Protein AF-K6WYL1-F1 (afdb_monomer_lite)

pLDDT: mean 80.63, std 14.94, range [35.59, 98.06]

Sequence (523 aa):
MTELRHIVVPSSLLPSDGRRNDAESLKHTLYSTTVRRDGRRLKQWLTTPRETSLTIRYLATLGAALVAFAPTLLMTVDASMQGSPTAYLLLVPLWSLLIALGLDSGSGRSINDTEFDRILVIVVGGGLSLIALLVFPRVPAVAAFWRADALPLLIWAFAASIVVFGIRRVVRDYRVWLFVLVCFPPNFLLMGQVLGGSTVVFGSLTVGLGAVATYLSLRCVGRRLGLVTALGVSVAGVALVLVFADAPALAYTVPAGVVTAVAIVVRLRSGHGFQSTDGLPKQSIATHLVTWVAALAILALAPHPQTLLAPNDVSATGGWVAEARKAGLTISEPQVFAWGPRVMGSHGDVRRYRITVPLRTGAPAAQLTTAYLDVYTTADRGRFANYRRGIWYETVPPVQIGAQPLSDDGRHTRLGRIANTVDAIRTADDTLWTGRFWGWQIPTPYGVRHQAVYLVANRDQTSGRGVADPRPPSYTTAVVEPIEWVVRGGDRPLAGDTETRDVDPALTELAWQIVRAAEGTAR

Organism: NCBI:txid1208314

Secondary structure (DSSP, 8-state):
----------------TTHHHHHHHHHHHHHHHHHHHHHHHHHHHHHS-B---HHHHHHHHHHHHHHHTHHHHHHHHHHHHTT-GGGGGGTHHHHHHHHHHHH----------HHHHHHHIIIIIHHHHHHHHHHGGG-HHHHHHTTGGGHHHHHHHHHHHHHHH-HHHHHHTHHHHHHHHHT-HHHHHHHHHHTT--HHHHHHHHHHHHHHHHHHHHTTT-HHHHHHHHHHHHHHHHHHHHHTTT-HHHHHHHHHHHHHHHHHHHHHHTT--S---TTPPPB-HHHHHHHHHHHHHHHHHSPPPP------SPBPPTTHHHHHHHTT-EEPPPEEPTTHHHHH-TT-EEEEEEEEPPPPTT--TTS--EEEEEEEEES-TTHHHHS-TTGGG--SSPPEEEE----TTSSS-PPEEEE--GGG--STT---EEEEEEEEEEEETTEEEEEEEEEEEES-SSS-PPPPPP----HIIIIIHHHHHHHTT-----S-GGG-TTHHHHHHHHHHHHHHHHHTT--

Structure (mmCIF, N/CA/C/O backbone):
data_AF-K6WYL1-F1
#
_entry.id   AF-K6WYL1-F1
#
loop_
_atom_site.group_PDB
_atom_site.id
_atom_site.type_symbol
_atom_site.label_atom_id
_atom_site.label_alt_id
_atom_site.label_comp_id
_atom_site.label_asym_id
_atom_site.label_entity_id
_atom_site.label_seq_id
_atom_site.pdbx_PDB_ins_code
_atom_site.Cartn_x
_atom_site.Cartn_y
_atom_site.Cartn_z
_atom_site.occupancy
_atom_site.B_iso_or_equiv
_atom_site.auth_seq_id
_atom_site.auth_comp_id
_atom_site.auth_asym_id
_atom_site.auth_atom_id
_atom_site.pdbx_PDB_model_num
ATOM 1 N N . MET A 1 1 ? 94.862 14.662 -20.897 1.00 38.22 1 MET A N 1
ATOM 2 C CA . MET A 1 1 ? 94.727 15.559 -22.063 1.00 38.22 1 MET A CA 1
ATOM 3 C C . MET A 1 1 ? 93.275 16.013 -22.102 1.00 38.22 1 MET A C 1
ATOM 5 O O . MET A 1 1 ? 92.465 15.358 -22.729 1.00 38.22 1 MET A O 1
ATOM 9 N N . THR A 1 2 ? 92.813 16.842 -21.164 1.00 37.75 2 THR A N 1
ATOM 10 C CA . THR A 1 2 ? 93.139 18.264 -20.910 1.00 37.75 2 THR A CA 1
ATOM 11 C C . THR A 1 2 ? 92.439 19.174 -21.918 1.00 37.75 2 THR A C 1
ATOM 13 O O . THR A 1 2 ? 92.948 19.353 -23.011 1.00 37.75 2 THR A O 1
ATOM 16 N N . GLU A 1 3 ? 91.296 19.744 -21.531 1.00 39.53 3 GLU A N 1
ATOM 17 C CA . GLU A 1 3 ? 91.088 21.200 -21.534 1.00 39.53 3 GLU A CA 1
ATOM 18 C C . GLU A 1 3 ? 89.888 21.552 -20.637 1.00 39.53 3 GLU A C 1
ATOM 20 O O . GLU A 1 3 ? 88.723 21.345 -20.967 1.00 39.53 3 GLU A O 1
ATOM 25 N N . LEU A 1 4 ? 90.227 22.065 -19.453 1.00 37.22 4 LEU A N 1
ATOM 26 C CA . LEU A 1 4 ? 89.363 22.801 -18.539 1.00 37.22 4 LEU A CA 1
ATOM 27 C C . LEU A 1 4 ? 89.341 24.262 -19.004 1.00 37.22 4 LEU A C 1
ATOM 29 O O . LEU A 1 4 ? 90.381 24.917 -18.986 1.00 37.22 4 LEU A O 1
ATOM 33 N N . ARG A 1 5 ? 88.169 24.799 -19.359 1.00 42.81 5 ARG A N 1
ATOM 34 C CA . ARG A 1 5 ? 87.970 26.251 -19.465 1.00 42.81 5 ARG A CA 1
ATOM 35 C C . ARG A 1 5 ? 87.289 26.771 -18.206 1.00 42.81 5 ARG A C 1
ATOM 37 O O . ARG A 1 5 ? 86.089 26.605 -18.012 1.00 42.81 5 ARG A O 1
ATOM 44 N N . HIS A 1 6 ? 88.094 27.421 -17.373 1.00 42.59 6 HIS A N 1
ATOM 45 C CA . HIS A 1 6 ? 87.648 28.358 -16.353 1.00 42.59 6 HIS A CA 1
ATOM 46 C C . HIS A 1 6 ? 86.964 29.557 -17.022 1.00 42.59 6 HIS A C 1
ATOM 48 O O . HIS A 1 6 ? 87.573 30.231 -17.850 1.00 42.59 6 HIS A O 1
ATOM 54 N N . ILE A 1 7 ? 85.729 29.858 -16.621 1.00 48.56 7 ILE A N 1
ATOM 55 C CA . ILE A 1 7 ? 85.134 31.182 -16.813 1.00 48.56 7 ILE A CA 1
ATOM 56 C C . ILE A 1 7 ? 84.901 31.768 -15.425 1.00 48.56 7 ILE A C 1
ATOM 58 O O . ILE A 1 7 ? 84.064 31.304 -14.655 1.00 48.56 7 ILE A O 1
ATOM 62 N N . VAL A 1 8 ? 85.714 32.774 -15.121 1.00 47.44 8 VAL A N 1
ATOM 63 C CA . VAL A 1 8 ? 85.575 33.688 -13.992 1.00 47.44 8 VAL A CA 1
ATOM 64 C C . VAL A 1 8 ? 84.447 34.659 -14.335 1.00 47.44 8 VAL A C 1
ATOM 66 O O . VAL A 1 8 ? 84.524 35.349 -15.350 1.00 47.44 8 VAL A O 1
ATOM 69 N N . VAL A 1 9 ? 83.405 34.716 -13.504 1.00 48.00 9 VAL A N 1
ATOM 70 C CA . VAL A 1 9 ? 82.378 35.767 -13.569 1.00 48.00 9 VAL A CA 1
ATOM 71 C C . VAL A 1 9 ? 82.568 36.683 -12.356 1.00 48.00 9 VAL A C 1
ATOM 73 O O . VAL A 1 9 ? 82.631 36.177 -11.234 1.00 48.00 9 VAL A O 1
ATOM 76 N N . PRO A 1 10 ? 82.699 38.007 -12.557 1.00 47.94 10 PRO A N 1
ATOM 77 C CA . PRO A 1 10 ? 83.008 38.944 -11.492 1.00 47.94 10 PRO A CA 1
ATOM 78 C C . PRO A 1 10 ? 81.785 39.263 -10.631 1.00 47.94 10 PRO A C 1
ATOM 80 O O . PRO A 1 10 ? 80.678 39.493 -11.116 1.00 47.94 10 PRO A O 1
ATOM 83 N N . SER A 1 11 ? 82.037 39.316 -9.329 1.00 48.66 11 SER A N 1
ATOM 84 C CA . SER A 1 11 ? 81.162 39.826 -8.287 1.00 48.66 11 SER A CA 1
ATOM 85 C C . SER A 1 11 ? 81.240 41.352 -8.227 1.00 48.66 11 SER A C 1
ATOM 87 O O . SER A 1 11 ? 82.150 41.916 -7.626 1.00 48.66 11 SER A O 1
ATOM 89 N N . SER A 1 12 ? 80.253 42.031 -8.803 1.00 52.19 12 SER A N 1
ATOM 90 C CA . SER A 1 12 ? 79.863 43.384 -8.395 1.00 52.19 12 SER A CA 1
ATOM 91 C C . SER A 1 12 ? 78.483 43.733 -8.955 1.00 52.19 12 SER A C 1
ATOM 93 O O . SER A 1 12 ? 78.118 43.297 -10.042 1.00 52.19 12 SER A O 1
ATOM 95 N N . LEU A 1 13 ? 77.751 44.557 -8.196 1.00 44.53 13 LEU A N 1
ATOM 96 C CA . LEU A 1 13 ? 76.451 45.173 -8.507 1.00 44.53 13 LEU A CA 1
ATOM 97 C C . LEU A 1 13 ? 75.204 44.385 -8.066 1.00 44.53 13 LEU A C 1
ATOM 99 O O . LEU A 1 13 ? 74.376 43.958 -8.866 1.00 44.53 13 LEU A O 1
ATOM 103 N N . LEU A 1 14 ? 75.004 44.334 -6.746 1.00 51.28 14 LEU A N 1
ATOM 104 C CA . LEU A 1 14 ? 73.672 44.612 -6.202 1.00 51.28 14 LEU A CA 1
ATOM 105 C C . LEU A 1 14 ? 73.416 46.117 -6.366 1.00 51.28 14 LEU A C 1
ATOM 107 O O . LEU A 1 14 ? 74.240 46.923 -5.927 1.00 51.28 14 LEU A O 1
ATOM 111 N N . PRO A 1 15 ? 72.293 46.498 -6.989 1.00 48.19 15 PRO A N 1
ATOM 112 C CA . PRO A 1 15 ? 71.371 47.328 -6.228 1.00 48.19 15 PRO A CA 1
ATOM 113 C C . PRO A 1 15 ? 69.889 46.973 -6.419 1.00 48.19 15 PRO A C 1
ATOM 115 O O . PRO A 1 15 ? 69.454 46.472 -7.454 1.00 48.19 15 PRO A O 1
ATOM 118 N N . SER A 1 16 ? 69.166 47.347 -5.362 1.00 50.50 16 SER A N 1
ATOM 119 C CA . SER A 1 16 ? 67.758 47.740 -5.258 1.00 50.50 16 SER A CA 1
ATOM 120 C C . SER A 1 16 ? 66.652 46.675 -5.360 1.00 50.50 16 SER A C 1
ATOM 122 O O . SER A 1 16 ? 66.173 46.276 -6.419 1.00 50.50 16 SER A O 1
ATOM 124 N N . ASP A 1 17 ? 66.207 46.297 -4.160 1.00 55.69 17 ASP A N 1
ATOM 125 C CA . ASP A 1 17 ? 64.859 46.097 -3.582 1.00 55.69 17 ASP A CA 1
ATOM 126 C C . ASP A 1 17 ? 63.549 46.367 -4.375 1.00 55.69 17 ASP A C 1
ATOM 128 O O . ASP A 1 17 ? 62.472 46.365 -3.787 1.00 55.69 17 ASP A O 1
ATOM 132 N N . GLY A 1 18 ? 63.558 46.547 -5.698 1.00 52.62 18 GLY A N 1
ATOM 133 C CA . GLY A 1 18 ? 62.340 46.722 -6.507 1.00 52.62 18 GLY A CA 1
ATOM 134 C C . GLY A 1 18 ? 61.776 45.431 -7.117 1.00 52.62 18 GLY A C 1
ATOM 135 O O . GLY A 1 18 ? 60.577 45.324 -7.348 1.00 52.62 18 GLY A O 1
ATOM 136 N N . ARG A 1 19 ? 62.610 44.407 -7.359 1.00 50.94 19 ARG A N 1
ATOM 137 C CA . ARG A 1 19 ? 62.204 43.206 -8.131 1.00 50.94 19 ARG A CA 1
ATOM 138 C C . ARG A 1 19 ? 61.439 42.140 -7.347 1.00 50.94 19 ARG A C 1
ATOM 140 O O . ARG A 1 19 ? 60.886 41.224 -7.956 1.00 50.94 19 ARG A O 1
ATOM 147 N N . ARG A 1 20 ? 61.410 42.213 -6.013 1.00 51.50 20 ARG A N 1
ATOM 148 C CA . ARG A 1 20 ? 60.727 41.196 -5.194 1.00 51.50 20 ARG A CA 1
ATOM 149 C C . ARG A 1 20 ? 59.200 41.316 -5.298 1.00 51.50 20 ARG A C 1
ATOM 151 O O . ARG A 1 20 ? 58.527 40.292 -5.372 1.00 51.50 20 ARG A O 1
ATOM 158 N N . ASN A 1 21 ? 58.687 42.540 -5.441 1.00 53.44 21 ASN A N 1
ATOM 159 C CA . ASN A 1 21 ? 57.255 42.806 -5.613 1.00 53.44 21 ASN A CA 1
ATOM 160 C C . ASN A 1 21 ? 56.751 42.436 -7.020 1.00 53.44 21 ASN A C 1
ATOM 162 O O . ASN A 1 21 ? 55.644 41.917 -7.157 1.00 53.44 21 ASN A O 1
ATOM 166 N N . ASP A 1 22 ? 57.579 42.587 -8.056 1.00 54.81 22 ASP A N 1
ATOM 167 C CA . ASP A 1 22 ? 57.208 42.199 -9.425 1.00 54.81 22 ASP A CA 1
ATOM 168 C C . ASP A 1 22 ? 57.161 40.677 -9.606 1.00 54.81 22 ASP A C 1
ATOM 170 O O . ASP A 1 22 ? 56.296 40.154 -10.310 1.00 54.81 22 ASP A O 1
ATOM 174 N N . ALA A 1 23 ? 58.046 39.939 -8.928 1.00 56.62 23 ALA A N 1
ATOM 175 C CA . ALA A 1 23 ? 58.044 38.480 -8.957 1.00 56.62 23 ALA A CA 1
ATOM 176 C C . ALA A 1 23 ? 56.836 37.879 -8.215 1.00 56.62 23 ALA A C 1
ATOM 178 O O . ALA A 1 23 ? 56.292 36.869 -8.662 1.00 56.62 23 ALA A O 1
ATOM 179 N N . GLU A 1 24 ? 56.384 38.484 -7.112 1.00 56.53 24 GLU A N 1
ATOM 180 C CA . GLU A 1 24 ? 55.147 38.068 -6.434 1.00 56.53 24 GLU A CA 1
ATOM 181 C C . GLU A 1 24 ? 53.889 38.484 -7.203 1.00 56.53 24 GLU A C 1
ATOM 183 O O . GLU A 1 24 ? 52.964 37.680 -7.326 1.00 56.53 24 GLU A O 1
ATOM 188 N N . SER A 1 25 ? 53.886 39.669 -7.822 1.00 57.88 25 SER A N 1
ATOM 189 C CA . SER A 1 25 ? 52.807 40.119 -8.711 1.00 57.88 25 SER A CA 1
ATOM 190 C C . SER A 1 25 ? 52.659 39.207 -9.937 1.00 57.88 25 SER A C 1
ATOM 192 O O . SER A 1 25 ? 51.556 38.761 -10.267 1.00 57.88 25 SER A O 1
ATOM 194 N N . LEU A 1 26 ? 53.771 38.810 -10.567 1.00 57.62 26 LEU A N 1
ATOM 195 C CA . LEU A 1 26 ? 53.773 37.848 -11.672 1.00 57.62 26 LEU A CA 1
ATOM 196 C C . LEU A 1 26 ? 53.349 36.447 -11.225 1.00 57.62 26 LEU A C 1
ATOM 198 O O . LEU A 1 26 ? 52.616 35.786 -11.958 1.00 57.62 26 LEU A O 1
ATOM 202 N N . LYS A 1 27 ? 53.727 35.998 -10.021 1.00 59.62 27 LYS A N 1
ATOM 203 C CA . LYS A 1 27 ? 53.246 34.724 -9.460 1.00 59.62 27 LYS A CA 1
ATOM 204 C C . LYS A 1 27 ? 51.743 34.754 -9.193 1.00 59.62 27 LYS A C 1
ATOM 206 O O . LYS A 1 27 ? 51.060 33.815 -9.589 1.00 59.62 27 LYS A O 1
ATOM 211 N N . HIS A 1 28 ? 51.201 35.830 -8.622 1.00 57.78 28 HIS A N 1
ATOM 212 C CA . HIS A 1 28 ? 49.754 35.991 -8.433 1.00 57.78 28 HIS A CA 1
ATOM 213 C C . HIS A 1 28 ? 48.994 36.085 -9.767 1.00 57.78 28 HIS A C 1
ATOM 215 O O . HIS A 1 28 ? 47.898 35.533 -9.909 1.00 57.78 28 HIS A O 1
ATOM 221 N N . THR A 1 29 ? 49.584 36.715 -10.782 1.00 61.44 29 THR A N 1
ATOM 222 C CA . THR A 1 29 ? 48.976 36.853 -12.115 1.00 61.44 29 THR A CA 1
ATOM 223 C C . THR A 1 29 ? 49.031 35.542 -12.910 1.00 61.44 29 THR A C 1
ATOM 225 O O . THR A 1 29 ? 48.049 35.153 -13.544 1.00 61.44 29 THR A O 1
ATOM 228 N N . LEU A 1 30 ? 50.135 34.794 -12.833 1.00 58.22 30 LEU A N 1
ATOM 229 C CA . LEU A 1 30 ? 50.273 33.477 -13.463 1.00 58.22 30 LEU A CA 1
ATOM 230 C C . LEU A 1 30 ? 49.425 32.414 -12.756 1.00 58.22 30 LEU A C 1
ATOM 232 O O . LEU A 1 30 ? 48.756 31.632 -13.425 1.00 58.22 30 LEU A O 1
ATOM 236 N N . TYR A 1 31 ? 49.373 32.432 -11.422 1.00 56.62 31 TYR A N 1
ATOM 237 C CA . TYR A 1 31 ? 48.528 31.529 -10.639 1.00 56.62 31 TYR A CA 1
ATOM 238 C C . TYR A 1 31 ? 47.032 31.798 -10.869 1.00 56.62 31 TYR A C 1
ATOM 240 O O . TYR A 1 31 ? 46.244 30.871 -11.041 1.00 56.62 31 TYR A O 1
ATOM 248 N N . SER A 1 32 ? 46.613 33.066 -10.959 1.00 60.91 32 SER A N 1
ATOM 249 C CA . SER A 1 32 ? 45.210 33.395 -11.257 1.00 60.91 32 SER A CA 1
ATOM 250 C C . SER A 1 32 ? 44.810 33.082 -12.705 1.00 60.91 32 SER A C 1
ATOM 252 O O . SER A 1 32 ? 43.660 32.712 -12.961 1.00 60.91 32 SER A O 1
ATOM 254 N N . THR A 1 33 ? 45.735 33.169 -13.667 1.00 61.91 33 THR A N 1
ATOM 255 C CA . THR A 1 33 ? 45.451 32.834 -15.072 1.00 61.91 33 THR A CA 1
ATOM 256 C C . THR A 1 33 ? 45.409 31.330 -15.336 1.00 61.91 33 THR A C 1
ATOM 258 O O . THR A 1 33 ? 44.547 30.902 -16.109 1.00 61.91 33 THR A O 1
ATOM 261 N N . THR A 1 34 ? 46.240 30.511 -14.681 1.00 62.19 34 THR A N 1
ATOM 262 C CA . THR A 1 34 ? 46.165 29.040 -14.785 1.00 62.19 34 THR A CA 1
ATOM 263 C C . THR A 1 34 ? 44.878 28.498 -14.168 1.00 62.19 34 THR A C 1
ATOM 265 O O . THR A 1 34 ? 44.120 27.824 -14.865 1.00 62.19 34 THR A O 1
ATOM 268 N N . VAL A 1 35 ? 44.532 28.913 -12.942 1.00 64.44 35 VAL A N 1
ATOM 269 C CA . VAL A 1 35 ? 43.278 28.512 -12.270 1.00 64.44 35 VAL A CA 1
ATOM 270 C C . VAL A 1 35 ? 42.045 28.887 -13.107 1.00 64.44 35 VAL A C 1
ATOM 272 O O . VAL A 1 35 ? 41.113 28.093 -13.264 1.00 64.44 35 VAL A O 1
ATOM 275 N N . ARG A 1 36 ? 42.041 30.074 -13.732 1.00 66.31 36 ARG A N 1
ATOM 276 C CA . ARG A 1 36 ? 40.930 30.522 -14.591 1.00 66.31 36 ARG A CA 1
ATOM 277 C C . ARG A 1 36 ? 40.847 29.751 -15.915 1.00 66.31 36 ARG A C 1
ATOM 279 O O . ARG A 1 36 ? 39.746 29.568 -16.443 1.00 66.31 36 ARG A O 1
ATOM 286 N N . ARG A 1 37 ? 41.978 29.302 -16.468 1.00 70.38 37 ARG A N 1
ATOM 287 C CA . ARG A 1 37 ? 42.037 28.521 -17.717 1.00 70.38 37 ARG A CA 1
ATOM 288 C C . ARG A 1 37 ? 41.607 27.072 -17.490 1.00 70.38 37 ARG A C 1
ATOM 290 O O . ARG A 1 37 ? 40.840 26.545 -18.298 1.00 70.38 37 ARG A O 1
ATOM 297 N N . ASP A 1 38 ? 41.999 26.488 -16.363 1.00 73.06 38 ASP A N 1
ATOM 298 C CA . ASP A 1 38 ? 41.600 25.137 -15.966 1.00 73.06 38 ASP A CA 1
ATOM 299 C C . ASP A 1 38 ? 40.110 25.067 -15.612 1.00 73.06 38 ASP A C 1
ATOM 301 O O . ASP A 1 38 ? 39.407 24.175 -16.089 1.00 73.06 38 ASP A O 1
ATOM 305 N N . GLY A 1 39 ? 39.570 26.081 -14.923 1.00 72.31 39 GLY A N 1
ATOM 306 C CA . GLY A 1 39 ? 38.129 26.182 -14.664 1.00 72.31 39 GLY A CA 1
ATOM 307 C C . GLY A 1 39 ? 37.282 26.268 -15.942 1.00 72.31 39 GLY A C 1
ATOM 308 O O . GLY A 1 39 ? 36.217 25.653 -16.034 1.00 72.31 39 GLY A O 1
ATOM 309 N N . ARG A 1 40 ? 37.762 26.976 -16.976 1.00 75.56 40 ARG A N 1
ATOM 310 C CA . ARG A 1 40 ? 37.087 27.036 -18.288 1.00 75.56 40 ARG A CA 1
ATOM 311 C C . ARG A 1 40 ? 37.134 25.697 -19.023 1.00 75.56 40 ARG A C 1
ATOM 313 O O . ARG A 1 40 ? 36.112 25.293 -19.572 1.00 75.56 40 ARG A O 1
ATOM 320 N N . ARG A 1 41 ? 38.274 24.997 -18.997 1.00 78.31 41 ARG A N 1
ATOM 321 C CA . ARG A 1 41 ? 38.420 23.657 -19.593 1.00 78.31 41 ARG A CA 1
ATOM 322 C C . ARG A 1 41 ? 37.525 22.631 -18.908 1.00 78.31 41 ARG A C 1
ATOM 324 O O . ARG A 1 41 ? 36.830 21.895 -19.602 1.00 78.31 41 ARG A O 1
ATOM 331 N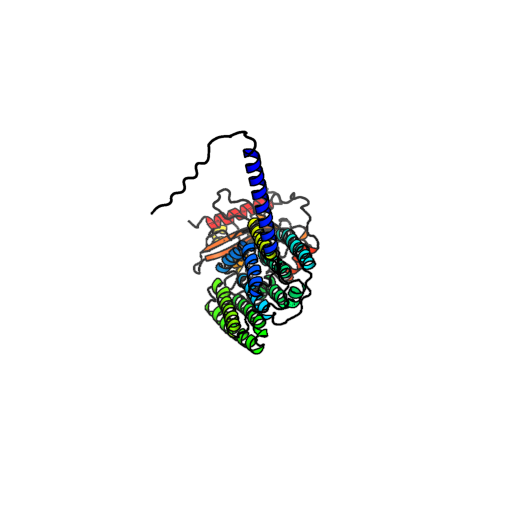 N . LEU A 1 42 ? 37.473 22.630 -17.575 1.00 76.00 42 LEU A N 1
ATOM 332 C CA . LEU A 1 42 ? 36.588 21.751 -16.811 1.00 76.00 42 LEU A CA 1
ATOM 333 C C . LEU A 1 42 ? 35.115 22.047 -17.116 1.00 76.00 42 LEU A C 1
ATOM 335 O O . LEU A 1 42 ? 34.356 21.128 -17.411 1.00 76.00 42 LEU A O 1
ATOM 339 N N . LYS A 1 43 ? 34.716 23.327 -17.119 1.00 77.00 43 LYS A N 1
ATOM 340 C CA . LYS A 1 43 ? 33.348 23.733 -17.476 1.00 77.00 43 LYS A CA 1
ATOM 341 C C . LYS A 1 43 ? 32.978 23.245 -18.874 1.00 77.00 43 LYS A C 1
ATOM 343 O O . LYS A 1 43 ? 31.926 22.643 -19.040 1.00 77.00 43 LYS A O 1
ATOM 348 N N . GLN A 1 44 ? 33.854 23.444 -19.855 1.00 79.19 44 GLN A N 1
ATOM 349 C CA . GLN A 1 44 ? 33.637 23.005 -21.233 1.00 79.19 44 GLN A CA 1
ATOM 350 C C . GLN A 1 44 ? 33.591 21.470 -21.350 1.00 79.19 44 GLN A C 1
ATOM 352 O O . GLN A 1 44 ? 32.757 20.922 -22.069 1.00 79.19 44 GLN A O 1
ATOM 357 N N . TRP A 1 45 ? 34.424 20.752 -20.597 1.00 78.25 45 TRP A N 1
ATOM 358 C CA . TRP A 1 45 ? 34.398 19.289 -20.534 1.00 78.25 45 TRP A CA 1
ATOM 359 C C . TRP A 1 45 ? 33.111 18.744 -19.891 1.00 78.25 45 TRP A C 1
ATOM 361 O O . TRP A 1 45 ? 32.594 17.726 -20.348 1.00 78.25 45 TRP A O 1
ATOM 371 N N . LEU A 1 46 ? 32.567 19.432 -18.880 1.00 75.44 46 LEU A N 1
ATOM 372 C CA . LEU A 1 46 ? 31.317 19.067 -18.204 1.00 75.44 46 LEU A CA 1
ATOM 373 C C . LEU A 1 46 ? 30.068 19.385 -19.033 1.00 75.44 46 LEU A C 1
ATOM 375 O O . LEU A 1 46 ? 29.081 18.653 -18.947 1.00 75.44 46 LEU A O 1
ATOM 379 N N . THR A 1 47 ? 30.088 20.474 -19.808 1.00 77.31 47 THR A N 1
ATOM 380 C CA . THR A 1 47 ? 28.929 20.944 -20.583 1.00 77.31 47 THR A CA 1
ATOM 381 C C . THR A 1 47 ? 28.889 20.420 -22.015 1.00 77.31 47 THR A C 1
ATOM 383 O O . THR A 1 47 ? 27.848 20.539 -22.660 1.00 77.31 47 THR A O 1
ATOM 386 N N . THR A 1 48 ? 29.976 19.827 -22.518 1.00 78.31 48 THR A N 1
ATOM 387 C CA . THR A 1 48 ? 30.008 19.252 -23.870 1.00 78.31 48 THR A CA 1
ATOM 388 C C . THR A 1 48 ? 29.005 18.094 -23.986 1.00 78.31 48 THR A C 1
ATOM 390 O O . THR A 1 48 ? 29.063 17.157 -23.184 1.00 78.31 48 THR A O 1
ATOM 393 N N . PRO A 1 49 ? 28.070 18.133 -24.956 1.00 75.44 49 PRO A N 1
ATOM 394 C CA . PRO A 1 49 ? 27.081 17.076 -25.138 1.00 75.44 49 PRO A CA 1
ATOM 395 C C . PRO A 1 49 ? 27.762 15.773 -25.564 1.00 75.44 49 PRO A C 1
ATOM 397 O O . PRO A 1 49 ? 28.524 15.767 -26.532 1.00 75.44 49 PRO A O 1
ATOM 400 N N . ARG A 1 50 ? 27.472 14.666 -24.875 1.00 77.56 50 ARG A N 1
ATOM 401 C CA . ARG A 1 50 ? 28.003 13.336 -25.203 1.00 77.56 50 ARG A CA 1
ATOM 402 C C . ARG A 1 50 ? 26.890 12.359 -25.537 1.00 77.56 50 ARG A C 1
ATOM 404 O O . ARG A 1 50 ? 25.756 12.471 -25.063 1.00 77.56 50 ARG A O 1
ATOM 411 N N . GLU A 1 51 ? 27.248 11.378 -26.350 1.00 75.81 51 GLU A N 1
ATOM 412 C CA . GLU A 1 51 ? 26.431 10.197 -26.585 1.00 75.81 51 GLU A CA 1
ATOM 413 C C . GLU A 1 51 ? 26.658 9.245 -25.411 1.00 75.81 51 GLU A C 1
ATOM 415 O O . GLU A 1 51 ? 27.719 8.651 -25.246 1.00 75.81 51 GLU A O 1
ATOM 420 N N . THR A 1 52 ? 25.676 9.190 -24.520 1.00 74.38 52 THR A N 1
ATOM 421 C CA . THR A 1 52 ? 25.641 8.250 -23.399 1.00 74.38 52 THR A CA 1
ATOM 422 C C . THR A 1 52 ? 24.706 7.113 -23.760 1.00 74.38 52 THR A C 1
ATOM 424 O O . THR A 1 52 ? 23.629 7.350 -24.313 1.00 74.38 52 THR A O 1
ATOM 427 N N . SER A 1 53 ? 25.107 5.878 -23.449 1.00 76.44 53 SER A N 1
ATOM 428 C CA . SER A 1 53 ? 24.254 4.728 -23.726 1.00 76.44 53 SER A CA 1
ATOM 429 C C . SER A 1 53 ? 22.940 4.843 -22.955 1.00 76.44 53 SER A C 1
ATOM 431 O O . SER A 1 53 ? 22.888 5.318 -21.815 1.00 76.44 53 SER A O 1
ATOM 433 N N . LEU A 1 54 ? 21.864 4.379 -23.581 1.00 76.44 54 LEU A N 1
ATOM 434 C CA . LEU A 1 54 ? 20.531 4.344 -22.993 1.00 76.44 54 LEU A CA 1
ATOM 435 C C . LEU A 1 54 ? 20.512 3.647 -21.623 1.00 76.44 54 LEU A C 1
ATOM 437 O O . LEU A 1 54 ? 19.873 4.108 -20.680 1.00 76.44 54 LEU A O 1
ATOM 441 N N . THR A 1 55 ? 21.254 2.547 -21.508 1.00 78.25 55 THR A N 1
ATOM 442 C CA . THR A 1 55 ? 21.339 1.764 -20.271 1.00 78.25 55 THR A CA 1
ATOM 443 C C . THR A 1 55 ? 21.933 2.592 -19.139 1.00 78.25 55 THR A C 1
ATOM 445 O O . THR A 1 55 ? 21.381 2.609 -18.045 1.00 78.25 55 THR A O 1
ATOM 448 N N . ILE A 1 56 ? 23.015 3.333 -19.408 1.00 81.81 56 ILE A N 1
ATOM 449 C CA . ILE A 1 56 ? 23.641 4.208 -18.411 1.00 81.81 56 ILE A CA 1
ATOM 450 C C . ILE A 1 56 ? 22.661 5.296 -17.972 1.00 81.81 56 ILE A C 1
ATOM 452 O O . ILE A 1 56 ? 22.578 5.581 -16.783 1.00 81.81 56 ILE A O 1
ATOM 456 N N . ARG A 1 57 ? 21.879 5.868 -18.896 1.00 82.00 57 ARG A N 1
ATOM 457 C CA . ARG A 1 57 ? 20.856 6.871 -18.564 1.00 82.00 57 ARG A CA 1
ATOM 458 C C . ARG A 1 57 ? 19.790 6.313 -17.629 1.00 82.00 57 ARG A C 1
ATOM 460 O O . ARG A 1 57 ? 19.540 6.902 -16.584 1.00 82.00 57 ARG A O 1
ATOM 467 N N . TYR A 1 58 ? 19.213 5.164 -17.973 1.00 83.19 58 TYR A N 1
ATOM 468 C CA . TYR A 1 58 ? 18.219 4.512 -17.125 1.00 83.19 58 TYR A CA 1
ATOM 469 C C . TYR A 1 58 ? 18.783 4.138 -15.751 1.00 83.19 58 TYR A C 1
ATOM 471 O O . TYR A 1 58 ? 18.138 4.410 -14.742 1.00 83.19 58 TYR A O 1
ATOM 479 N N . LEU A 1 59 ? 19.985 3.556 -15.700 1.00 85.50 59 LEU A N 1
ATOM 480 C CA . LEU A 1 59 ? 20.633 3.180 -14.443 1.00 85.50 59 LEU A CA 1
ATOM 481 C C . LEU A 1 59 ? 21.001 4.400 -13.596 1.00 85.50 59 LEU A C 1
ATOM 483 O O . LEU A 1 59 ? 20.839 4.352 -12.383 1.00 85.50 59 LEU A O 1
ATOM 487 N N . ALA A 1 60 ? 21.448 5.499 -14.207 1.00 85.88 60 ALA A N 1
ATOM 488 C CA . ALA A 1 60 ? 21.747 6.739 -13.497 1.00 85.88 60 ALA A CA 1
ATOM 489 C C . ALA A 1 60 ? 20.478 7.373 -12.915 1.00 85.88 60 ALA A C 1
ATOM 491 O O . ALA A 1 60 ? 20.479 7.762 -11.751 1.00 85.88 60 ALA A O 1
ATOM 492 N N . THR A 1 61 ? 19.386 7.437 -13.685 1.00 84.62 61 THR A N 1
ATOM 493 C CA . THR A 1 61 ? 18.095 7.947 -13.200 1.00 84.62 61 THR A CA 1
ATOM 494 C C . THR A 1 61 ? 17.526 7.070 -12.091 1.00 84.62 61 THR A C 1
ATOM 496 O O . THR A 1 61 ? 17.094 7.590 -11.063 1.00 84.62 61 THR A O 1
ATOM 499 N N . LEU A 1 62 ? 17.563 5.746 -12.269 1.00 86.94 62 LEU A N 1
ATOM 500 C CA . LEU A 1 62 ? 17.125 4.798 -11.252 1.00 86.94 62 LEU A CA 1
ATOM 501 C C . LEU A 1 62 ? 17.988 4.919 -9.992 1.00 86.94 62 LEU A C 1
ATOM 503 O O . LEU A 1 62 ? 17.444 5.048 -8.905 1.00 86.94 62 LEU A O 1
ATOM 507 N N . GLY A 1 63 ? 19.314 4.952 -10.129 1.00 88.06 63 GLY A N 1
ATOM 508 C CA . GLY A 1 63 ? 20.246 5.113 -9.015 1.00 88.06 63 GLY A CA 1
ATOM 509 C C . GLY A 1 63 ? 20.021 6.412 -8.241 1.00 88.06 63 GLY A C 1
ATOM 510 O O . GLY A 1 63 ? 19.931 6.382 -7.017 1.00 88.06 63 GLY A O 1
ATOM 511 N N . ALA A 1 64 ? 19.835 7.533 -8.941 1.00 87.50 64 ALA A N 1
ATOM 512 C CA . ALA A 1 64 ? 19.511 8.811 -8.314 1.00 87.50 64 ALA A CA 1
ATOM 513 C C . ALA A 1 64 ? 18.169 8.756 -7.563 1.00 87.50 64 ALA A C 1
ATOM 515 O O . ALA A 1 64 ? 18.067 9.283 -6.460 1.00 87.50 64 ALA A O 1
ATOM 516 N N . ALA A 1 65 ? 17.155 8.085 -8.118 1.00 87.69 65 ALA A N 1
ATOM 517 C CA . ALA A 1 65 ? 15.874 7.880 -7.444 1.00 87.69 65 ALA A CA 1
ATOM 518 C C . ALA A 1 65 ? 16.016 6.997 -6.189 1.00 87.69 65 ALA A C 1
ATOM 520 O O . ALA A 1 65 ? 15.483 7.335 -5.135 1.00 87.69 65 ALA A O 1
ATOM 521 N N . LEU A 1 66 ? 16.781 5.902 -6.269 1.00 89.75 66 LEU A N 1
ATOM 522 C CA . LEU A 1 66 ? 17.045 5.025 -5.125 1.00 89.75 66 LEU A CA 1
ATOM 523 C C . LEU A 1 66 ? 17.767 5.769 -3.995 1.00 89.75 66 LEU A C 1
ATOM 525 O O . LEU A 1 66 ? 17.429 5.569 -2.834 1.00 89.75 66 LEU A O 1
ATOM 529 N N . VAL A 1 67 ? 18.722 6.644 -4.323 1.00 90.94 67 VAL A N 1
ATOM 530 C CA . VAL A 1 67 ? 19.442 7.448 -3.324 1.00 90.94 67 VAL A CA 1
ATOM 531 C C . VAL A 1 67 ? 18.553 8.537 -2.730 1.00 90.94 67 VAL A C 1
ATOM 533 O O . VAL A 1 67 ? 18.491 8.651 -1.510 1.00 90.94 67 VAL A O 1
ATOM 536 N N . ALA A 1 68 ? 17.823 9.289 -3.558 1.00 86.25 68 ALA A N 1
ATOM 537 C CA . ALA A 1 68 ? 16.929 10.352 -3.092 1.00 86.25 68 ALA A CA 1
ATOM 538 C C . ALA A 1 68 ? 15.865 9.844 -2.105 1.00 86.25 68 ALA A C 1
ATOM 540 O O . ALA A 1 68 ? 15.519 10.539 -1.154 1.00 86.25 68 ALA A O 1
ATOM 541 N N . PHE A 1 69 ? 15.368 8.622 -2.318 1.00 87.94 69 PHE A N 1
ATOM 542 C CA . PHE A 1 69 ? 14.272 8.030 -1.546 1.00 87.94 69 PHE A CA 1
ATOM 543 C C . PHE A 1 69 ? 14.693 6.793 -0.746 1.00 87.94 69 PHE A C 1
ATOM 545 O O . PHE A 1 69 ? 13.847 5.973 -0.380 1.00 87.94 69 PHE A O 1
ATOM 552 N N . ALA A 1 70 ? 15.986 6.659 -0.436 1.00 89.25 70 ALA A N 1
ATOM 553 C CA . ALA A 1 70 ? 16.511 5.537 0.341 1.00 89.25 70 ALA A CA 1
ATOM 554 C C . ALA A 1 70 ? 15.755 5.308 1.670 1.00 89.25 70 ALA A C 1
ATOM 556 O O . ALA A 1 70 ? 15.414 4.156 1.941 1.00 89.25 70 ALA A O 1
ATOM 557 N N . PRO A 1 71 ? 15.386 6.341 2.463 1.00 87.94 71 PRO A N 1
ATOM 558 C CA . PRO A 1 71 ? 14.610 6.141 3.689 1.00 87.94 71 PRO A CA 1
ATOM 559 C C . PRO A 1 71 ? 13.243 5.490 3.437 1.00 87.94 71 PRO A C 1
ATOM 561 O O . PRO A 1 71 ? 12.888 4.521 4.107 1.00 87.94 71 PRO A O 1
ATOM 564 N N . THR A 1 72 ? 12.497 5.961 2.432 1.00 86.75 72 THR A N 1
ATOM 565 C CA . THR A 1 72 ? 11.199 5.387 2.034 1.00 86.75 72 THR A CA 1
ATOM 566 C C . THR A 1 72 ? 11.340 3.929 1.596 1.00 86.75 72 THR A C 1
ATOM 568 O O . THR A 1 72 ? 10.521 3.074 1.945 1.00 86.75 72 THR A O 1
ATOM 571 N N . LEU A 1 73 ? 12.396 3.621 0.841 1.00 88.31 73 LEU A N 1
ATOM 572 C CA . LEU A 1 73 ? 12.672 2.262 0.384 1.00 88.31 73 LEU A CA 1
ATOM 573 C C . LEU A 1 73 ? 13.021 1.342 1.553 1.00 88.31 73 LEU A C 1
ATOM 575 O O . LEU A 1 73 ? 12.458 0.256 1.640 1.00 88.31 73 LEU A O 1
ATOM 579 N N . LEU A 1 74 ? 13.865 1.787 2.486 1.00 89.62 74 LEU A N 1
ATOM 580 C CA . LEU A 1 74 ? 14.209 1.027 3.690 1.00 89.62 74 LEU A CA 1
ATOM 581 C C . LEU A 1 74 ? 12.981 0.760 4.567 1.00 89.62 74 LEU A C 1
ATOM 583 O O . LEU A 1 74 ? 12.795 -0.369 5.012 1.00 89.62 74 LEU A O 1
ATOM 587 N N . MET A 1 75 ? 12.086 1.739 4.738 1.00 85.44 75 MET A N 1
ATOM 588 C CA . MET A 1 75 ? 10.807 1.518 5.429 1.00 85.44 75 MET A CA 1
ATOM 589 C C . MET A 1 75 ? 9.912 0.518 4.699 1.00 85.44 75 MET A C 1
ATOM 591 O O . MET A 1 75 ? 9.182 -0.247 5.325 1.00 85.44 75 MET A O 1
ATOM 595 N N . THR A 1 76 ? 9.958 0.504 3.368 1.00 88.38 76 THR A N 1
ATOM 596 C CA . THR A 1 76 ? 9.214 -0.471 2.568 1.00 88.38 76 THR A CA 1
ATOM 597 C C . THR A 1 76 ? 9.819 -1.866 2.695 1.00 88.38 76 THR A C 1
ATOM 599 O O . THR A 1 76 ? 9.063 -2.829 2.793 1.00 88.38 76 THR A O 1
ATOM 602 N N . VAL A 1 77 ? 11.148 -1.990 2.759 1.00 90.69 77 VAL A N 1
ATOM 603 C CA . VAL A 1 77 ? 11.843 -3.256 3.038 1.00 90.69 77 VAL A CA 1
ATOM 604 C C . VAL A 1 77 ? 11.471 -3.777 4.423 1.00 90.69 77 VAL A C 1
ATOM 606 O O . VAL A 1 77 ? 11.028 -4.916 4.526 1.00 90.69 77 VAL A O 1
ATOM 609 N N . ASP A 1 78 ? 11.555 -2.942 5.459 1.00 89.38 78 ASP A N 1
ATOM 610 C CA . ASP A 1 78 ? 11.172 -3.314 6.826 1.00 89.38 78 ASP A CA 1
ATOM 611 C C . ASP A 1 78 ? 9.696 -3.744 6.902 1.00 89.38 78 ASP A C 1
ATOM 613 O O . ASP A 1 78 ? 9.372 -4.837 7.368 1.00 89.38 78 ASP A O 1
ATOM 617 N N . ALA A 1 79 ? 8.786 -2.959 6.314 1.00 88.00 79 ALA A N 1
ATOM 618 C CA . ALA A 1 79 ? 7.374 -3.329 6.229 1.00 88.00 79 ALA A CA 1
ATOM 619 C C . ALA A 1 79 ? 7.156 -4.649 5.464 1.00 88.00 79 ALA A C 1
ATOM 621 O O . ALA A 1 79 ? 6.264 -5.422 5.813 1.00 88.00 79 ALA A O 1
ATOM 622 N N . SER A 1 80 ? 7.956 -4.925 4.431 1.00 90.50 80 SER A N 1
ATOM 623 C CA . SER A 1 80 ? 7.887 -6.170 3.654 1.00 90.50 80 SER A CA 1
ATOM 624 C C . SER A 1 80 ? 8.363 -7.371 4.464 1.00 90.50 80 SER A C 1
ATOM 626 O O . SER A 1 80 ? 7.700 -8.405 4.450 1.00 90.50 80 SER A O 1
ATOM 628 N N . MET A 1 81 ? 9.459 -7.224 5.216 1.00 90.94 81 MET A N 1
ATOM 629 C CA . MET A 1 81 ? 9.949 -8.244 6.152 1.00 90.94 81 MET A CA 1
ATOM 630 C C . MET A 1 81 ? 8.913 -8.555 7.238 1.00 90.94 81 MET A C 1
ATOM 632 O O . MET A 1 81 ? 8.792 -9.695 7.671 1.00 90.94 81 MET A O 1
ATOM 636 N N . GLN A 1 82 ? 8.101 -7.564 7.605 1.00 89.88 82 GLN A N 1
ATOM 637 C CA . GLN A 1 82 ? 6.974 -7.703 8.528 1.00 89.88 82 GLN A CA 1
ATOM 638 C C . GLN A 1 82 ? 5.681 -8.238 7.873 1.00 89.88 82 GLN A C 1
ATOM 640 O O . GLN A 1 82 ? 4.627 -8.240 8.511 1.00 89.88 82 GLN A O 1
ATOM 645 N N . GLY A 1 83 ? 5.718 -8.667 6.606 1.00 90.19 83 GLY A N 1
ATOM 646 C CA . GLY A 1 83 ? 4.568 -9.256 5.910 1.00 90.19 83 GLY A CA 1
ATOM 647 C C . GLY A 1 83 ? 3.601 -8.242 5.289 1.00 90.19 83 GLY A C 1
ATOM 648 O O . GLY A 1 83 ? 2.411 -8.525 5.147 1.00 90.19 83 GLY A O 1
ATOM 649 N N . SER A 1 84 ? 4.067 -7.046 4.916 1.00 92.38 84 SER A N 1
ATOM 650 C CA . SER A 1 84 ? 3.235 -6.080 4.188 1.00 92.38 84 SER A CA 1
ATOM 651 C C .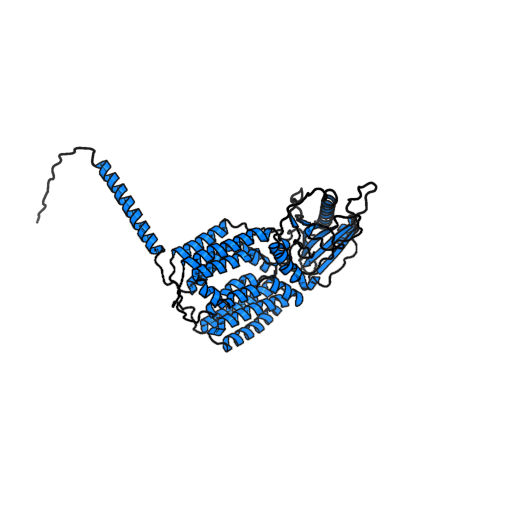 SER A 1 84 ? 2.867 -6.603 2.790 1.00 92.38 84 SER A C 1
ATOM 653 O O . SER A 1 84 ? 3.768 -6.917 2.009 1.00 92.38 84 SER A O 1
ATOM 655 N N . PRO A 1 85 ? 1.575 -6.603 2.399 1.00 92.62 85 PRO A N 1
ATOM 656 C CA . PRO A 1 85 ? 1.157 -6.983 1.047 1.00 92.62 85 PRO A CA 1
ATOM 657 C C . PRO A 1 85 ? 1.702 -6.046 -0.044 1.00 92.62 85 PRO A C 1
ATOM 659 O O . PRO A 1 85 ? 1.772 -6.430 -1.205 1.00 92.62 85 PRO A O 1
ATOM 662 N N . THR A 1 86 ? 2.134 -4.828 0.299 1.00 92.81 86 THR A N 1
ATOM 663 C CA . THR A 1 86 ? 2.704 -3.860 -0.656 1.00 92.81 86 THR A CA 1
ATOM 664 C C . THR A 1 86 ? 4.193 -4.080 -0.956 1.00 92.81 86 THR A C 1
ATOM 666 O O . THR A 1 86 ? 4.827 -3.221 -1.565 1.00 92.81 86 THR A O 1
ATOM 669 N N . ALA A 1 87 ? 4.763 -5.236 -0.591 1.00 92.25 87 ALA A N 1
ATOM 670 C CA . ALA A 1 87 ? 6.166 -5.572 -0.860 1.00 92.25 87 ALA A CA 1
ATOM 671 C C . ALA A 1 87 ? 6.548 -5.502 -2.351 1.00 92.25 87 ALA A C 1
ATOM 673 O O . ALA A 1 87 ? 7.691 -5.192 -2.694 1.00 92.25 87 ALA A O 1
ATOM 674 N N . TYR A 1 88 ? 5.580 -5.714 -3.250 1.00 94.00 88 TYR A N 1
ATOM 675 C CA . TYR A 1 88 ? 5.771 -5.588 -4.696 1.00 94.00 88 TYR A CA 1
ATOM 676 C C . TYR A 1 88 ? 6.267 -4.200 -5.133 1.00 94.00 88 TYR A C 1
ATOM 678 O O . TYR A 1 88 ? 6.911 -4.093 -6.176 1.00 94.00 88 TYR A O 1
ATOM 686 N N . LEU A 1 89 ? 6.020 -3.143 -4.345 1.00 92.75 89 LEU A N 1
ATOM 687 C CA . LEU A 1 89 ? 6.470 -1.781 -4.651 1.00 92.75 89 LEU A CA 1
ATOM 688 C C . LEU A 1 89 ? 7.996 -1.678 -4.782 1.00 92.75 89 LEU A C 1
ATOM 690 O O . LEU A 1 89 ? 8.477 -0.839 -5.538 1.00 92.75 89 LEU A O 1
ATOM 694 N N . LEU A 1 90 ? 8.756 -2.565 -4.129 1.00 91.75 90 LEU A N 1
ATOM 695 C CA . LEU A 1 90 ? 10.213 -2.657 -4.285 1.00 91.75 90 LEU A CA 1
ATOM 696 C C . LEU A 1 90 ? 10.626 -3.092 -5.701 1.00 91.75 90 LEU A C 1
ATOM 698 O O . LEU A 1 90 ? 11.695 -2.722 -6.182 1.00 91.75 90 LEU A O 1
ATOM 702 N N . LEU A 1 91 ? 9.775 -3.867 -6.378 1.00 93.50 91 LEU A N 1
ATOM 703 C CA . LEU A 1 91 ? 10.024 -4.400 -7.717 1.00 93.50 91 LEU A CA 1
ATOM 704 C C . LEU A 1 91 ? 9.460 -3.505 -8.824 1.00 93.50 91 LEU A C 1
ATOM 706 O O . LEU A 1 91 ? 9.929 -3.583 -9.958 1.00 93.50 91 LEU A O 1
ATOM 710 N N . VAL A 1 92 ? 8.506 -2.619 -8.518 1.00 93.69 92 VAL A N 1
ATOM 711 C CA . VAL A 1 92 ? 7.880 -1.722 -9.506 1.00 93.69 92 VAL A CA 1
ATOM 712 C C . VAL A 1 92 ? 8.898 -0.874 -10.286 1.00 93.69 92 VAL A C 1
ATOM 714 O O . VAL A 1 92 ? 8.758 -0.806 -11.512 1.00 93.69 92 VAL A O 1
ATOM 717 N N . PRO A 1 93 ? 9.936 -0.260 -9.677 1.00 90.75 93 PRO A N 1
ATOM 718 C CA . PRO A 1 93 ? 10.948 0.473 -10.440 1.00 90.75 93 PRO A CA 1
ATOM 719 C C . PRO A 1 93 ? 11.703 -0.425 -11.428 1.00 90.75 93 PRO A C 1
ATOM 721 O O . PRO A 1 93 ? 11.928 -0.042 -12.577 1.00 90.75 93 PRO A O 1
ATOM 724 N N . LEU A 1 94 ? 12.037 -1.648 -11.007 1.00 92.06 94 LEU A N 1
ATOM 725 C CA . LEU A 1 94 ? 12.733 -2.627 -11.839 1.00 92.06 94 LEU A CA 1
ATOM 726 C C . LEU A 1 94 ? 11.841 -3.126 -12.985 1.00 92.06 94 LEU A C 1
ATOM 728 O O . LEU A 1 94 ? 12.284 -3.188 -14.129 1.00 92.06 94 LEU A O 1
ATOM 732 N N . TRP A 1 95 ? 10.568 -3.418 -12.719 1.00 95.25 95 TRP A N 1
ATOM 733 C CA . TRP A 1 95 ? 9.588 -3.768 -13.749 1.00 95.25 95 TRP A CA 1
ATOM 734 C C . TRP A 1 95 ? 9.367 -2.635 -14.743 1.00 95.25 95 TRP A C 1
ATOM 736 O O . TRP A 1 95 ? 9.338 -2.876 -15.947 1.00 95.25 95 TRP A O 1
ATOM 746 N N . SER A 1 96 ? 9.278 -1.397 -14.260 1.00 92.50 96 SER A N 1
ATOM 747 C CA . SER A 1 96 ? 9.131 -0.216 -15.115 1.00 92.50 96 SER A CA 1
ATOM 748 C C . SER A 1 96 ? 10.332 -0.062 -16.046 1.00 92.50 96 SER A C 1
ATOM 750 O O . SER A 1 96 ? 10.157 0.178 -17.240 1.00 92.50 96 SER A O 1
ATOM 752 N N . LEU A 1 97 ? 11.544 -0.290 -15.525 1.00 89.25 97 LEU A N 1
ATOM 753 C CA . LEU A 1 97 ? 12.769 -0.322 -16.316 1.00 89.25 97 LEU A CA 1
ATOM 754 C C . LEU A 1 97 ? 12.735 -1.436 -17.374 1.00 89.25 97 LEU A C 1
ATOM 756 O O . LEU A 1 97 ? 13.014 -1.177 -18.542 1.00 89.25 97 LEU A O 1
ATOM 760 N N . LEU A 1 98 ? 12.352 -2.661 -17.004 1.00 91.12 98 LEU A N 1
ATOM 761 C CA . LEU A 1 98 ? 12.248 -3.778 -17.951 1.00 91.12 98 LEU A CA 1
ATOM 762 C C . LEU A 1 98 ? 11.247 -3.497 -19.071 1.00 91.12 98 LEU A C 1
ATOM 764 O O . LEU A 1 98 ? 11.541 -3.760 -20.240 1.00 91.12 98 LEU A O 1
ATOM 768 N N . ILE A 1 99 ? 10.082 -2.945 -18.726 1.00 92.00 99 ILE A N 1
ATOM 769 C CA . ILE A 1 99 ? 9.070 -2.545 -19.703 1.00 92.00 99 ILE A CA 1
ATOM 770 C C . ILE A 1 99 ? 9.659 -1.485 -20.629 1.00 92.00 99 ILE A C 1
ATOM 772 O O . ILE A 1 99 ? 9.617 -1.687 -21.838 1.00 92.00 99 ILE A O 1
ATOM 776 N N . ALA A 1 100 ? 10.248 -0.412 -20.087 1.00 87.56 100 ALA A N 1
ATOM 777 C CA . ALA A 1 100 ? 10.833 0.681 -20.865 1.00 87.56 100 ALA A CA 1
ATOM 778 C C . ALA A 1 100 ? 11.896 0.182 -21.856 1.00 87.56 100 ALA A C 1
ATOM 780 O O . ALA A 1 100 ? 11.848 0.513 -23.039 1.00 87.56 100 ALA A O 1
ATOM 781 N N . LEU A 1 101 ? 12.794 -0.701 -21.409 1.00 85.00 101 LEU A N 1
ATOM 782 C CA . LEU A 1 101 ? 13.798 -1.325 -22.274 1.00 85.00 101 LEU A CA 1
ATOM 783 C C . LEU A 1 101 ? 13.144 -2.193 -23.363 1.00 85.00 101 LEU A C 1
ATOM 785 O O . LEU A 1 101 ? 13.644 -2.265 -24.483 1.00 85.00 101 LEU A O 1
ATOM 789 N N . GLY A 1 102 ? 12.010 -2.836 -23.080 1.00 83.88 102 GLY A N 1
ATOM 790 C CA . GLY A 1 102 ? 11.215 -3.567 -24.072 1.00 83.88 102 GLY A CA 1
ATOM 791 C C . GLY A 1 102 ? 10.415 -2.703 -25.048 1.00 83.88 102 GLY A C 1
ATOM 792 O O . GLY A 1 102 ? 9.920 -3.230 -26.043 1.00 83.88 102 GLY A O 1
ATOM 793 N N . LEU A 1 103 ? 10.265 -1.399 -24.796 1.00 81.31 103 LEU A N 1
ATOM 794 C CA . LEU A 1 103 ? 9.593 -0.472 -25.717 1.00 81.31 103 LEU A CA 1
ATOM 795 C C . LEU A 1 103 ? 10.536 0.131 -26.756 1.00 81.31 103 LEU A C 1
ATOM 797 O O . LEU A 1 103 ? 10.068 0.586 -27.798 1.00 81.31 103 LEU A O 1
ATOM 801 N N . ASP A 1 104 ? 11.841 0.134 -26.490 1.00 70.88 104 ASP A N 1
ATOM 802 C CA . ASP A 1 104 ? 12.811 0.973 -27.198 1.00 70.88 104 ASP A CA 1
ATOM 803 C C . ASP A 1 104 ? 13.279 0.446 -28.566 1.00 70.88 104 ASP A C 1
ATOM 805 O O . ASP A 1 104 ? 14.404 0.672 -28.991 1.00 70.88 104 ASP A O 1
ATOM 809 N N . SER A 1 105 ? 12.428 -0.275 -29.292 1.00 57.44 105 SER A N 1
ATOM 810 C CA . SER A 1 105 ? 12.804 -0.932 -30.556 1.00 57.44 105 SER A CA 1
ATOM 811 C C . SER A 1 105 ? 12.600 -0.060 -31.805 1.00 57.44 105 SER A C 1
ATOM 813 O O . SER A 1 105 ? 12.632 -0.580 -32.915 1.00 57.44 105 SER A O 1
ATOM 815 N N . GLY A 1 106 ? 12.329 1.244 -31.658 1.00 54.25 106 GLY A N 1
ATOM 816 C CA . GLY A 1 106 ? 11.910 2.108 -32.768 1.00 54.25 106 GLY A CA 1
ATOM 817 C C . GLY A 1 106 ? 12.700 3.411 -32.882 1.00 54.25 106 GLY A C 1
ATOM 818 O O . GLY A 1 106 ? 12.450 4.356 -32.122 1.00 54.25 106 GLY A O 1
ATOM 819 N N . SER A 1 107 ? 13.583 3.479 -33.887 1.00 49.81 107 SER A N 1
ATOM 820 C CA . SER A 1 107 ? 14.345 4.665 -34.295 1.00 49.81 107 SER A CA 1
ATOM 821 C C . SER A 1 107 ? 13.413 5.759 -34.835 1.00 49.81 107 SER A C 1
ATOM 823 O O . SER A 1 107 ? 13.076 5.807 -36.018 1.00 49.81 107 SER A O 1
ATOM 825 N N . GLY A 1 108 ? 12.966 6.650 -33.956 1.00 51.84 108 GLY A N 1
ATOM 826 C CA . GLY A 1 108 ? 12.318 7.902 -34.338 1.00 51.84 108 GLY A CA 1
ATOM 827 C C . GLY A 1 108 ? 13.304 9.043 -34.146 1.00 51.84 108 GLY A C 1
ATOM 828 O O . GLY A 1 108 ? 13.819 9.216 -33.044 1.00 51.84 108 GLY A O 1
ATOM 829 N N . ARG A 1 109 ? 13.563 9.831 -35.194 1.00 51.84 109 ARG A N 1
ATOM 830 C CA . ARG A 1 109 ? 14.370 11.056 -35.104 1.00 51.84 109 ARG A CA 1
ATOM 831 C C . ARG A 1 109 ? 13.704 12.000 -34.100 1.00 51.84 109 ARG A C 1
ATOM 833 O O . ARG A 1 109 ? 12.639 12.547 -34.382 1.00 51.84 109 ARG A O 1
ATOM 840 N N . SER A 1 110 ? 14.292 12.153 -32.914 1.00 54.62 110 SER A N 1
ATOM 841 C CA . SER A 1 110 ? 13.788 13.095 -31.917 1.00 54.62 110 SER A CA 1
ATOM 842 C C . SER A 1 110 ? 14.297 14.499 -32.251 1.00 54.62 110 SER A C 1
ATOM 844 O O . SER A 1 110 ? 15.497 14.752 -32.333 1.00 54.62 110 SER A O 1
ATOM 846 N N . ILE A 1 111 ? 13.370 15.417 -32.515 1.00 59.22 111 ILE A N 1
ATOM 847 C CA . ILE A 1 111 ? 13.644 16.851 -32.438 1.00 59.22 111 ILE A CA 1
ATOM 848 C C . ILE A 1 111 ? 13.447 17.184 -30.964 1.00 59.22 111 ILE A C 1
ATOM 850 O O . ILE A 1 111 ? 12.335 17.023 -30.458 1.00 59.22 111 ILE A O 1
ATOM 854 N N . ASN A 1 112 ? 14.528 17.536 -30.269 1.00 61.69 112 ASN A N 1
ATOM 855 C CA . ASN A 1 112 ? 14.505 17.716 -28.823 1.00 61.69 112 ASN A CA 1
ATOM 856 C C . ASN A 1 112 ? 14.535 19.201 -28.465 1.00 61.69 112 ASN A C 1
ATOM 858 O O . ASN A 1 112 ? 15.508 19.885 -28.782 1.00 61.69 112 ASN A O 1
ATOM 862 N N . ASP A 1 113 ? 13.504 19.670 -27.767 1.00 76.75 113 ASP A N 1
ATOM 863 C CA . ASP A 1 113 ? 13.497 20.982 -27.127 1.00 76.75 113 ASP A CA 1
ATOM 864 C C . ASP A 1 113 ? 13.881 20.809 -25.654 1.00 76.75 113 ASP A C 1
ATOM 866 O O . ASP A 1 113 ? 13.056 20.596 -24.766 1.00 76.75 113 ASP A O 1
ATOM 870 N N . THR A 1 114 ? 15.192 20.841 -25.414 1.00 72.38 114 THR A N 1
ATOM 871 C CA . THR A 1 114 ? 15.764 20.590 -24.082 1.00 72.38 114 THR A CA 1
ATOM 872 C C . THR A 1 114 ? 15.420 21.713 -23.097 1.00 72.38 114 THR A C 1
ATOM 874 O O . THR A 1 114 ? 15.470 21.504 -21.886 1.00 72.38 114 THR A O 1
ATOM 877 N N . GLU A 1 115 ? 15.102 22.912 -23.591 1.00 79.88 115 GLU A N 1
ATOM 878 C CA . GLU A 1 115 ? 14.695 24.037 -22.752 1.00 79.88 115 GLU A CA 1
ATOM 879 C C . GLU A 1 115 ? 13.257 23.845 -22.272 1.00 79.88 115 GLU A C 1
ATOM 881 O O . GLU A 1 115 ? 13.008 23.887 -21.064 1.00 79.88 115 GLU A O 1
ATOM 886 N N . PHE A 1 116 ? 12.348 23.503 -23.189 1.00 81.44 116 PHE A N 1
ATOM 887 C CA . PHE A 1 116 ? 10.970 23.163 -22.848 1.00 81.44 116 PHE A CA 1
ATOM 888 C C . PHE A 1 116 ? 10.886 21.990 -21.861 1.00 81.44 116 PHE A C 1
ATOM 890 O O . PHE A 1 116 ? 10.169 22.080 -20.865 1.00 81.44 116 PHE A O 1
ATOM 897 N N . ASP A 1 117 ? 11.671 20.925 -22.066 1.00 83.31 117 ASP A N 1
ATOM 898 C CA . ASP A 1 117 ? 11.709 19.773 -21.153 1.00 83.31 117 ASP A CA 1
ATOM 899 C C . ASP A 1 117 ? 12.120 20.174 -19.722 1.00 83.31 117 ASP A C 1
ATOM 901 O O . ASP A 1 117 ? 11.558 19.682 -18.741 1.00 83.31 117 ASP A O 1
ATOM 905 N N . ARG A 1 118 ? 13.084 21.095 -19.578 1.00 81.56 118 ARG A N 1
ATOM 906 C CA . ARG A 1 118 ? 13.534 21.587 -18.263 1.00 81.56 118 ARG A CA 1
ATOM 907 C C . ARG A 1 118 ? 12.474 22.441 -17.583 1.00 81.56 118 ARG A C 1
ATOM 909 O O . ARG A 1 118 ? 12.244 22.265 -16.388 1.00 81.56 118 ARG A O 1
ATOM 916 N N . ILE A 1 119 ? 11.826 23.335 -18.330 1.00 80.19 119 ILE A N 1
ATOM 917 C CA . ILE A 1 119 ? 10.722 24.154 -17.812 1.00 80.19 119 ILE A CA 1
ATOM 918 C C . ILE A 1 119 ? 9.587 23.242 -17.350 1.00 80.19 119 ILE A C 1
ATOM 920 O O . ILE A 1 119 ? 9.104 23.390 -16.230 1.00 80.19 119 ILE A O 1
ATOM 924 N N . LEU A 1 120 ? 9.215 22.250 -18.162 1.00 82.62 120 LEU A N 1
ATOM 925 C CA . LEU A 1 120 ? 8.168 21.291 -17.826 1.00 82.62 120 LEU A CA 1
ATOM 926 C C . LEU A 1 120 ? 8.488 20.538 -16.533 1.00 82.62 120 LEU A C 1
ATOM 928 O O . LEU A 1 120 ? 7.612 20.345 -15.699 1.00 82.62 120 LEU A O 1
ATOM 932 N N . VAL A 1 121 ? 9.743 20.149 -16.328 1.00 82.81 121 VAL A N 1
ATOM 933 C CA . VAL A 1 121 ? 10.179 19.461 -15.108 1.00 82.81 121 VAL A CA 1
ATOM 934 C C . VAL A 1 121 ? 10.097 20.360 -13.880 1.00 82.81 121 VAL A C 1
ATOM 936 O O . VAL A 1 121 ? 9.631 19.910 -12.835 1.00 82.81 121 VAL A O 1
ATOM 939 N N . ILE A 1 122 ? 10.494 21.627 -13.999 1.00 82.75 122 ILE A N 1
ATOM 940 C CA . ILE A 1 122 ? 10.388 22.593 -12.901 1.00 82.75 122 ILE A CA 1
ATOM 941 C C . ILE A 1 122 ? 8.914 22.851 -12.565 1.00 82.75 122 ILE A C 1
ATOM 943 O O . ILE A 1 122 ? 8.530 22.779 -11.401 1.00 82.75 122 ILE A O 1
ATOM 947 N N . VAL A 1 123 ? 8.079 23.099 -13.576 1.00 82.75 123 VAL A N 1
ATOM 948 C CA . VAL A 1 123 ? 6.667 23.457 -13.389 1.00 82.75 123 VAL A CA 1
ATOM 949 C C . VAL A 1 123 ? 5.837 22.253 -12.946 1.00 82.75 123 VAL A C 1
ATOM 951 O O . VAL A 1 123 ? 5.163 22.317 -11.923 1.00 82.75 123 VAL A O 1
ATOM 954 N N . VAL A 1 124 ? 5.891 21.138 -13.677 1.00 81.62 124 VAL A N 1
ATOM 955 C CA . VAL A 1 124 ? 5.079 19.944 -13.396 1.00 81.62 124 VAL A CA 1
ATOM 956 C C . VAL A 1 124 ? 5.682 19.137 -12.256 1.00 81.62 124 VAL A C 1
ATOM 958 O O . VAL A 1 124 ? 4.981 18.812 -11.306 1.00 81.62 124 VAL A O 1
ATOM 961 N N . GLY A 1 125 ? 6.980 18.831 -12.309 1.00 78.56 125 GLY A N 1
ATOM 962 C CA . GLY A 1 125 ? 7.655 18.065 -11.258 1.00 78.56 125 GLY A CA 1
ATOM 963 C C . GLY A 1 125 ? 7.693 18.823 -9.930 1.00 78.56 125 GLY A C 1
ATOM 964 O O . GLY A 1 125 ? 7.311 18.270 -8.896 1.00 78.56 125 GLY A O 1
ATOM 965 N N . GLY A 1 126 ? 8.086 20.101 -9.959 1.00 79.81 126 GLY A N 1
ATOM 966 C CA . GLY A 1 126 ? 8.064 20.976 -8.783 1.00 79.81 126 GLY A CA 1
ATOM 967 C C . GLY A 1 126 ? 6.647 21.244 -8.275 1.00 79.81 126 GLY A C 1
ATOM 968 O O . GLY A 1 126 ? 6.395 21.091 -7.082 1.00 79.81 126 GLY A O 1
ATOM 969 N N . GLY A 1 127 ? 5.703 21.553 -9.170 1.00 80.44 127 GLY A N 1
ATOM 970 C CA . GLY A 1 127 ? 4.301 21.791 -8.817 1.00 80.44 127 GLY A CA 1
ATOM 971 C C . GLY A 1 127 ? 3.629 20.573 -8.183 1.00 80.44 127 GLY A C 1
ATOM 972 O O . GLY A 1 127 ? 3.057 20.690 -7.103 1.00 80.44 127 GLY A O 1
ATOM 973 N N . LEU A 1 128 ? 3.754 19.385 -8.786 1.00 83.56 128 LEU A N 1
ATOM 974 C CA . LEU A 1 128 ? 3.207 18.143 -8.223 1.00 83.56 128 LEU A CA 1
ATOM 975 C C . LEU A 1 128 ? 3.849 17.789 -6.880 1.00 83.56 128 LEU A C 1
ATOM 977 O O . LEU A 1 128 ? 3.148 17.337 -5.978 1.00 83.56 128 LEU A O 1
ATOM 981 N N . SER A 1 129 ? 5.157 18.014 -6.726 1.00 80.25 129 SER A N 1
ATOM 982 C CA . SER A 1 129 ? 5.848 17.766 -5.453 1.00 80.25 129 SER A CA 1
ATOM 983 C C . SER A 1 129 ? 5.368 18.716 -4.356 1.00 80.25 129 SER A C 1
ATOM 985 O O . SER A 1 129 ? 5.144 18.287 -3.227 1.00 80.25 129 SER A O 1
ATOM 987 N N . LEU A 1 130 ? 5.163 19.995 -4.687 1.00 79.62 130 LEU A N 1
ATOM 988 C CA . LEU A 1 130 ? 4.624 20.981 -3.755 1.00 79.62 130 LEU A CA 1
ATOM 989 C C . LEU A 1 130 ? 3.178 20.648 -3.368 1.00 79.62 130 LEU A C 1
ATOM 991 O O . LEU A 1 130 ? 2.847 20.666 -2.187 1.00 79.62 130 LEU A O 1
ATOM 995 N N . ILE A 1 131 ? 2.335 20.280 -4.338 1.00 79.38 131 ILE A N 1
ATOM 996 C CA . ILE A 1 131 ? 0.958 19.834 -4.081 1.00 79.38 131 ILE A CA 1
ATOM 997 C C . ILE A 1 131 ? 0.968 18.615 -3.158 1.00 79.38 131 ILE A C 1
ATOM 999 O O . ILE A 1 131 ? 0.280 18.618 -2.144 1.00 79.38 131 ILE A O 1
ATOM 1003 N N . ALA A 1 132 ? 1.782 17.601 -3.456 1.00 78.12 132 ALA A N 1
ATOM 1004 C CA . ALA A 1 132 ? 1.943 16.421 -2.610 1.00 78.12 132 ALA A CA 1
ATOM 1005 C C . ALA A 1 132 ? 2.326 16.792 -1.166 1.00 78.12 132 ALA A C 1
ATOM 1007 O O . ALA A 1 132 ? 1.708 16.308 -0.216 1.00 78.12 132 ALA A O 1
ATOM 1008 N N . LEU A 1 133 ? 3.297 17.697 -1.000 1.00 77.62 133 LEU A N 1
ATOM 1009 C CA . LEU A 1 133 ? 3.755 18.169 0.308 1.00 77.62 133 LEU A CA 1
ATOM 1010 C C . LEU A 1 133 ? 2.652 18.899 1.091 1.00 77.62 133 LEU A C 1
ATOM 1012 O O . LEU A 1 133 ? 2.568 18.749 2.307 1.00 77.62 133 LEU A O 1
ATOM 1016 N N . LEU A 1 134 ? 1.807 19.673 0.409 1.00 78.38 134 LEU A N 1
ATOM 1017 C CA . LEU A 1 134 ? 0.726 20.441 1.033 1.00 78.38 134 LEU A CA 1
ATOM 1018 C C . LEU A 1 134 ? -0.525 19.596 1.314 1.00 78.38 134 LEU A C 1
ATOM 1020 O O . LEU A 1 134 ? -1.224 19.852 2.294 1.00 78.38 134 LEU A O 1
ATOM 1024 N N . VAL A 1 135 ? -0.809 18.599 0.473 1.00 78.00 135 VAL A N 1
ATOM 1025 C CA . VAL A 1 135 ? -2.039 17.795 0.522 1.00 78.00 135 VAL A CA 1
ATOM 1026 C C . VAL A 1 135 ? -1.921 16.614 1.481 1.00 78.00 135 VAL A C 1
ATOM 1028 O O . VAL A 1 135 ? -2.827 16.394 2.282 1.00 78.00 135 VAL A O 1
ATOM 1031 N N . PHE A 1 136 ? -0.833 15.838 1.442 1.00 76.25 136 PHE A N 1
ATOM 1032 C CA . PHE A 1 136 ? -0.758 14.590 2.216 1.00 76.25 136 PHE A CA 1
ATOM 1033 C C . PHE A 1 136 ? -0.845 14.757 3.739 1.00 76.25 136 PHE A C 1
ATOM 1035 O O . PHE A 1 136 ? -1.502 13.922 4.366 1.00 76.25 136 PHE A O 1
ATOM 1042 N N . PRO A 1 137 ? -0.295 15.823 4.357 1.00 75.94 137 PRO A N 1
ATOM 1043 C CA . PRO A 1 137 ? -0.494 16.072 5.784 1.00 75.94 137 PRO A CA 1
ATOM 1044 C C . PRO A 1 137 ? -1.963 16.281 6.179 1.00 75.94 137 PRO A C 1
ATOM 1046 O O . PRO A 1 137 ? -2.308 16.083 7.341 1.00 75.94 137 PRO A O 1
ATOM 1049 N N . ARG A 1 138 ? -2.832 16.654 5.229 1.00 74.56 138 ARG A N 1
ATOM 1050 C CA . ARG A 1 138 ? -4.261 16.921 5.464 1.00 74.56 138 ARG A CA 1
ATOM 1051 C C . ARG A 1 138 ? -5.124 15.666 5.438 1.00 74.56 138 ARG A C 1
ATOM 1053 O O . ARG A 1 138 ? -6.231 15.679 5.960 1.00 74.56 138 ARG A O 1
ATOM 1060 N N . VAL A 1 139 ? -4.625 14.579 4.848 1.00 77.25 139 VAL A N 1
ATOM 1061 C CA . VAL A 1 139 ? -5.354 13.309 4.708 1.00 77.25 139 VAL A CA 1
ATOM 1062 C C . VAL A 1 139 ? -4.561 12.119 5.272 1.00 77.25 139 VAL A C 1
ATOM 1064 O O . VAL A 1 139 ? -4.387 11.112 4.586 1.00 77.25 139 VAL A O 1
ATOM 1067 N N . PRO A 1 140 ? -4.070 12.183 6.527 1.00 74.44 140 PRO A N 1
ATOM 1068 C CA . PRO A 1 140 ? -3.081 11.238 7.057 1.00 74.44 140 PRO A CA 1
ATOM 1069 C C . PRO A 1 140 ? -3.542 9.770 7.052 1.00 74.44 140 PRO A C 1
ATOM 1071 O O . PRO A 1 140 ? -2.729 8.873 6.825 1.00 74.44 140 PRO A O 1
ATOM 1074 N N . ALA A 1 141 ? -4.838 9.522 7.264 1.00 74.12 141 ALA A N 1
ATOM 1075 C CA . ALA A 1 141 ? -5.451 8.194 7.193 1.00 74.12 141 ALA A CA 1
ATOM 1076 C C . ALA A 1 141 ? -5.304 7.563 5.797 1.00 74.12 141 ALA A C 1
ATOM 1078 O O . ALA A 1 141 ? -4.819 6.445 5.626 1.00 74.12 141 ALA A O 1
ATOM 1079 N N . VAL A 1 142 ? -5.689 8.332 4.780 1.00 82.81 142 VAL A N 1
ATOM 1080 C CA . VAL A 1 142 ? -5.719 7.907 3.378 1.00 82.81 142 VAL A CA 1
ATOM 1081 C C . VAL A 1 142 ? -4.310 7.891 2.782 1.00 82.81 142 VAL A C 1
ATOM 1083 O O . VAL A 1 142 ? -3.971 6.997 2.011 1.00 82.81 142 VAL A O 1
ATOM 1086 N N . ALA A 1 143 ? -3.450 8.821 3.199 1.00 81.06 143 ALA A N 1
ATOM 1087 C CA . ALA A 1 143 ? -2.062 8.904 2.765 1.00 81.06 143 ALA A CA 1
ATOM 1088 C C . ALA A 1 143 ? -1.277 7.613 3.062 1.00 81.06 143 ALA A C 1
ATOM 1090 O O . ALA A 1 143 ? -0.484 7.173 2.230 1.00 81.06 143 ALA A O 1
ATOM 1091 N N . ALA A 1 144 ? -1.523 6.964 4.206 1.00 79.81 144 ALA A N 1
ATOM 1092 C CA . ALA A 1 144 ? -0.908 5.674 4.520 1.00 79.81 144 ALA A CA 1
ATOM 1093 C C . ALA A 1 144 ? -1.388 4.556 3.577 1.00 79.81 144 ALA A C 1
ATOM 1095 O O . ALA A 1 144 ? -0.579 3.766 3.089 1.00 79.81 144 ALA A O 1
ATOM 1096 N N . PHE A 1 145 ? -2.686 4.530 3.264 1.00 87.12 145 PHE A N 1
ATOM 1097 C CA . PHE A 1 145 ? -3.278 3.564 2.336 1.00 87.12 145 PHE A CA 1
ATOM 1098 C C . PHE A 1 145 ? -2.794 3.748 0.893 1.00 87.12 145 PHE A C 1
ATOM 1100 O O . PHE A 1 145 ? -2.541 2.774 0.187 1.00 87.12 145 PHE A O 1
ATOM 1107 N N . TRP A 1 146 ? -2.586 4.994 0.465 1.00 89.25 146 TRP A N 1
ATOM 1108 C CA . TRP A 1 146 ? -2.033 5.319 -0.853 1.00 89.25 146 TRP A CA 1
ATOM 1109 C C . TRP A 1 146 ? -0.528 5.078 -0.964 1.00 89.25 146 TRP A C 1
ATOM 1111 O O . TRP A 1 146 ? 0.011 5.197 -2.063 1.00 89.25 146 TRP A O 1
ATOM 1121 N N . ARG A 1 147 ? 0.155 4.775 0.151 1.00 86.81 147 ARG A N 1
ATOM 1122 C CA . ARG A 1 147 ? 1.617 4.883 0.270 1.00 86.81 147 ARG A CA 1
ATOM 1123 C C . ARG A 1 147 ? 2.101 6.210 -0.304 1.00 86.81 147 ARG A C 1
ATOM 1125 O O . ARG A 1 147 ? 2.924 6.266 -1.216 1.00 86.81 147 ARG A O 1
ATOM 1132 N N . ALA A 1 148 ? 1.546 7.299 0.226 1.00 83.94 148 ALA A N 1
ATOM 1133 C CA . ALA A 1 148 ? 1.887 8.655 -0.183 1.00 83.94 148 ALA A CA 1
ATOM 1134 C C . ALA A 1 148 ? 3.387 8.957 -0.029 1.00 83.94 148 ALA A C 1
ATOM 1136 O O . ALA A 1 148 ? 3.919 9.795 -0.746 1.00 83.94 148 ALA A O 1
ATOM 1137 N N . ASP A 1 149 ? 4.085 8.218 0.836 1.00 81.94 149 ASP A N 1
ATOM 1138 C CA . ASP A 1 149 ? 5.541 8.220 0.967 1.00 81.94 149 ASP A CA 1
ATOM 1139 C C . ASP A 1 149 ? 6.275 7.795 -0.320 1.00 81.94 149 ASP A C 1
ATOM 1141 O O . ASP A 1 149 ? 7.384 8.264 -0.576 1.00 81.94 149 ASP A O 1
ATOM 1145 N N . ALA A 1 150 ? 5.655 6.961 -1.159 1.00 84.19 150 ALA A N 1
ATOM 1146 C CA . ALA A 1 150 ? 6.188 6.518 -2.447 1.00 84.19 150 ALA A CA 1
ATOM 1147 C C . ALA A 1 150 ? 5.778 7.417 -3.634 1.00 84.19 150 ALA A C 1
ATOM 1149 O O . ALA A 1 150 ? 6.363 7.310 -4.713 1.00 84.19 150 ALA A O 1
ATOM 1150 N N . LEU A 1 151 ? 4.807 8.327 -3.474 1.00 84.81 151 LEU A N 1
ATOM 1151 C CA . LEU A 1 151 ? 4.376 9.227 -4.555 1.00 84.81 151 LEU A CA 1
ATOM 1152 C C . LEU A 1 151 ? 5.469 10.224 -4.988 1.00 84.81 151 LEU A C 1
ATOM 1154 O O . LEU A 1 151 ? 5.668 10.369 -6.196 1.00 84.81 151 LEU A O 1
ATOM 1158 N N . PRO A 1 152 ? 6.242 10.851 -4.077 1.00 83.69 152 PRO A N 1
ATOM 1159 C CA . PRO A 1 152 ? 7.393 11.671 -4.452 1.00 83.69 152 PRO A CA 1
ATOM 1160 C C . PRO A 1 152 ? 8.424 10.927 -5.307 1.00 83.69 152 PRO A C 1
ATOM 1162 O O . PRO A 1 152 ? 8.943 11.498 -6.264 1.00 83.69 152 PRO A O 1
ATOM 1165 N N . LEU A 1 153 ? 8.668 9.640 -5.026 1.00 85.12 153 LEU A N 1
ATOM 1166 C CA . LEU A 1 153 ? 9.546 8.792 -5.838 1.00 85.12 153 LEU A CA 1
ATOM 1167 C C . LEU A 1 153 ? 9.015 8.653 -7.272 1.00 85.12 153 LEU A C 1
ATOM 1169 O O . LEU A 1 153 ? 9.790 8.745 -8.223 1.00 85.12 153 LEU A O 1
ATOM 1173 N N . LEU A 1 154 ? 7.701 8.473 -7.442 1.00 84.81 154 LEU A N 1
ATOM 1174 C CA . LEU A 1 154 ? 7.071 8.395 -8.764 1.00 84.81 154 LEU A CA 1
ATOM 1175 C C . LEU A 1 154 ? 7.114 9.735 -9.511 1.00 84.81 154 LEU A C 1
ATOM 1177 O O . LEU A 1 154 ? 7.455 9.753 -10.694 1.00 84.81 154 LEU A O 1
ATOM 1181 N N . ILE A 1 155 ? 6.829 10.851 -8.829 1.00 87.00 155 ILE A N 1
ATOM 1182 C CA . ILE A 1 155 ? 6.912 12.204 -9.406 1.00 87.00 155 ILE A CA 1
ATOM 1183 C C . ILE A 1 155 ? 8.348 12.497 -9.850 1.00 87.00 155 ILE A C 1
ATOM 1185 O O . ILE A 1 155 ? 8.567 12.960 -10.970 1.00 87.00 155 ILE A O 1
ATOM 1189 N N . TRP A 1 156 ? 9.333 12.170 -9.011 1.00 85.62 156 TRP A N 1
ATOM 1190 C CA . TRP A 1 156 ? 10.748 12.306 -9.340 1.00 85.62 156 TRP A CA 1
ATOM 1191 C C . TRP A 1 156 ? 11.143 11.437 -10.530 1.00 85.62 156 TRP A C 1
ATOM 1193 O O . TRP A 1 156 ? 11.783 11.930 -11.453 1.00 85.62 156 TRP A O 1
ATOM 1203 N N . ALA A 1 157 ? 10.746 10.162 -10.552 1.00 85.31 157 ALA A N 1
ATOM 1204 C CA . ALA A 1 157 ? 11.044 9.268 -11.665 1.00 85.31 157 ALA A CA 1
ATOM 1205 C C . ALA A 1 157 ? 10.441 9.786 -12.980 1.00 85.31 157 ALA A C 1
ATOM 1207 O O . ALA A 1 157 ? 11.111 9.748 -14.012 1.00 85.31 157 ALA A O 1
ATOM 1208 N N . PHE A 1 158 ? 9.217 10.319 -12.949 1.00 86.50 158 PHE A N 1
ATOM 1209 C CA . PHE A 1 158 ? 8.570 10.952 -14.099 1.00 86.50 158 PHE A CA 1
ATOM 1210 C C . PHE A 1 158 ? 9.322 12.202 -14.565 1.00 86.50 158 PHE A C 1
ATOM 1212 O O . PHE A 1 158 ? 9.719 12.291 -15.728 1.00 86.50 158 PHE A O 1
ATOM 1219 N N . ALA A 1 159 ? 9.608 13.123 -13.645 1.00 86.19 159 ALA A N 1
ATOM 1220 C CA . ALA A 1 159 ? 10.347 14.349 -13.917 1.00 86.19 159 ALA A CA 1
ATOM 1221 C C . ALA A 1 159 ? 11.758 14.065 -14.461 1.00 86.19 159 ALA A C 1
ATOM 1223 O O . ALA A 1 159 ? 12.145 14.571 -15.513 1.00 86.19 159 ALA A O 1
ATOM 1224 N N . ALA A 1 160 ? 12.516 13.188 -13.805 1.00 83.62 160 ALA A N 1
ATOM 1225 C CA . ALA A 1 160 ? 13.850 12.798 -14.242 1.00 83.62 160 ALA A CA 1
ATOM 1226 C C . ALA A 1 160 ? 13.815 12.076 -15.598 1.00 83.62 160 ALA A C 1
ATOM 1228 O O . ALA A 1 160 ? 14.708 12.279 -16.420 1.00 83.62 160 ALA A O 1
ATOM 1229 N N . SER A 1 161 ? 12.769 11.290 -15.878 1.00 82.69 161 SER A N 1
ATOM 1230 C CA . SER A 1 161 ? 12.583 10.678 -17.197 1.00 82.69 161 SER A CA 1
ATOM 1231 C C . SER A 1 161 ? 12.369 11.731 -18.286 1.00 82.69 161 SER A C 1
ATOM 1233 O O . SER A 1 161 ? 12.945 11.601 -19.363 1.00 82.69 161 SER A O 1
ATOM 1235 N N . ILE A 1 162 ? 11.614 12.801 -18.014 1.00 85.06 162 ILE A N 1
ATOM 1236 C CA . ILE A 1 162 ? 11.444 13.917 -18.959 1.00 85.06 162 ILE A CA 1
ATOM 1237 C C . ILE A 1 162 ? 12.782 14.616 -19.206 1.00 85.06 162 ILE A C 1
ATOM 1239 O O . ILE A 1 162 ? 13.143 14.819 -20.360 1.00 85.06 162 ILE A O 1
ATOM 1243 N N . VAL A 1 163 ? 13.564 14.912 -18.160 1.00 80.94 163 VAL A N 1
ATOM 1244 C CA . VAL A 1 163 ? 14.891 15.535 -18.332 1.00 80.94 163 VAL A CA 1
ATOM 1245 C C . VAL A 1 163 ? 15.810 14.666 -19.189 1.00 80.94 163 VAL A C 1
ATOM 1247 O O . VAL A 1 163 ? 16.537 15.183 -20.033 1.00 80.94 163 VAL A O 1
ATOM 1250 N N . VAL A 1 164 ? 15.827 13.353 -18.951 1.00 78.19 164 VAL A N 1
ATOM 1251 C CA . VAL A 1 164 ? 16.820 12.437 -19.536 1.00 78.19 164 VAL A CA 1
ATOM 1252 C C . VAL A 1 164 ? 16.437 11.952 -20.940 1.00 78.19 164 VAL A C 1
ATOM 1254 O O . VAL A 1 164 ? 17.314 11.746 -21.789 1.00 78.19 164 VAL A O 1
ATOM 1257 N N . PHE A 1 165 ? 15.139 11.782 -21.199 1.00 79.44 165 PHE A N 1
ATOM 1258 C CA . PHE A 1 165 ? 14.616 11.201 -22.439 1.00 79.44 165 PHE A CA 1
ATOM 1259 C C . PHE A 1 165 ? 13.803 12.177 -23.299 1.00 79.44 165 PHE A C 1
ATOM 1261 O O . PHE A 1 165 ? 13.577 11.881 -24.473 1.00 79.44 165 PHE A O 1
ATOM 1268 N N . GLY A 1 166 ? 13.387 13.316 -22.744 1.00 82.38 166 GLY A N 1
ATOM 1269 C CA . GLY A 1 166 ? 12.486 14.284 -23.367 1.00 82.38 166 GLY A CA 1
ATOM 1270 C C . GLY A 1 166 ? 11.012 13.885 -23.258 1.00 82.38 166 GLY A C 1
ATOM 1271 O O . GLY A 1 166 ? 10.662 12.697 -23.283 1.00 82.38 166 GLY A O 1
ATOM 1272 N N . ILE A 1 167 ? 10.113 14.872 -23.169 1.00 85.44 167 ILE A N 1
ATOM 1273 C CA . ILE A 1 167 ? 8.680 14.628 -22.925 1.00 85.44 167 ILE A CA 1
ATOM 1274 C C . ILE A 1 167 ? 8.040 13.729 -23.985 1.00 85.44 167 ILE A C 1
ATOM 1276 O O . ILE A 1 167 ? 7.252 12.840 -23.666 1.00 85.44 167 ILE A O 1
ATOM 1280 N N . ARG A 1 168 ? 8.413 13.897 -25.259 1.00 83.38 168 ARG A N 1
ATOM 1281 C CA . ARG A 1 168 ? 7.826 13.130 -26.368 1.00 83.38 168 ARG A CA 1
ATOM 1282 C C . ARG A 1 168 ? 8.070 11.634 -26.205 1.00 83.38 168 ARG A C 1
ATOM 1284 O O . ARG A 1 168 ? 7.178 10.833 -26.479 1.00 83.38 168 ARG A O 1
ATOM 1291 N N . ARG A 1 169 ? 9.269 11.254 -25.757 1.00 81.62 169 ARG A N 1
ATOM 1292 C CA . ARG A 1 169 ? 9.603 9.851 -25.520 1.00 81.62 169 ARG A CA 1
ATOM 1293 C C . ARG A 1 169 ? 8.857 9.315 -24.302 1.00 81.62 169 ARG A C 1
ATOM 1295 O O . ARG A 1 169 ? 8.259 8.250 -24.398 1.00 81.62 169 ARG A O 1
ATOM 1302 N N . VAL A 1 170 ? 8.805 10.087 -23.218 1.00 84.69 170 VAL A N 1
ATOM 1303 C CA . VAL A 1 170 ? 8.049 9.734 -22.005 1.00 84.69 170 VAL A CA 1
ATOM 1304 C C . VAL A 1 170 ? 6.563 9.500 -22.306 1.00 84.69 170 VAL A C 1
ATOM 1306 O O . VAL A 1 170 ? 5.996 8.520 -21.828 1.00 84.69 170 VAL A O 1
ATOM 1309 N N . VAL A 1 171 ? 5.947 10.342 -23.145 1.00 85.06 171 VAL A N 1
ATOM 1310 C CA . VAL A 1 171 ? 4.547 10.196 -23.583 1.00 85.06 171 VAL A CA 1
ATOM 1311 C C . VAL A 1 171 ? 4.371 9.014 -24.540 1.00 85.06 171 VAL A C 1
ATOM 1313 O O . VAL A 1 171 ? 3.395 8.276 -24.430 1.00 85.06 171 VAL A O 1
ATOM 1316 N N . ARG A 1 172 ? 5.316 8.772 -25.459 1.00 84.56 172 ARG A N 1
ATOM 1317 C CA . ARG A 1 172 ? 5.287 7.588 -26.340 1.00 84.56 172 ARG A CA 1
ATOM 1318 C C . ARG A 1 172 ? 5.337 6.288 -25.534 1.00 84.56 172 ARG A C 1
ATOM 1320 O O . ARG A 1 172 ? 4.650 5.323 -25.871 1.00 84.56 172 ARG A O 1
ATOM 1327 N N . ASP A 1 173 ? 6.076 6.301 -24.432 1.00 86.88 173 ASP A N 1
ATOM 1328 C CA . ASP A 1 173 ? 6.219 5.186 -23.502 1.00 86.88 173 ASP A CA 1
ATOM 1329 C C . ASP A 1 173 ? 5.089 5.153 -22.445 1.00 86.88 173 ASP A C 1
ATOM 1331 O O . ASP A 1 173 ? 5.264 4.598 -21.359 1.00 86.88 173 ASP A O 1
ATOM 1335 N N . TYR A 1 174 ? 3.887 5.667 -22.774 1.00 89.31 174 TYR A N 1
ATOM 1336 C CA . TYR A 1 174 ? 2.707 5.712 -21.885 1.00 89.31 174 TYR A CA 1
ATOM 1337 C C . TYR A 1 174 ? 2.368 4.372 -21.222 1.00 89.31 174 TYR A C 1
ATOM 1339 O O . TYR A 1 174 ? 1.769 4.341 -20.153 1.00 89.31 174 TYR A O 1
ATOM 1347 N N . ARG A 1 175 ? 2.753 3.248 -21.836 1.00 93.25 175 ARG A N 1
ATOM 1348 C CA . ARG A 1 175 ? 2.517 1.897 -21.307 1.00 93.25 175 ARG A CA 1
ATOM 1349 C C . ARG A 1 175 ? 3.270 1.638 -19.998 1.00 93.25 175 ARG A C 1
ATOM 1351 O O . ARG A 1 175 ? 2.757 0.893 -19.171 1.00 93.25 175 ARG A O 1
ATOM 1358 N N . VAL A 1 176 ? 4.445 2.247 -19.805 1.00 92.44 176 VAL A N 1
ATOM 1359 C CA . VAL A 1 176 ? 5.176 2.198 -18.525 1.00 92.44 176 VAL A CA 1
ATOM 1360 C C . VAL A 1 176 ? 4.356 2.911 -17.453 1.00 92.44 176 VAL A C 1
ATOM 1362 O O . VAL A 1 176 ? 4.112 2.354 -16.389 1.00 92.44 176 VAL A O 1
ATOM 1365 N N . TRP A 1 177 ? 3.852 4.105 -17.764 1.00 92.25 177 TRP A N 1
ATOM 1366 C CA . TRP A 1 177 ? 3.050 4.905 -16.837 1.00 92.25 177 TRP A CA 1
ATOM 1367 C C . TRP A 1 177 ? 1.693 4.275 -16.531 1.00 92.25 177 TRP A C 1
ATOM 1369 O O . TRP A 1 177 ? 1.269 4.277 -15.381 1.00 92.25 177 TRP A O 1
ATOM 1379 N N . LEU A 1 178 ? 1.051 3.656 -17.524 1.00 94.25 178 LEU A N 1
ATOM 1380 C CA . LEU A 1 178 ? -0.171 2.884 -17.319 1.00 94.25 178 LEU A CA 1
ATOM 1381 C C . LEU A 1 178 ? 0.079 1.688 -16.393 1.00 94.25 178 LEU A C 1
ATOM 1383 O O . LEU A 1 178 ? -0.731 1.426 -15.511 1.00 94.25 178 LEU A O 1
ATOM 1387 N N . PHE A 1 179 ? 1.207 0.989 -16.549 1.00 96.00 179 PHE A N 1
ATOM 1388 C CA . PHE A 1 179 ? 1.591 -0.093 -15.641 1.00 96.00 179 PHE A CA 1
ATOM 1389 C C . PHE A 1 179 ? 1.833 0.418 -14.214 1.00 96.00 179 PHE A C 1
ATOM 1391 O O . PHE A 1 179 ? 1.319 -0.162 -13.263 1.00 96.00 179 PHE A O 1
ATOM 1398 N N . VAL A 1 180 ? 2.552 1.533 -14.052 1.00 93.25 180 VAL A N 1
ATOM 1399 C CA . VAL A 1 180 ? 2.754 2.178 -12.743 1.00 93.25 180 VAL A CA 1
ATOM 1400 C C . VAL A 1 180 ? 1.417 2.584 -12.109 1.00 93.25 180 VAL A C 1
ATOM 1402 O O . VAL A 1 180 ? 1.226 2.370 -10.916 1.00 93.25 180 VAL A O 1
ATOM 1405 N N . LEU A 1 181 ? 0.471 3.099 -12.900 1.00 92.69 181 LEU A N 1
ATOM 1406 C CA . LEU A 1 181 ? -0.874 3.448 -12.437 1.00 92.69 181 LEU A CA 1
ATOM 1407 C C . LEU A 1 181 ? -1.676 2.210 -12.005 1.00 92.69 181 LEU A C 1
ATOM 1409 O O . LEU A 1 181 ? -2.368 2.246 -10.991 1.00 92.69 181 LEU A O 1
ATOM 1413 N N . VAL A 1 182 ? -1.559 1.090 -12.725 1.00 95.06 182 VAL A N 1
ATOM 1414 C CA . VAL A 1 182 ? -2.146 -0.196 -12.303 1.00 95.06 182 VAL A CA 1
ATOM 1415 C C . VAL A 1 182 ? -1.540 -0.659 -10.975 1.00 95.06 182 VAL A C 1
ATOM 1417 O O . VAL A 1 182 ? -2.266 -1.124 -10.101 1.00 95.06 182 VAL A O 1
ATOM 1420 N N . CYS A 1 183 ? -0.236 -0.454 -10.789 1.00 94.88 183 CYS A N 1
ATOM 1421 C CA . CYS A 1 183 ? 0.493 -0.740 -9.554 1.00 94.88 183 CYS A CA 1
ATOM 1422 C C . CYS A 1 183 ? 0.184 0.229 -8.397 1.00 94.88 183 CYS A C 1
ATOM 1424 O O . CYS A 1 183 ? 0.765 0.069 -7.321 1.00 94.88 183 CYS A O 1
ATOM 1426 N N . PHE A 1 184 ? -0.702 1.215 -8.579 1.00 92.94 184 PHE A N 1
ATOM 1427 C CA . PHE A 1 184 ? -1.107 2.129 -7.512 1.00 92.94 184 PHE A CA 1
ATOM 1428 C C . PHE A 1 184 ? -1.694 1.339 -6.320 1.00 92.94 184 PHE A C 1
ATOM 1430 O O . PHE A 1 184 ? -2.607 0.533 -6.532 1.00 92.94 184 PHE A O 1
ATOM 1437 N N . PRO A 1 185 ? -1.202 1.529 -5.075 1.00 93.44 185 PRO A N 1
ATOM 1438 C CA . PRO A 1 185 ? -1.505 0.632 -3.953 1.00 93.44 185 PRO A CA 1
ATOM 1439 C C . PRO A 1 185 ? -2.991 0.390 -3.676 1.00 93.44 185 PRO A C 1
ATOM 1441 O O . PRO A 1 185 ? -3.348 -0.768 -3.461 1.00 93.44 185 PRO A O 1
ATOM 1444 N N . PRO A 1 186 ? -3.886 1.395 -3.755 1.00 92.88 186 PRO A N 1
ATOM 1445 C CA . PRO A 1 186 ? -5.324 1.168 -3.627 1.00 92.88 186 PRO A CA 1
ATOM 1446 C C . PRO A 1 186 ? -5.878 0.120 -4.591 1.00 92.88 186 PRO A C 1
ATOM 1448 O O . PRO A 1 186 ? -6.655 -0.731 -4.168 1.00 92.88 186 PRO A O 1
ATOM 1451 N N . ASN A 1 187 ? -5.449 0.118 -5.858 1.00 95.44 187 ASN A N 1
ATOM 1452 C CA . ASN A 1 187 ? -5.919 -0.860 -6.843 1.00 95.44 187 ASN A CA 1
ATOM 1453 C C . ASN A 1 187 ? -5.545 -2.283 -6.414 1.00 95.44 187 ASN A C 1
ATOM 1455 O O . ASN A 1 187 ? -6.365 -3.196 -6.473 1.00 95.44 187 ASN A O 1
ATOM 1459 N N . PHE A 1 188 ? -4.314 -2.456 -5.937 1.00 95.56 188 PHE A N 1
ATOM 1460 C CA . PHE A 1 188 ? -3.793 -3.745 -5.502 1.00 95.56 188 PHE A CA 1
ATOM 1461 C C . PHE A 1 188 ? -4.430 -4.228 -4.190 1.00 95.56 188 PHE A C 1
ATOM 1463 O O . PHE A 1 188 ? -4.868 -5.375 -4.093 1.00 95.56 188 PHE A O 1
ATOM 1470 N N . LEU A 1 189 ? -4.518 -3.351 -3.186 1.00 94.62 189 LEU A N 1
ATOM 1471 C CA . LEU A 1 189 ? -5.062 -3.667 -1.863 1.00 94.62 189 LEU A CA 1
ATOM 1472 C C . LEU A 1 189 ? -6.556 -3.990 -1.923 1.00 94.62 189 LEU A C 1
ATOM 1474 O O . LEU A 1 189 ? -6.979 -5.005 -1.370 1.00 94.62 189 LEU A O 1
ATOM 1478 N N . LEU A 1 190 ? -7.338 -3.180 -2.645 1.00 95.31 190 LEU A N 1
ATOM 1479 C CA . LEU A 1 190 ? -8.774 -3.407 -2.809 1.00 95.31 190 LEU A CA 1
ATOM 1480 C C . LEU A 1 190 ? -9.051 -4.679 -3.616 1.00 95.31 190 LEU A C 1
ATOM 1482 O O . LEU A 1 190 ? -9.934 -5.449 -3.245 1.00 95.31 190 LEU A O 1
ATOM 1486 N N . MET A 1 191 ? -8.272 -4.949 -4.670 1.00 96.56 191 MET A N 1
ATOM 1487 C CA . MET A 1 191 ? -8.397 -6.198 -5.426 1.00 96.56 191 MET A CA 1
ATOM 1488 C C . MET A 1 191 ? -8.110 -7.414 -4.539 1.00 96.56 191 MET A C 1
ATOM 1490 O O . MET A 1 191 ? -8.890 -8.365 -4.517 1.00 96.56 191 MET A O 1
ATOM 1494 N N . GLY A 1 192 ? -7.031 -7.375 -3.753 1.00 95.75 192 GLY A N 1
ATOM 1495 C CA . GLY A 1 192 ? -6.712 -8.458 -2.826 1.00 95.75 192 GLY A CA 1
ATOM 1496 C C . GLY A 1 192 ? -7.780 -8.655 -1.751 1.00 95.75 192 GLY A C 1
ATOM 1497 O O . GLY A 1 192 ? -8.118 -9.794 -1.441 1.00 95.75 192 GLY A O 1
ATOM 1498 N N . GLN A 1 193 ? -8.379 -7.574 -1.243 1.00 94.19 193 GLN A N 1
ATOM 1499 C CA . GLN A 1 193 ? -9.500 -7.631 -0.300 1.00 94.19 193 GLN A CA 1
ATOM 1500 C C . GLN A 1 193 ? -10.740 -8.301 -0.910 1.00 94.19 193 GLN A C 1
ATOM 1502 O O . GLN A 1 193 ? -11.356 -9.153 -0.268 1.00 94.19 193 GLN A O 1
ATOM 1507 N N . VAL A 1 194 ? -11.104 -7.946 -2.148 1.00 95.31 194 VAL A N 1
ATOM 1508 C CA . VAL A 1 194 ? -12.234 -8.563 -2.867 1.00 95.31 194 VAL A CA 1
ATOM 1509 C C . VAL A 1 194 ? -12.000 -10.060 -3.075 1.00 95.31 194 VAL A C 1
ATOM 1511 O O . VAL A 1 194 ? -12.922 -10.853 -2.907 1.00 95.31 194 VAL A O 1
ATOM 1514 N N . LEU A 1 195 ? -10.757 -10.452 -3.358 1.00 96.12 195 LEU A N 1
ATOM 1515 C CA . LEU A 1 195 ? -10.350 -11.843 -3.557 1.00 96.12 195 LEU A CA 1
ATOM 1516 C C . LEU A 1 195 ? -10.120 -12.628 -2.250 1.00 96.12 195 LEU A C 1
ATOM 1518 O O . LEU A 1 195 ? -9.777 -13.807 -2.303 1.00 96.12 195 LEU A O 1
ATOM 1522 N N . GLY A 1 196 ? -10.316 -12.011 -1.079 1.00 93.19 196 GLY A N 1
ATOM 1523 C CA . GLY A 1 196 ? -10.310 -12.700 0.217 1.00 93.19 196 GLY A CA 1
ATOM 1524 C C . GLY A 1 196 ? -9.168 -12.329 1.167 1.00 93.19 196 GLY A C 1
ATOM 1525 O O . GLY A 1 196 ? -9.188 -12.751 2.317 1.00 93.19 196 GLY A O 1
ATOM 1526 N N . GLY A 1 197 ? -8.186 -11.537 0.735 1.00 92.50 197 GLY A N 1
ATOM 1527 C CA . GLY A 1 197 ? -7.161 -10.945 1.604 1.00 92.50 197 GLY A CA 1
ATOM 1528 C C . GLY A 1 197 ? -6.041 -11.874 2.077 1.00 92.50 197 GLY A C 1
ATOM 1529 O O . GLY A 1 197 ? -5.185 -11.441 2.857 1.00 92.50 197 GLY A O 1
ATOM 1530 N N . SER A 1 198 ? -6.027 -13.133 1.629 1.00 94.75 198 SER A N 1
ATOM 1531 C CA . SER A 1 198 ? -5.029 -14.126 2.037 1.00 94.75 198 SER A CA 1
ATOM 1532 C C . SER A 1 198 ? -3.640 -13.831 1.462 1.00 94.75 198 SER A C 1
ATOM 1534 O O . SER A 1 198 ? -3.485 -13.139 0.452 1.00 94.75 198 SER A O 1
ATOM 1536 N N . THR A 1 199 ? -2.613 -14.393 2.096 1.00 94.94 199 THR A N 1
ATOM 1537 C CA . THR A 1 199 ? -1.226 -14.318 1.617 1.00 94.94 199 THR A CA 1
ATOM 1538 C C . THR A 1 199 ? -1.085 -14.877 0.203 1.00 94.94 199 THR A C 1
ATOM 1540 O O . THR A 1 199 ? -0.442 -14.271 -0.651 1.00 94.94 199 THR A O 1
ATOM 1543 N N . VAL A 1 200 ? -1.758 -15.992 -0.090 1.00 96.56 200 VAL A N 1
ATOM 1544 C CA . VAL A 1 200 ? -1.733 -16.615 -1.421 1.00 96.56 200 VAL A CA 1
ATOM 1545 C C . VAL A 1 200 ? -2.310 -15.682 -2.485 1.00 96.56 200 VAL A C 1
ATOM 1547 O O . VAL A 1 200 ? -1.744 -15.563 -3.571 1.00 96.56 200 VAL A O 1
ATOM 1550 N N . VAL A 1 201 ? -3.401 -14.976 -2.175 1.00 96.94 201 VAL A N 1
ATOM 1551 C CA . VAL A 1 201 ? -4.029 -14.015 -3.091 1.00 96.94 201 VAL A CA 1
ATOM 1552 C C . VAL A 1 201 ? -3.075 -12.864 -3.404 1.00 96.94 201 VAL A C 1
ATOM 1554 O O . VAL A 1 201 ? -2.805 -12.596 -4.574 1.00 96.94 201 VAL A O 1
ATOM 1557 N N . PHE A 1 202 ? -2.510 -12.214 -2.384 1.00 96.56 202 PHE A N 1
ATOM 1558 C CA . PHE A 1 202 ? -1.591 -11.090 -2.590 1.00 96.56 202 PHE A CA 1
ATOM 1559 C C . PHE A 1 202 ? -0.275 -11.510 -3.268 1.00 96.56 202 PHE A C 1
ATOM 1561 O O . PHE A 1 202 ? 0.225 -10.793 -4.140 1.00 96.56 202 PHE A O 1
ATOM 1568 N N . GLY A 1 203 ? 0.259 -12.692 -2.947 1.00 96.75 203 GLY A N 1
ATOM 1569 C CA . GLY A 1 203 ? 1.414 -13.265 -3.643 1.00 96.75 203 GLY A CA 1
ATOM 1570 C C . GLY A 1 203 ? 1.118 -13.536 -5.118 1.00 96.75 203 GLY A C 1
ATOM 1571 O O . GLY A 1 203 ? 1.887 -13.135 -5.990 1.00 96.75 203 GLY A O 1
ATOM 1572 N N . SER A 1 204 ? -0.045 -14.117 -5.419 1.00 97.81 204 SER A N 1
ATOM 1573 C CA . SER A 1 204 ? -0.474 -14.400 -6.795 1.00 97.81 204 SER A CA 1
ATOM 1574 C C . SER A 1 204 ? -0.706 -13.124 -7.607 1.00 97.81 204 SER A C 1
ATOM 1576 O O . SER A 1 204 ? -0.281 -13.047 -8.758 1.00 97.81 204 SER A O 1
ATOM 1578 N N . LEU A 1 205 ? -1.313 -12.091 -7.009 1.00 97.81 205 LEU A N 1
ATOM 1579 C CA . LEU A 1 205 ? -1.453 -10.774 -7.642 1.00 97.81 205 LEU A CA 1
ATOM 1580 C C . LEU A 1 205 ? -0.084 -10.163 -7.964 1.00 97.81 205 LEU A C 1
ATOM 1582 O O . LEU A 1 205 ? 0.115 -9.629 -9.055 1.00 97.81 205 LEU A O 1
ATOM 1586 N N . THR A 1 206 ? 0.877 -10.286 -7.046 1.00 97.62 206 THR A N 1
ATOM 1587 C CA . THR A 1 206 ? 2.247 -9.797 -7.250 1.00 97.62 206 THR A CA 1
ATOM 1588 C C . THR A 1 206 ? 2.940 -10.523 -8.407 1.00 97.62 206 THR A C 1
ATOM 1590 O O . THR A 1 206 ? 3.542 -9.882 -9.272 1.00 97.62 206 THR A O 1
ATOM 1593 N N . VAL A 1 207 ? 2.815 -11.853 -8.468 1.00 98.06 207 VAL A N 1
ATOM 1594 C CA . VAL A 1 207 ? 3.295 -12.665 -9.598 1.00 98.06 207 VAL A CA 1
ATOM 1595 C C . VAL A 1 207 ? 2.630 -12.226 -10.902 1.00 98.06 207 VAL A C 1
ATOM 1597 O O . VAL A 1 207 ? 3.319 -12.069 -11.908 1.00 98.06 207 VAL A O 1
ATOM 1600 N N . GLY A 1 208 ? 1.322 -11.954 -10.883 1.00 97.81 208 GLY A N 1
ATOM 1601 C CA . GLY A 1 208 ? 0.578 -11.442 -12.034 1.00 97.81 208 GLY A CA 1
ATOM 1602 C C . GLY A 1 208 ? 1.133 -10.116 -12.562 1.00 97.81 208 GLY A C 1
ATOM 1603 O O . GLY A 1 208 ? 1.357 -9.982 -13.766 1.00 97.81 208 GLY A O 1
ATOM 1604 N N . LEU A 1 209 ? 1.440 -9.159 -11.680 1.00 97.94 209 LEU A N 1
ATOM 1605 C CA . LEU A 1 209 ? 2.090 -7.899 -12.067 1.00 97.94 209 LEU A CA 1
ATOM 1606 C C . LEU A 1 209 ? 3.471 -8.140 -12.698 1.00 97.94 209 LEU A C 1
ATOM 1608 O O . LEU A 1 209 ? 3.772 -7.590 -13.762 1.00 97.94 209 LEU A O 1
ATOM 1612 N N . GLY A 1 210 ? 4.282 -9.015 -12.095 1.00 97.44 210 GLY A N 1
ATOM 1613 C CA . GLY A 1 210 ? 5.581 -9.414 -12.641 1.00 97.44 210 GLY A CA 1
ATOM 1614 C C . GLY A 1 210 ? 5.472 -10.099 -14.008 1.00 97.44 210 GLY A C 1
ATOM 1615 O O . GLY A 1 210 ? 6.282 -9.846 -14.903 1.00 97.44 210 GLY A O 1
ATOM 1616 N N . ALA A 1 211 ? 4.442 -10.917 -14.223 1.00 97.44 211 ALA A N 1
ATOM 1617 C CA . ALA A 1 211 ? 4.179 -11.578 -15.496 1.00 97.44 211 ALA A CA 1
ATOM 1618 C C . ALA A 1 211 ? 3.749 -10.590 -16.590 1.00 97.44 211 ALA A C 1
ATOM 1620 O O . ALA A 1 211 ? 4.227 -10.681 -17.723 1.00 97.44 211 ALA A O 1
ATOM 1621 N N . VAL A 1 212 ? 2.916 -9.599 -16.255 1.00 97.50 212 VAL A N 1
ATOM 1622 C CA . VAL A 1 212 ? 2.560 -8.504 -17.173 1.00 97.50 212 VAL A CA 1
ATOM 1623 C C . VAL A 1 212 ? 3.807 -7.714 -17.572 1.00 97.50 212 VAL A C 1
ATOM 1625 O O . VAL A 1 212 ? 4.023 -7.473 -18.763 1.00 97.50 212 VAL A O 1
ATOM 1628 N N . ALA A 1 213 ? 4.669 -7.368 -16.612 1.00 96.69 213 ALA A N 1
ATOM 1629 C CA . ALA A 1 213 ? 5.941 -6.705 -16.895 1.00 96.69 213 ALA A CA 1
ATOM 1630 C C . ALA A 1 213 ? 6.860 -7.571 -17.779 1.00 96.69 213 ALA A C 1
ATOM 1632 O O . ALA A 1 213 ? 7.457 -7.079 -18.740 1.00 96.69 213 ALA A O 1
ATOM 1633 N N . THR A 1 214 ? 6.916 -8.878 -17.515 1.00 95.88 214 THR A N 1
ATOM 1634 C CA . THR A 1 214 ? 7.659 -9.859 -18.322 1.00 95.88 214 THR A CA 1
ATOM 1635 C C . THR A 1 214 ? 7.157 -9.887 -19.766 1.00 95.88 214 THR A C 1
ATOM 1637 O O . THR A 1 214 ? 7.946 -9.730 -20.695 1.00 95.88 214 THR A O 1
ATOM 1640 N N . TYR A 1 215 ? 5.844 -9.988 -19.979 1.00 96.25 215 TYR A N 1
ATOM 1641 C CA . TYR A 1 215 ? 5.250 -9.958 -21.316 1.00 96.25 215 TYR A CA 1
ATOM 1642 C C . TYR A 1 215 ? 5.556 -8.645 -22.049 1.00 96.25 215 TYR A C 1
ATOM 1644 O O . TYR A 1 215 ? 6.014 -8.651 -23.195 1.00 96.25 215 TYR A O 1
ATOM 1652 N N . LEU A 1 216 ? 5.329 -7.507 -21.387 1.00 94.50 216 LEU A N 1
ATOM 1653 C CA . LEU A 1 216 ? 5.542 -6.187 -21.978 1.00 94.50 216 LEU A CA 1
ATOM 1654 C C . LEU A 1 216 ? 7.013 -5.915 -22.306 1.00 94.50 216 LEU A C 1
ATOM 1656 O O . LEU A 1 216 ? 7.279 -5.240 -23.301 1.00 94.50 216 LEU A O 1
ATOM 1660 N N . SER A 1 217 ? 7.944 -6.448 -21.512 1.00 92.50 217 SER A N 1
ATOM 1661 C CA . SER A 1 217 ? 9.380 -6.322 -21.763 1.00 92.50 217 SER A CA 1
ATOM 1662 C C . SER A 1 217 ? 9.864 -7.224 -22.905 1.00 92.50 217 SER A C 1
ATOM 1664 O O . SER A 1 217 ? 10.677 -6.790 -23.717 1.00 92.50 217 SER A O 1
ATOM 1666 N N . LEU A 1 218 ? 9.359 -8.458 -23.016 1.00 92.31 218 LEU A N 1
ATOM 1667 C CA . LEU A 1 218 ? 9.832 -9.450 -23.993 1.00 92.31 218 LEU A CA 1
ATOM 1668 C C . LEU A 1 218 ? 9.110 -9.406 -25.345 1.00 92.31 218 LEU A C 1
ATOM 1670 O O . LEU A 1 218 ? 9.589 -9.990 -26.317 1.00 92.31 218 LEU A O 1
ATOM 1674 N N . ARG A 1 219 ? 7.979 -8.704 -25.460 1.00 88.19 219 ARG A N 1
ATOM 1675 C CA . ARG A 1 219 ? 7.203 -8.662 -26.714 1.00 88.19 219 ARG A CA 1
ATOM 1676 C C . ARG A 1 219 ? 7.975 -8.132 -27.926 1.00 88.19 219 ARG A C 1
ATOM 1678 O O . ARG A 1 219 ? 7.570 -8.437 -29.044 1.00 88.19 219 ARG A O 1
ATOM 1685 N N . CYS A 1 220 ? 9.027 -7.335 -27.712 1.00 80.19 220 CYS A N 1
ATOM 1686 C CA . CYS A 1 220 ? 9.892 -6.825 -28.777 1.00 80.19 220 CYS A CA 1
ATOM 1687 C C . CYS A 1 220 ? 10.805 -7.909 -29.361 1.00 80.19 220 CYS A C 1
ATOM 1689 O O . CYS A 1 220 ? 11.099 -7.865 -30.546 1.00 80.19 220 CYS A O 1
ATOM 1691 N N . VAL A 1 221 ? 11.202 -8.892 -28.546 1.00 84.44 221 VAL A N 1
ATOM 1692 C CA . VAL A 1 221 ? 11.975 -10.065 -28.983 1.00 84.44 221 VAL A CA 1
ATOM 1693 C C . VAL A 1 221 ? 11.077 -11.014 -29.780 1.00 84.44 221 VAL A C 1
ATOM 1695 O O . VAL A 1 221 ? 11.480 -11.590 -30.784 1.00 84.44 221 VAL A O 1
ATOM 1698 N N . GLY A 1 222 ? 9.828 -11.167 -29.336 1.00 87.19 222 GLY A N 1
ATOM 1699 C CA . GLY A 1 222 ? 8.806 -11.925 -30.042 1.00 87.19 222 GLY A CA 1
ATOM 1700 C C . GLY A 1 222 ? 7.549 -12.076 -29.196 1.00 87.19 222 GLY A C 1
ATOM 1701 O O . GLY A 1 222 ? 7.610 -12.501 -28.043 1.00 87.19 222 GLY A O 1
ATOM 1702 N N . ARG A 1 223 ? 6.378 -11.768 -29.768 1.00 89.31 223 ARG A N 1
ATOM 1703 C CA . ARG A 1 223 ? 5.092 -11.806 -29.039 1.00 89.31 223 ARG A CA 1
ATOM 1704 C C . ARG A 1 223 ? 4.793 -13.188 -28.445 1.00 89.31 223 ARG A C 1
ATOM 1706 O O . ARG A 1 223 ? 4.316 -13.267 -27.318 1.00 89.31 223 ARG A O 1
ATOM 1713 N N . ARG A 1 224 ? 5.106 -14.264 -29.183 1.00 93.00 224 ARG A N 1
ATOM 1714 C CA . ARG A 1 224 ? 4.925 -15.654 -28.723 1.00 93.00 224 ARG A CA 1
ATOM 1715 C C . ARG A 1 224 ? 5.865 -15.997 -27.569 1.00 93.00 224 ARG A C 1
ATOM 1717 O O . ARG A 1 224 ? 5.397 -16.525 -26.570 1.00 93.00 224 ARG A O 1
ATOM 1724 N N . LEU A 1 225 ? 7.150 -15.649 -27.684 1.00 92.62 225 LEU A N 1
ATOM 1725 C CA . LEU A 1 225 ? 8.129 -15.873 -26.619 1.00 92.62 225 LEU A CA 1
ATOM 1726 C C . LEU A 1 225 ? 7.714 -15.138 -25.343 1.00 92.62 225 LEU A C 1
ATOM 1728 O O . LEU A 1 225 ? 7.613 -15.759 -24.294 1.00 92.62 225 LEU A O 1
ATOM 1732 N N . GLY A 1 226 ? 7.383 -13.847 -25.448 1.00 92.50 226 GLY A N 1
ATOM 1733 C CA . GLY A 1 226 ? 6.933 -13.062 -24.300 1.00 92.50 226 GLY A CA 1
ATOM 1734 C C . GLY A 1 226 ? 5.695 -13.650 -23.622 1.00 92.50 226 GLY A C 1
ATOM 1735 O O . GLY A 1 226 ? 5.641 -13.683 -22.396 1.00 92.50 226 GLY A O 1
ATOM 1736 N N . LEU A 1 227 ? 4.723 -14.152 -24.395 1.00 96.25 227 LEU A N 1
ATOM 1737 C CA . LEU A 1 227 ? 3.523 -14.790 -23.849 1.00 96.25 227 LEU A CA 1
ATOM 1738 C C . LEU A 1 227 ? 3.840 -16.124 -23.158 1.00 96.25 227 LEU A C 1
ATOM 1740 O O . LEU A 1 227 ? 3.415 -16.332 -22.026 1.00 96.25 227 LEU A O 1
ATOM 1744 N N . VAL A 1 228 ? 4.603 -17.008 -23.809 1.00 96.75 228 VAL A N 1
ATOM 1745 C CA . VAL A 1 228 ? 4.982 -18.317 -23.249 1.00 96.75 228 VAL A CA 1
ATOM 1746 C C . VAL A 1 228 ? 5.815 -18.142 -21.983 1.00 96.75 228 VAL A C 1
ATOM 1748 O O . VAL A 1 228 ? 5.537 -18.796 -20.981 1.00 96.75 228 VAL A O 1
ATOM 1751 N N . THR A 1 229 ? 6.790 -17.228 -21.989 1.00 95.25 229 THR A N 1
ATOM 1752 C CA . THR A 1 229 ? 7.586 -16.922 -20.798 1.00 95.25 229 THR A CA 1
ATOM 1753 C C . THR A 1 229 ? 6.701 -16.371 -19.688 1.00 95.25 229 THR A C 1
ATOM 1755 O O . THR A 1 229 ? 6.777 -16.890 -18.583 1.00 95.25 229 THR A O 1
ATOM 1758 N N . ALA A 1 230 ? 5.831 -15.392 -19.965 1.00 96.56 230 ALA A N 1
ATOM 1759 C CA . ALA A 1 230 ? 4.941 -14.815 -18.956 1.00 96.56 230 ALA A CA 1
ATOM 1760 C C . ALA A 1 230 ? 3.989 -15.857 -18.341 1.00 96.56 230 ALA A C 1
ATOM 1762 O O . ALA A 1 230 ? 3.829 -15.887 -17.123 1.00 96.56 230 ALA A O 1
ATOM 1763 N N . LEU A 1 231 ? 3.398 -16.742 -19.149 1.00 97.44 231 LEU A N 1
ATOM 1764 C CA . LEU A 1 231 ? 2.537 -17.822 -18.656 1.00 97.44 231 LEU A CA 1
ATOM 1765 C C . LEU A 1 231 ? 3.328 -18.848 -17.836 1.00 97.44 231 LEU A C 1
ATOM 1767 O O . LEU A 1 231 ? 2.921 -19.187 -16.727 1.00 97.44 231 LEU A O 1
ATOM 1771 N N . GLY A 1 232 ? 4.483 -19.290 -18.338 1.00 97.31 232 GLY A N 1
ATOM 1772 C CA . GLY A 1 232 ? 5.336 -20.257 -17.648 1.00 97.31 232 GLY A CA 1
ATOM 1773 C C . GLY A 1 232 ? 5.811 -19.753 -16.284 1.00 97.31 232 GLY A C 1
ATOM 1774 O O . GLY A 1 232 ? 5.676 -20.458 -15.285 1.00 97.31 232 GLY A O 1
ATOM 1775 N N . VAL A 1 233 ? 6.295 -18.506 -16.211 1.00 96.38 233 VAL A N 1
ATOM 1776 C CA . VAL A 1 233 ? 6.719 -17.903 -14.935 1.00 96.38 233 VAL A CA 1
ATOM 1777 C C . VAL A 1 233 ? 5.541 -17.582 -14.020 1.00 96.38 233 VAL A C 1
ATOM 1779 O O . VAL A 1 233 ? 5.723 -17.599 -12.809 1.00 96.38 233 VAL A O 1
ATOM 1782 N N . SER A 1 234 ? 4.338 -17.340 -14.555 1.00 97.06 234 SER A N 1
ATOM 1783 C CA . SER A 1 234 ? 3.134 -17.172 -13.730 1.00 97.06 234 SER A CA 1
ATOM 1784 C C . SER A 1 234 ? 2.776 -18.468 -13.015 1.00 97.06 234 SER A C 1
ATOM 1786 O O . SER A 1 234 ? 2.578 -18.457 -11.806 1.00 97.06 234 SER A O 1
ATOM 1788 N N . VAL A 1 235 ? 2.739 -19.592 -13.739 1.00 97.75 235 VAL A N 1
ATOM 1789 C CA . VAL A 1 235 ? 2.432 -20.907 -13.155 1.00 97.75 235 VAL A CA 1
ATOM 1790 C C . VAL A 1 235 ? 3.485 -21.289 -12.116 1.00 97.75 235 VAL A C 1
ATOM 1792 O O . VAL A 1 235 ? 3.136 -21.631 -10.987 1.00 97.75 235 VAL A O 1
ATOM 1795 N N . ALA A 1 236 ? 4.771 -21.162 -12.458 1.00 97.06 236 ALA A N 1
ATOM 1796 C CA . ALA A 1 236 ? 5.862 -21.445 -11.527 1.00 97.06 236 ALA A CA 1
ATOM 1797 C C . ALA A 1 236 ? 5.854 -20.496 -10.315 1.00 97.06 236 ALA A C 1
ATOM 1799 O O . ALA A 1 236 ? 6.066 -20.927 -9.184 1.00 97.06 236 ALA A O 1
ATOM 1800 N N . GLY A 1 237 ? 5.572 -19.210 -10.538 1.00 96.94 237 GLY A N 1
ATOM 1801 C CA . GLY A 1 237 ? 5.474 -18.201 -9.489 1.00 96.94 237 GLY A CA 1
ATOM 1802 C C . GLY A 1 237 ? 4.324 -18.484 -8.527 1.00 96.94 237 GLY A C 1
ATOM 1803 O O . GLY A 1 237 ? 4.542 -18.485 -7.323 1.00 96.94 237 GLY A O 1
ATOM 1804 N N . VAL A 1 238 ? 3.125 -18.793 -9.027 1.00 97.56 238 VAL A N 1
ATOM 1805 C CA . VAL A 1 238 ? 1.972 -19.157 -8.184 1.00 97.56 238 VAL A CA 1
ATOM 1806 C C . VAL A 1 238 ? 2.247 -20.444 -7.405 1.00 97.56 238 VAL A C 1
ATOM 1808 O O . VAL A 1 238 ? 1.955 -20.499 -6.214 1.00 97.56 238 VAL A O 1
ATOM 1811 N N . ALA A 1 239 ? 2.877 -21.451 -8.019 1.00 97.69 239 ALA A N 1
ATOM 1812 C CA . ALA A 1 239 ? 3.305 -22.645 -7.291 1.00 97.69 239 ALA A CA 1
ATOM 1813 C C . ALA A 1 239 ? 4.265 -22.293 -6.139 1.00 97.69 239 ALA A C 1
ATOM 1815 O O . ALA A 1 239 ? 4.108 -22.794 -5.029 1.00 97.69 239 ALA A O 1
ATOM 1816 N N . LEU A 1 240 ? 5.207 -21.372 -6.364 1.00 97.25 240 LEU A N 1
ATOM 1817 C CA . LEU A 1 240 ? 6.127 -20.912 -5.325 1.00 97.25 240 LEU A CA 1
ATOM 1818 C C . LEU A 1 240 ? 5.428 -20.087 -4.230 1.00 97.25 240 LEU A C 1
ATOM 1820 O O . LEU A 1 240 ? 5.790 -20.196 -3.062 1.00 97.25 240 LEU A O 1
ATOM 1824 N N . VAL A 1 241 ? 4.398 -19.305 -4.576 1.00 97.06 241 VAL A N 1
ATOM 1825 C CA . VAL A 1 241 ? 3.538 -18.618 -3.594 1.00 97.06 241 VAL A CA 1
ATOM 1826 C C . VAL A 1 241 ? 2.874 -19.631 -2.660 1.00 97.06 241 VAL A C 1
ATOM 1828 O O . VAL A 1 241 ? 2.833 -19.397 -1.457 1.00 97.06 241 VAL A O 1
ATOM 1831 N N . LEU A 1 242 ? 2.382 -20.756 -3.191 1.00 97.06 242 LEU A N 1
ATOM 1832 C CA . LEU A 1 242 ? 1.767 -21.815 -2.383 1.00 97.06 242 LEU A CA 1
ATOM 1833 C C . LEU A 1 242 ? 2.776 -22.477 -1.436 1.00 97.06 242 LEU A C 1
ATOM 1835 O O . LEU A 1 242 ? 2.432 -22.756 -0.293 1.00 97.06 242 LEU A O 1
ATOM 1839 N N . VAL A 1 243 ? 4.025 -22.670 -1.877 1.00 97.44 243 VAL A N 1
ATOM 1840 C CA . VAL A 1 243 ? 5.108 -23.208 -1.031 1.00 97.44 243 VAL A CA 1
ATOM 1841 C C . VAL A 1 243 ? 5.429 -22.278 0.142 1.00 97.44 243 VAL A C 1
ATOM 1843 O O . VAL A 1 243 ? 5.703 -22.750 1.240 1.00 97.44 243 VAL A O 1
ATOM 1846 N N . PHE A 1 244 ? 5.375 -20.961 -0.067 1.00 95.88 244 PHE A N 1
ATOM 1847 C CA . PHE A 1 244 ? 5.669 -19.963 0.967 1.00 95.88 244 PHE A CA 1
ATOM 1848 C C . PHE A 1 244 ? 4.421 -19.389 1.653 1.00 95.88 244 PHE A C 1
ATOM 1850 O O . PHE A 1 244 ? 4.518 -18.341 2.288 1.00 95.88 244 PHE A O 1
ATOM 1857 N N . ALA A 1 245 ? 3.255 -20.037 1.551 1.00 93.69 245 ALA A N 1
ATOM 1858 C CA . ALA A 1 245 ? 1.982 -19.480 2.020 1.00 93.69 245 ALA A CA 1
ATOM 1859 C C . ALA A 1 245 ? 1.989 -19.060 3.506 1.00 93.69 245 ALA A C 1
ATOM 1861 O O . ALA A 1 245 ? 1.360 -18.058 3.854 1.00 93.69 245 ALA A O 1
ATOM 1862 N N . ASP A 1 246 ? 2.749 -19.771 4.345 1.00 91.25 246 ASP A N 1
ATOM 1863 C CA . ASP A 1 246 ? 2.882 -19.515 5.787 1.00 91.25 246 ASP A CA 1
ATOM 1864 C C . ASP A 1 246 ? 3.914 -18.426 6.134 1.00 91.25 246 ASP A C 1
ATOM 1866 O O . ASP A 1 246 ? 4.011 -17.997 7.283 1.00 91.25 246 ASP A O 1
ATOM 1870 N N . ALA A 1 247 ? 4.684 -17.949 5.151 1.00 92.19 247 ALA A N 1
ATOM 1871 C CA . ALA A 1 247 ? 5.709 -16.920 5.313 1.00 92.19 247 ALA A CA 1
ATOM 1872 C C . ALA A 1 247 ? 5.430 -15.730 4.375 1.00 92.19 247 ALA A C 1
ATOM 1874 O O . ALA A 1 247 ? 6.043 -15.625 3.307 1.00 92.19 247 ALA A O 1
ATOM 1875 N N . PRO A 1 248 ? 4.539 -14.791 4.752 1.00 90.50 248 PRO A N 1
ATOM 1876 C CA . PRO A 1 248 ? 4.037 -13.756 3.845 1.00 90.50 248 PRO A CA 1
ATOM 1877 C C . PRO A 1 248 ? 5.118 -12.889 3.205 1.00 90.50 248 PRO A C 1
ATOM 1879 O O . PRO A 1 248 ? 5.060 -12.616 2.008 1.00 90.50 248 PRO A O 1
ATOM 1882 N N . ALA A 1 249 ? 6.157 -12.530 3.963 1.00 90.81 249 ALA A N 1
ATOM 1883 C CA . ALA A 1 249 ? 7.303 -11.797 3.431 1.00 90.81 249 ALA A CA 1
ATOM 1884 C C . ALA A 1 249 ? 7.961 -12.525 2.241 1.00 90.81 249 ALA A C 1
ATOM 1886 O O . ALA A 1 249 ? 8.269 -11.901 1.220 1.00 90.81 249 ALA A O 1
ATOM 1887 N N . LEU A 1 250 ? 8.129 -13.849 2.338 1.00 94.69 250 LEU A N 1
ATOM 1888 C CA . LEU A 1 250 ? 8.702 -14.676 1.275 1.00 94.69 250 LEU A CA 1
ATOM 1889 C C . LEU A 1 250 ? 7.702 -14.899 0.137 1.00 94.69 250 LEU A C 1
ATOM 1891 O O . LEU A 1 250 ? 8.082 -14.771 -1.026 1.00 94.69 250 LEU A O 1
ATOM 1895 N N . ALA A 1 251 ? 6.429 -15.151 0.456 1.00 94.94 251 ALA A N 1
ATOM 1896 C CA . ALA A 1 251 ? 5.367 -15.362 -0.528 1.00 94.94 251 ALA A CA 1
ATOM 1897 C C . ALA A 1 251 ? 5.196 -14.179 -1.492 1.00 94.94 251 ALA A C 1
ATOM 1899 O O . ALA A 1 251 ? 4.887 -14.378 -2.666 1.00 94.94 251 ALA A O 1
ATOM 1900 N N . TYR A 1 252 ? 5.405 -12.948 -1.018 1.00 93.50 252 TYR A N 1
ATOM 1901 C CA . TYR A 1 252 ? 5.289 -11.752 -1.854 1.00 93.50 252 TYR A CA 1
ATOM 1902 C C . TYR A 1 252 ? 6.558 -11.464 -2.660 1.00 93.50 252 TYR A C 1
ATOM 1904 O O . TYR A 1 252 ? 6.475 -11.037 -3.811 1.00 93.50 252 TYR A O 1
ATOM 1912 N N . THR A 1 253 ? 7.737 -11.676 -2.073 1.00 94.00 253 THR A N 1
ATOM 1913 C CA . THR A 1 253 ? 9.003 -11.198 -2.652 1.00 94.00 253 THR A CA 1
ATOM 1914 C C . THR A 1 253 ? 9.716 -12.245 -3.499 1.00 94.00 253 THR A C 1
ATOM 1916 O O . THR A 1 253 ? 10.177 -11.922 -4.594 1.00 94.00 253 THR A O 1
ATOM 1919 N N . VAL A 1 254 ? 9.789 -13.500 -3.045 1.00 96.44 254 VAL A N 1
ATOM 1920 C CA . VAL A 1 254 ? 10.590 -14.543 -3.702 1.00 96.44 254 VAL A CA 1
ATOM 1921 C C . VAL A 1 254 ? 9.998 -14.938 -5.061 1.00 96.44 254 VAL A C 1
ATOM 1923 O O . VAL A 1 254 ? 10.727 -14.847 -6.051 1.00 96.44 254 VAL A O 1
ATOM 1926 N N . PRO A 1 255 ? 8.699 -15.288 -5.189 1.00 96.75 255 PRO A N 1
ATOM 1927 C CA . PRO A 1 255 ? 8.102 -15.605 -6.490 1.00 96.75 255 PRO A CA 1
ATOM 1928 C C . PRO A 1 255 ? 8.227 -14.465 -7.495 1.00 96.75 255 PRO A C 1
ATOM 1930 O O . PRO A 1 255 ? 8.598 -14.675 -8.649 1.00 96.75 255 PRO A O 1
ATOM 1933 N N . ALA A 1 256 ? 7.987 -13.239 -7.040 1.00 95.12 256 ALA A N 1
ATOM 1934 C CA . ALA A 1 256 ? 8.089 -12.046 -7.862 1.00 95.12 256 ALA A CA 1
ATOM 1935 C C . ALA A 1 256 ? 9.536 -11.770 -8.309 1.00 95.12 256 ALA A C 1
ATOM 1937 O O . ALA A 1 256 ? 9.781 -11.434 -9.471 1.00 95.12 256 ALA A O 1
ATOM 1938 N N . GLY A 1 257 ? 10.507 -11.972 -7.415 1.00 95.31 257 GLY A N 1
ATOM 1939 C CA . GLY A 1 257 ? 11.934 -11.900 -7.716 1.00 95.31 257 GLY A CA 1
ATOM 1940 C C . GLY A 1 257 ? 12.360 -12.937 -8.755 1.00 95.31 257 GLY A C 1
ATOM 1941 O O . GLY A 1 257 ? 13.026 -12.580 -9.725 1.00 95.31 257 GLY A O 1
ATOM 1942 N N . VAL A 1 258 ? 11.908 -14.189 -8.620 1.00 96.44 258 VAL A N 1
ATOM 1943 C CA . VAL A 1 258 ? 12.171 -15.267 -9.590 1.00 96.44 258 VAL A CA 1
ATOM 1944 C C . VAL A 1 258 ? 11.588 -14.929 -10.962 1.00 96.44 258 VAL A C 1
ATOM 1946 O O . VAL A 1 258 ? 12.310 -14.987 -11.956 1.00 96.44 258 VAL A O 1
ATOM 1949 N N . VAL A 1 259 ? 10.320 -14.505 -11.028 1.00 96.38 259 VAL A N 1
ATOM 1950 C CA . VAL A 1 259 ? 9.670 -14.056 -12.275 1.00 96.38 259 VAL A CA 1
ATOM 1951 C C . VAL A 1 259 ? 10.495 -12.958 -12.952 1.00 96.38 259 VAL A C 1
ATOM 1953 O O . VAL A 1 259 ? 10.781 -13.026 -14.148 1.00 96.38 259 VAL A O 1
ATOM 1956 N N . THR A 1 260 ? 10.947 -11.977 -12.169 1.00 96.00 260 THR A N 1
ATOM 1957 C CA . THR A 1 260 ? 11.752 -10.851 -12.659 1.00 96.00 260 THR A CA 1
ATOM 1958 C C . THR A 1 260 ? 13.125 -11.299 -13.162 1.00 96.00 260 THR A C 1
ATOM 1960 O O . THR A 1 260 ? 13.561 -10.878 -14.234 1.00 96.00 260 THR A O 1
ATOM 1963 N N . ALA A 1 261 ? 13.802 -12.183 -12.426 1.00 96.31 261 ALA A N 1
ATOM 1964 C CA . ALA A 1 261 ? 15.100 -12.729 -12.807 1.00 96.31 261 ALA A CA 1
ATOM 1965 C C . ALA A 1 261 ? 15.011 -13.538 -14.108 1.00 96.31 261 ALA A C 1
ATOM 1967 O O . ALA A 1 261 ? 15.842 -13.360 -15.000 1.00 96.31 261 ALA A O 1
ATOM 1968 N N . VAL A 1 262 ? 13.973 -14.367 -14.267 1.00 95.62 262 VAL A N 1
ATOM 1969 C CA . VAL A 1 262 ? 13.735 -15.113 -15.510 1.00 95.62 262 VAL A CA 1
ATOM 1970 C C . VAL A 1 262 ? 13.505 -14.157 -16.680 1.00 95.62 262 VAL A C 1
ATOM 1972 O O . VAL A 1 262 ? 14.106 -14.351 -17.737 1.00 95.62 262 VAL A O 1
ATOM 1975 N N . ALA A 1 263 ? 12.714 -13.095 -16.499 1.00 93.00 263 ALA A N 1
ATOM 1976 C CA . ALA A 1 263 ? 12.507 -12.082 -17.536 1.00 93.00 263 ALA A CA 1
ATOM 1977 C C . ALA A 1 263 ? 13.831 -11.442 -17.994 1.00 93.00 263 ALA A C 1
ATOM 1979 O O . ALA A 1 263 ? 14.078 -11.320 -19.196 1.00 93.00 263 ALA A O 1
ATOM 1980 N N . ILE A 1 264 ? 14.710 -11.094 -17.045 1.00 92.56 264 ILE A N 1
ATOM 1981 C CA . ILE A 1 264 ? 16.048 -10.552 -17.323 1.00 92.56 264 ILE A CA 1
ATOM 1982 C C . ILE A 1 264 ? 16.897 -11.570 -18.096 1.00 92.56 264 ILE A C 1
ATOM 1984 O O . ILE A 1 264 ? 17.450 -11.235 -19.143 1.00 92.56 264 ILE A O 1
ATOM 1988 N N . VAL A 1 265 ? 16.979 -12.817 -17.623 1.00 94.06 265 VAL A N 1
ATOM 1989 C CA . VAL A 1 265 ? 17.797 -13.870 -18.247 1.00 94.06 265 VAL A CA 1
ATOM 1990 C C . VAL A 1 265 ? 17.329 -14.175 -19.669 1.00 94.06 265 VAL A C 1
ATOM 1992 O O . VAL A 1 265 ? 18.155 -14.234 -20.581 1.00 94.06 265 VAL A O 1
ATOM 1995 N N . VAL A 1 266 ? 16.020 -14.338 -19.886 1.00 92.94 266 VAL A N 1
ATOM 1996 C CA . VAL A 1 266 ? 15.453 -14.606 -21.219 1.00 92.94 266 VAL A CA 1
ATOM 1997 C C . VAL A 1 266 ? 15.765 -13.458 -22.170 1.00 92.94 266 VAL A C 1
ATOM 1999 O O . VAL A 1 266 ? 16.176 -13.695 -23.308 1.00 92.94 266 VAL A O 1
ATOM 2002 N N . ARG A 1 267 ? 15.640 -12.213 -21.702 1.00 88.00 267 ARG A N 1
ATOM 2003 C CA . ARG A 1 267 ? 15.978 -11.036 -22.502 1.00 88.00 267 ARG A CA 1
ATOM 2004 C C . ARG A 1 267 ? 17.452 -11.028 -22.906 1.00 88.00 267 ARG A C 1
ATOM 2006 O O . ARG A 1 267 ? 17.744 -10.890 -24.090 1.00 88.00 267 ARG A O 1
ATOM 2013 N N . LEU A 1 268 ? 18.360 -11.212 -21.944 1.00 88.56 268 LEU A N 1
ATOM 2014 C CA . LEU A 1 268 ? 19.807 -11.231 -22.185 1.00 88.56 268 LEU A CA 1
ATOM 2015 C C . LEU A 1 268 ? 20.211 -12.345 -23.160 1.00 88.56 268 LEU A C 1
ATOM 2017 O O . LEU A 1 268 ? 21.014 -12.115 -24.060 1.00 88.56 268 LEU A O 1
ATOM 2021 N N . ARG A 1 269 ? 19.619 -13.539 -23.025 1.00 89.69 269 ARG A N 1
ATOM 2022 C CA . ARG A 1 269 ? 19.887 -14.680 -23.917 1.00 89.69 269 ARG A CA 1
ATOM 2023 C C . ARG A 1 269 ? 19.353 -14.494 -25.331 1.00 89.69 269 ARG A C 1
ATOM 2025 O O . ARG A 1 269 ? 19.885 -15.093 -26.257 1.00 89.69 269 ARG A O 1
ATOM 2032 N N . SER A 1 270 ? 18.333 -13.663 -25.515 1.00 85.00 270 SER A N 1
ATOM 2033 C CA . SER A 1 270 ? 17.715 -13.447 -26.826 1.00 85.00 270 SER A CA 1
ATOM 2034 C C . SER A 1 270 ? 18.495 -12.478 -27.726 1.00 85.00 270 SER A C 1
ATOM 2036 O O . SER A 1 270 ? 17.969 -12.045 -28.750 1.00 85.00 270 SER A O 1
ATOM 2038 N N . GLY A 1 271 ? 19.713 -12.073 -27.342 1.00 69.38 271 GLY A N 1
ATOM 2039 C CA . GLY A 1 271 ? 20.614 -11.254 -28.166 1.00 69.38 271 GLY A CA 1
ATOM 2040 C C . GLY A 1 271 ? 20.162 -9.807 -28.401 1.00 69.38 271 GLY A C 1
ATOM 2041 O O . GLY A 1 271 ? 20.895 -9.024 -28.996 1.00 69.38 271 GLY A O 1
ATOM 2042 N N . HIS A 1 272 ? 18.987 -9.418 -27.901 1.00 66.00 272 HIS A N 1
ATOM 2043 C CA . HIS A 1 272 ? 18.492 -8.045 -27.943 1.00 66.00 272 HIS A CA 1
ATOM 2044 C C . HIS A 1 272 ? 19.153 -7.246 -26.817 1.00 66.00 272 HIS A C 1
ATOM 2046 O O . HIS A 1 272 ? 18.559 -6.988 -25.765 1.00 66.00 272 HIS A O 1
ATOM 2052 N N . GLY A 1 273 ? 20.428 -6.912 -27.031 1.00 56.91 273 GLY A N 1
ATOM 2053 C CA . GLY A 1 273 ? 21.197 -6.052 -26.142 1.00 56.91 273 GLY A CA 1
ATOM 2054 C C . GLY A 1 273 ? 20.511 -4.699 -25.943 1.00 56.91 273 GLY A C 1
ATOM 2055 O O . GLY A 1 273 ? 19.761 -4.221 -26.790 1.00 56.91 273 GLY A O 1
ATOM 2056 N N . PHE A 1 274 ? 20.778 -4.049 -24.812 1.00 59.25 274 PHE A N 1
ATOM 2057 C CA . PHE A 1 274 ? 20.205 -2.746 -24.446 1.00 59.25 274 PHE A CA 1
ATOM 2058 C C . PHE A 1 274 ? 20.783 -1.557 -25.247 1.00 59.25 274 PHE A C 1
ATOM 2060 O O . PHE A 1 274 ? 20.857 -0.430 -24.748 1.00 59.25 274 PHE A O 1
ATOM 2067 N N . GLN A 1 275 ? 21.261 -1.809 -26.465 1.00 53.53 275 GLN A N 1
ATOM 2068 C CA . GLN A 1 275 ? 22.020 -0.861 -27.266 1.00 53.53 275 GLN A CA 1
ATOM 2069 C C . GLN A 1 275 ? 21.151 -0.305 -28.394 1.00 53.53 275 GLN A C 1
ATOM 2071 O O . GLN A 1 275 ? 21.035 -0.870 -29.474 1.00 53.53 275 GLN A O 1
ATOM 2076 N N . SER A 1 276 ? 20.547 0.846 -28.129 1.00 57.06 276 SER A N 1
ATOM 2077 C CA . SER A 1 276 ? 20.178 1.808 -29.163 1.00 57.06 276 SER A CA 1
ATOM 2078 C C . SER A 1 276 ? 20.607 3.186 -28.676 1.00 57.06 276 SER A C 1
ATOM 2080 O O . SER A 1 276 ? 20.100 3.703 -27.683 1.00 57.06 276 SER A O 1
ATOM 2082 N N . THR A 1 277 ? 21.632 3.736 -29.321 1.00 54.16 277 THR A N 1
ATOM 2083 C CA . THR A 1 277 ? 22.093 5.120 -29.131 1.00 54.16 277 THR A CA 1
ATOM 2084 C C . THR A 1 277 ? 21.460 6.069 -30.147 1.00 54.16 277 THR A C 1
ATOM 2086 O O . THR A 1 277 ? 21.449 7.282 -29.932 1.00 54.16 277 THR A O 1
ATOM 2089 N N . ASP A 1 278 ? 20.899 5.524 -31.228 1.00 55.16 278 ASP A N 1
ATOM 2090 C CA . ASP A 1 278 ? 20.405 6.295 -32.361 1.00 55.16 278 ASP A CA 1
ATOM 2091 C C . ASP A 1 278 ? 19.151 7.099 -32.007 1.00 55.16 278 ASP A C 1
ATOM 2093 O O . ASP A 1 278 ? 18.111 6.567 -31.616 1.00 55.16 278 ASP A O 1
ATOM 2097 N N . GLY A 1 279 ? 19.252 8.420 -32.1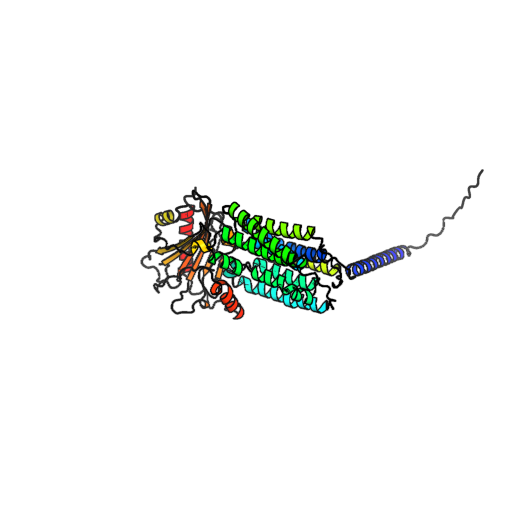65 1.00 59.53 279 GLY A N 1
ATOM 2098 C CA . GLY A 1 279 ? 18.132 9.349 -32.010 1.00 59.53 279 GLY A CA 1
ATOM 2099 C C . GLY A 1 279 ? 17.886 9.872 -30.593 1.00 59.53 279 GLY A C 1
ATOM 2100 O O . GLY A 1 279 ? 16.868 10.534 -30.384 1.00 59.53 279 GLY A O 1
ATOM 2101 N N . LEU A 1 280 ? 18.784 9.627 -29.632 1.00 64.19 280 LEU A N 1
ATOM 2102 C CA . LEU A 1 280 ? 18.703 10.213 -28.287 1.00 64.19 280 LEU A CA 1
ATOM 2103 C C . LEU A 1 280 ? 19.315 11.625 -28.224 1.00 64.19 280 LEU A C 1
ATOM 2105 O O . LEU A 1 280 ? 20.365 11.867 -28.824 1.00 64.19 280 LEU A O 1
ATOM 2109 N N . PRO A 1 281 ? 18.733 12.557 -27.445 1.00 63.94 281 PRO A N 1
ATOM 2110 C CA . PRO A 1 281 ? 19.325 13.876 -27.254 1.00 63.94 281 PRO A CA 1
ATOM 2111 C C . PRO A 1 281 ? 20.685 13.756 -26.565 1.00 63.94 281 PRO A C 1
ATOM 2113 O O . PRO A 1 281 ? 20.816 13.057 -25.555 1.00 63.94 281 PRO A O 1
ATOM 2116 N N . LYS A 1 282 ? 21.710 14.432 -27.097 1.00 73.69 282 LYS A N 1
ATOM 2117 C CA . LYS A 1 282 ? 23.042 14.475 -26.477 1.00 73.69 282 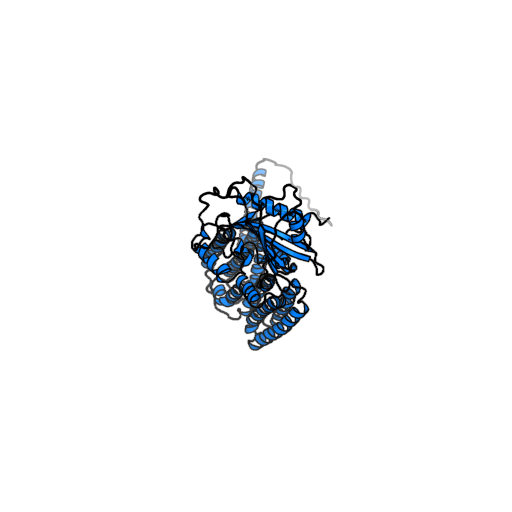LYS A CA 1
ATOM 2118 C C . LYS A 1 282 ? 22.937 15.199 -25.138 1.00 73.69 282 LYS A C 1
ATOM 2120 O O . LYS A 1 282 ? 22.455 16.327 -25.086 1.00 73.69 282 LYS A O 1
ATOM 2125 N N . GLN A 1 283 ? 23.379 14.553 -24.063 1.00 71.06 283 GLN A N 1
ATOM 2126 C CA . GLN A 1 283 ? 23.324 15.134 -22.721 1.00 71.06 283 GLN A CA 1
ATOM 2127 C C . GLN A 1 283 ? 24.721 15.462 -22.227 1.00 71.06 283 GLN A C 1
ATOM 2129 O O . GLN A 1 283 ? 25.695 14.790 -22.570 1.00 71.06 283 GLN A O 1
ATOM 2134 N N . SER A 1 284 ? 24.823 16.532 -21.448 1.00 76.44 284 SER A N 1
ATOM 2135 C CA . SER A 1 284 ? 26.069 16.906 -20.798 1.00 76.44 284 SER A CA 1
ATOM 2136 C C . SER A 1 284 ? 26.206 16.163 -19.469 1.00 76.44 284 SER A C 1
ATOM 2138 O O . SER A 1 284 ? 25.215 15.833 -18.813 1.00 76.44 284 SER A O 1
ATOM 2140 N N . ILE A 1 285 ? 27.446 15.921 -19.040 1.00 79.62 285 ILE A N 1
ATOM 2141 C CA . ILE A 1 285 ? 27.732 15.317 -17.728 1.00 79.62 285 ILE A CA 1
ATOM 2142 C C . ILE A 1 285 ? 27.162 16.193 -16.607 1.00 79.62 285 ILE A C 1
ATOM 2144 O O . ILE A 1 285 ? 26.677 15.676 -15.602 1.00 79.62 285 ILE A O 1
ATOM 2148 N N . ALA A 1 286 ? 27.149 17.513 -16.812 1.00 76.56 286 ALA A N 1
ATOM 2149 C CA . ALA A 1 286 ? 26.541 18.462 -15.893 1.00 76.56 286 ALA A CA 1
ATOM 2150 C C . ALA A 1 286 ? 25.065 18.147 -15.599 1.00 76.56 286 ALA A C 1
ATOM 2152 O O . ALA A 1 286 ? 24.650 18.275 -14.454 1.00 76.56 286 ALA A O 1
ATOM 2153 N N . THR A 1 287 ? 24.275 17.694 -16.581 1.00 76.81 287 THR A N 1
ATOM 2154 C CA . THR A 1 287 ? 22.864 17.339 -16.347 1.00 76.81 287 THR A CA 1
ATOM 2155 C C . THR A 1 287 ? 22.734 16.154 -15.395 1.00 76.81 287 THR A C 1
ATOM 2157 O O . THR A 1 287 ? 21.988 16.246 -14.426 1.00 76.81 287 THR A O 1
ATOM 2160 N N . HIS A 1 288 ? 23.516 15.089 -15.597 1.00 79.56 288 HIS A N 1
ATOM 2161 C CA . HIS A 1 288 ? 23.536 13.955 -14.671 1.00 79.56 288 HIS A CA 1
ATOM 2162 C C . HIS A 1 288 ? 24.023 14.363 -13.278 1.00 79.56 288 HIS A C 1
ATOM 2164 O O . HIS A 1 288 ? 23.427 13.963 -12.281 1.00 79.56 288 HIS A O 1
ATOM 2170 N N . LEU A 1 289 ? 25.067 15.192 -13.200 1.00 84.06 289 LEU A N 1
ATOM 2171 C CA . LEU A 1 289 ? 25.590 15.687 -11.929 1.00 84.06 289 LEU A CA 1
ATOM 2172 C C . LEU A 1 289 ? 24.537 16.500 -11.168 1.00 84.06 289 LEU A C 1
ATOM 2174 O O . LEU A 1 289 ? 24.358 16.280 -9.977 1.00 84.06 289 LEU A O 1
ATOM 2178 N N . VAL A 1 290 ? 23.791 17.376 -11.847 1.00 84.06 290 VAL A N 1
ATOM 2179 C CA . VAL A 1 290 ? 22.682 18.130 -11.240 1.00 84.06 290 VAL A CA 1
ATOM 2180 C C . VAL A 1 290 ? 21.592 17.190 -10.725 1.00 84.06 290 VAL A C 1
ATOM 2182 O O . VAL A 1 290 ? 21.119 17.388 -9.610 1.00 84.06 290 VAL A O 1
ATOM 2185 N N . THR A 1 291 ? 21.224 16.142 -11.472 1.00 81.31 291 THR A N 1
ATOM 2186 C CA . THR A 1 291 ? 20.257 15.133 -11.002 1.00 81.31 291 THR A CA 1
ATOM 2187 C C . THR A 1 291 ? 20.733 14.438 -9.726 1.00 81.31 291 THR A C 1
ATOM 2189 O O . THR A 1 291 ? 19.953 14.277 -8.792 1.00 81.31 291 THR A O 1
ATOM 2192 N N . TRP A 1 292 ? 22.013 14.065 -9.656 1.00 87.62 292 TRP A N 1
ATOM 2193 C CA . TRP A 1 292 ? 22.608 13.445 -8.470 1.00 87.62 292 TRP A CA 1
ATOM 2194 C C . TRP A 1 292 ? 22.714 14.404 -7.281 1.00 87.62 292 TRP A C 1
ATOM 2196 O O . TRP A 1 292 ? 22.409 14.017 -6.158 1.00 87.62 292 TRP A O 1
ATOM 2206 N N . VAL A 1 293 ? 23.089 15.663 -7.511 1.00 87.62 293 VAL A N 1
ATOM 2207 C CA . VAL A 1 293 ? 23.126 16.690 -6.459 1.00 87.62 293 VAL A CA 1
ATOM 2208 C C . VAL A 1 293 ? 21.723 16.951 -5.917 1.00 87.62 293 VAL A C 1
ATOM 2210 O O . VAL A 1 293 ? 21.540 17.001 -4.706 1.00 87.62 293 VAL A O 1
ATOM 2213 N N . ALA A 1 294 ? 20.720 17.052 -6.789 1.00 84.50 294 ALA A N 1
ATOM 2214 C CA . ALA A 1 294 ? 19.330 17.195 -6.376 1.00 84.50 294 ALA A CA 1
ATOM 2215 C C . ALA A 1 294 ? 18.826 15.958 -5.612 1.00 84.50 294 ALA A C 1
ATOM 2217 O O . ALA A 1 294 ? 18.153 16.115 -4.600 1.00 84.50 294 ALA A O 1
ATOM 2218 N N . ALA A 1 295 ? 19.208 14.743 -6.021 1.00 84.88 295 ALA A N 1
ATOM 2219 C CA . ALA A 1 295 ? 18.902 13.522 -5.274 1.00 84.88 295 ALA A CA 1
ATOM 2220 C C . ALA A 1 295 ? 19.497 13.542 -3.855 1.00 84.88 295 ALA A C 1
ATOM 2222 O O . ALA A 1 295 ? 18.800 13.242 -2.890 1.00 84.88 295 ALA A O 1
ATOM 2223 N N . LEU A 1 296 ? 20.763 13.948 -3.715 1.00 87.88 296 LEU A N 1
ATOM 2224 C CA . LEU A 1 296 ? 21.415 14.097 -2.412 1.00 87.88 296 LEU A CA 1
ATOM 2225 C C . LEU A 1 296 ? 20.776 15.207 -1.567 1.00 87.88 296 LEU A C 1
ATOM 2227 O O . LEU A 1 296 ? 20.624 15.042 -0.361 1.00 87.88 296 LEU A O 1
ATOM 2231 N N . ALA A 1 297 ? 20.366 16.314 -2.188 1.00 86.00 297 ALA A N 1
ATOM 2232 C CA . ALA A 1 297 ? 19.654 17.387 -1.504 1.00 86.00 297 ALA A CA 1
ATOM 2233 C C . ALA A 1 297 ? 18.281 16.922 -0.999 1.00 86.00 297 ALA A C 1
ATOM 2235 O O . ALA A 1 297 ? 17.930 17.227 0.134 1.00 86.00 297 ALA A O 1
ATOM 2236 N N . ILE A 1 298 ? 17.531 16.145 -1.790 1.00 84.25 298 ILE A N 1
ATOM 2237 C CA . ILE A 1 298 ? 16.275 15.521 -1.346 1.00 84.25 298 ILE A CA 1
ATOM 2238 C C . ILE A 1 298 ? 16.551 14.592 -0.166 1.00 84.25 298 ILE A C 1
ATOM 2240 O O . ILE A 1 298 ? 15.897 14.726 0.859 1.00 84.25 298 ILE A O 1
ATOM 2244 N N . LEU A 1 299 ? 17.550 13.714 -0.261 1.00 84.56 299 LEU A N 1
ATOM 2245 C CA . LEU A 1 299 ? 17.911 12.820 0.840 1.00 84.56 299 LEU A CA 1
ATOM 2246 C C . LEU A 1 299 ? 18.253 13.590 2.130 1.00 84.56 299 LEU A C 1
ATOM 2248 O O . LEU A 1 299 ? 17.877 13.164 3.218 1.00 84.56 299 LEU A O 1
ATOM 2252 N N . ALA A 1 300 ? 18.952 14.722 2.013 1.00 84.44 300 ALA A N 1
ATOM 2253 C CA . ALA A 1 300 ? 19.383 15.527 3.153 1.00 84.44 300 ALA A CA 1
ATOM 2254 C C . ALA A 1 300 ? 18.281 16.433 3.735 1.00 84.44 300 ALA A C 1
ATOM 2256 O O . ALA A 1 300 ? 18.277 16.684 4.938 1.00 84.44 300 ALA A O 1
ATOM 2257 N N . LEU A 1 301 ? 17.379 16.957 2.897 1.00 83.94 301 LEU A N 1
ATOM 2258 C CA . LEU A 1 301 ? 16.421 18.008 3.270 1.00 83.94 301 LEU A CA 1
ATOM 2259 C C . LEU A 1 301 ? 14.975 17.521 3.363 1.00 83.94 301 LEU A C 1
ATOM 2261 O O . LEU A 1 301 ? 14.158 18.185 4.002 1.00 83.94 301 LEU A O 1
ATOM 2265 N N . ALA A 1 302 ? 14.624 16.412 2.708 1.00 78.19 302 ALA A N 1
ATOM 2266 C CA . ALA A 1 302 ? 13.254 15.933 2.725 1.00 78.19 302 ALA A CA 1
ATOM 2267 C C . ALA A 1 302 ? 12.877 15.500 4.149 1.00 78.19 302 ALA A C 1
ATOM 2269 O O . ALA A 1 302 ? 13.632 14.763 4.801 1.00 78.19 302 ALA A O 1
ATOM 2270 N N . PRO A 1 303 ? 11.702 15.929 4.647 1.00 69.75 303 PRO A N 1
ATOM 2271 C CA . PRO A 1 303 ? 11.203 15.437 5.914 1.00 69.75 303 PRO A CA 1
ATOM 2272 C C . PRO A 1 303 ? 11.096 13.920 5.808 1.00 69.75 303 PRO A C 1
ATOM 2274 O O . PRO A 1 303 ? 10.454 13.387 4.900 1.00 69.75 303 PRO A O 1
ATOM 2277 N N . HIS A 1 304 ? 11.770 13.226 6.721 1.00 65.19 304 HIS A N 1
ATOM 2278 C CA . HIS A 1 304 ? 11.717 11.777 6.738 1.00 65.19 304 HIS A CA 1
ATOM 2279 C C . HIS A 1 304 ? 10.261 11.370 6.973 1.00 65.19 304 HIS A C 1
ATOM 2281 O O . HIS A 1 304 ? 9.599 11.997 7.813 1.00 65.19 304 HIS A O 1
ATOM 2287 N N . PRO A 1 305 ? 9.743 10.367 6.238 1.00 61.09 305 PRO A N 1
ATOM 2288 C CA . PRO A 1 305 ? 8.393 9.882 6.458 1.00 61.09 305 PRO A CA 1
ATOM 2289 C C . PRO A 1 305 ? 8.258 9.594 7.945 1.00 61.09 305 PRO A C 1
ATOM 2291 O O . PRO A 1 305 ? 9.032 8.821 8.511 1.00 61.09 305 PRO A O 1
ATOM 2294 N N . GLN A 1 306 ? 7.343 10.303 8.605 1.00 55.59 306 GLN A N 1
ATOM 2295 C CA . GLN A 1 306 ? 7.158 10.117 10.029 1.00 55.59 306 GLN A CA 1
ATOM 2296 C C . GLN A 1 306 ? 6.822 8.636 10.223 1.00 55.59 306 GLN A C 1
ATOM 2298 O O . GLN A 1 306 ? 5.857 8.123 9.647 1.00 55.59 306 GLN A O 1
ATOM 2303 N N . THR A 1 307 ? 7.639 7.931 11.006 1.00 51.31 307 THR A N 1
ATOM 2304 C CA . THR A 1 307 ? 7.319 6.600 11.515 1.00 51.31 307 THR A CA 1
ATOM 2305 C C . THR A 1 307 ? 6.152 6.797 12.466 1.00 51.31 307 THR A C 1
ATOM 2307 O O . THR A 1 307 ? 6.306 6.962 13.671 1.00 51.31 307 THR A O 1
ATOM 2310 N N . LEU A 1 308 ? 4.957 6.914 11.890 1.00 48.12 308 LEU A N 1
ATOM 2311 C CA . LEU A 1 308 ? 3.738 7.355 12.553 1.00 48.12 308 LEU A CA 1
ATOM 2312 C C . LEU A 1 308 ? 3.176 6.232 13.434 1.00 48.12 308 LEU A C 1
ATOM 2314 O O . LEU A 1 308 ? 2.036 5.811 13.300 1.00 48.12 308 LEU A O 1
ATOM 2318 N N . LEU A 1 309 ? 3.989 5.793 14.389 1.00 50.19 309 LEU A N 1
ATOM 2319 C CA . LEU A 1 309 ? 3.819 4.650 15.264 1.00 50.19 309 LEU A CA 1
ATOM 2320 C C . LEU A 1 309 ? 3.811 3.325 14.496 1.00 50.19 309 LEU A C 1
ATOM 2322 O O . LEU A 1 309 ? 2.797 2.880 13.960 1.00 50.19 309 LEU A O 1
ATOM 2326 N N . ALA A 1 310 ? 4.963 2.651 14.497 1.00 49.84 310 ALA A N 1
ATOM 2327 C CA . ALA A 1 310 ? 4.924 1.197 14.546 1.00 49.84 310 ALA A CA 1
ATOM 2328 C C . ALA A 1 310 ? 4.071 0.812 15.777 1.00 49.84 310 ALA A C 1
ATOM 2330 O O . ALA A 1 310 ? 4.169 1.520 16.785 1.00 49.84 310 ALA A O 1
ATOM 2331 N N . PRO A 1 311 ? 3.221 -0.237 15.725 1.00 51.84 311 PRO A N 1
ATOM 2332 C CA . PRO A 1 311 ? 2.606 -0.785 16.935 1.00 51.84 311 PRO A CA 1
ATOM 2333 C C . PRO A 1 311 ? 3.712 -0.892 17.974 1.00 51.84 311 PRO A C 1
ATOM 2335 O O . PRO A 1 311 ? 4.772 -1.425 17.631 1.00 51.84 311 PRO A O 1
ATOM 2338 N N . ASN A 1 312 ? 3.530 -0.279 19.146 1.00 56.09 312 ASN A N 1
ATOM 2339 C CA . ASN A 1 312 ? 4.595 -0.257 20.138 1.00 56.09 312 ASN A CA 1
ATOM 2340 C C . ASN A 1 312 ? 4.997 -1.720 20.389 1.00 56.09 312 ASN A C 1
ATOM 2342 O O . ASN A 1 312 ? 4.130 -2.596 20.389 1.00 56.09 312 ASN A O 1
ATOM 2346 N N . ASP A 1 313 ? 6.279 -2.008 20.614 1.00 59.84 313 ASP A N 1
ATOM 2347 C CA . ASP A 1 313 ? 6.727 -3.363 20.994 1.00 59.84 313 ASP A CA 1
ATOM 2348 C C . ASP A 1 313 ? 6.266 -3.745 22.421 1.00 59.84 313 ASP A C 1
ATOM 2350 O O . ASP A 1 313 ? 6.779 -4.663 23.054 1.00 59.84 313 ASP A O 1
ATOM 2354 N N . VAL A 1 314 ? 5.266 -3.026 22.930 1.00 72.00 314 VAL A N 1
ATOM 2355 C CA . VAL A 1 314 ? 4.574 -3.284 24.176 1.00 72.00 314 VAL A CA 1
ATOM 2356 C C . VAL A 1 314 ? 3.701 -4.516 23.990 1.00 72.00 314 VAL A C 1
ATOM 2358 O O . VAL A 1 314 ? 2.971 -4.645 23.003 1.00 72.00 314 VAL A O 1
ATOM 2361 N N . SER A 1 315 ? 3.801 -5.429 24.949 1.00 81.69 315 SER A N 1
ATOM 2362 C CA . SER A 1 315 ? 3.050 -6.677 24.962 1.00 81.69 315 SER A CA 1
ATOM 2363 C C . SER A 1 315 ? 1.873 -6.574 25.926 1.00 81.69 315 SER A C 1
ATOM 2365 O O . SER A 1 315 ? 2.047 -6.183 27.077 1.00 81.69 315 SER A O 1
ATOM 2367 N N . ALA A 1 316 ? 0.687 -6.944 25.456 1.00 86.00 316 ALA A N 1
ATOM 2368 C CA . ALA A 1 316 ? -0.509 -7.120 26.269 1.00 86.00 316 ALA A CA 1
ATOM 2369 C C . ALA A 1 316 ? -0.757 -8.609 26.531 1.00 86.00 316 ALA A C 1
ATOM 2371 O O . ALA A 1 316 ? -0.365 -9.474 25.742 1.00 86.00 316 ALA A O 1
ATOM 2372 N N . THR A 1 317 ? -1.447 -8.927 27.625 1.00 86.69 317 THR A N 1
ATOM 2373 C CA . THR A 1 317 ? -1.841 -10.310 27.917 1.00 86.69 317 THR A CA 1
ATOM 2374 C C . THR A 1 317 ? -2.893 -10.824 26.924 1.00 86.69 317 THR A C 1
ATOM 2376 O O . THR A 1 317 ? -3.775 -10.091 26.478 1.00 86.69 317 THR A O 1
ATOM 2379 N N . GLY A 1 318 ? -2.849 -12.119 26.583 1.00 83.25 318 GLY A N 1
ATOM 2380 C CA . GLY A 1 318 ? -3.809 -12.738 25.649 1.00 83.25 318 GLY A CA 1
ATOM 2381 C C . GLY A 1 318 ? -5.277 -12.648 26.068 1.00 83.25 318 GLY A C 1
ATOM 2382 O O . GLY A 1 318 ? -6.164 -12.690 25.219 1.00 83.25 318 GLY A O 1
ATOM 2383 N N . GLY A 1 319 ? -5.529 -12.472 27.366 1.00 86.94 319 GLY A N 1
ATOM 2384 C CA . GLY A 1 319 ? -6.849 -12.292 27.961 1.00 86.94 319 GLY A CA 1
ATOM 2385 C C . GLY A 1 319 ? -7.119 -10.871 28.453 1.00 86.94 319 GLY A C 1
ATOM 2386 O O . GLY A 1 319 ? -7.945 -10.716 29.348 1.00 86.94 319 GLY A O 1
ATOM 2387 N N . TRP A 1 320 ? -6.455 -9.841 27.916 1.00 90.62 320 TRP A N 1
ATOM 2388 C CA . TRP A 1 320 ? -6.531 -8.475 28.456 1.00 90.62 320 TRP A CA 1
ATOM 2389 C C . TRP A 1 320 ? -7.960 -7.925 28.601 1.00 90.62 320 TRP A C 1
ATOM 2391 O O . TRP A 1 320 ? -8.216 -7.137 29.503 1.00 90.62 320 TRP A O 1
ATOM 2401 N N . VAL A 1 321 ? -8.921 -8.360 27.773 1.00 92.38 321 VAL A N 1
ATOM 2402 C CA . VAL A 1 321 ? -10.341 -7.980 27.923 1.00 92.38 321 VAL A CA 1
ATOM 2403 C C . VAL A 1 321 ? -10.928 -8.533 29.225 1.00 92.38 321 VAL A C 1
ATOM 2405 O O . VAL A 1 321 ? -11.674 -7.842 29.915 1.00 92.38 321 VAL A O 1
ATOM 2408 N N . ALA A 1 322 ? -10.590 -9.772 29.586 1.00 91.50 322 ALA A N 1
ATOM 2409 C CA . ALA A 1 322 ? -11.008 -10.368 30.850 1.00 91.50 322 ALA A CA 1
ATOM 2410 C C . ALA A 1 322 ? -10.337 -9.667 32.040 1.00 91.50 322 ALA A C 1
ATOM 2412 O O . ALA A 1 322 ? -11.000 -9.420 33.043 1.00 91.50 322 ALA A O 1
ATOM 2413 N N . GLU A 1 323 ? -9.064 -9.284 31.914 1.00 89.94 323 GLU A N 1
ATOM 2414 C CA . GLU A 1 323 ? -8.361 -8.501 32.939 1.00 89.94 323 GLU A CA 1
ATOM 2415 C C . GLU A 1 323 ? -8.964 -7.101 33.108 1.00 89.94 323 GLU A C 1
ATOM 2417 O O . GLU A 1 323 ? -9.218 -6.661 34.227 1.00 89.94 323 GLU A O 1
ATOM 2422 N N . ALA A 1 324 ? -9.313 -6.436 32.008 1.00 89.50 324 ALA A N 1
ATOM 2423 C CA . ALA A 1 324 ? -10.029 -5.166 32.029 1.00 89.50 324 ALA A CA 1
ATOM 2424 C C . ALA A 1 324 ? -11.395 -5.291 32.735 1.00 89.50 324 ALA A C 1
ATOM 2426 O O . ALA A 1 324 ? -11.752 -4.435 33.545 1.00 89.50 324 ALA A O 1
ATOM 2427 N N . ARG A 1 325 ? -12.132 -6.388 32.503 1.00 91.88 325 ARG A N 1
ATOM 2428 C CA . ARG A 1 325 ? -13.380 -6.685 33.231 1.00 91.88 325 ARG A CA 1
ATOM 2429 C C . ARG A 1 325 ? -13.142 -6.908 34.728 1.00 91.88 325 ARG A C 1
ATOM 2431 O O . ARG A 1 325 ? -13.887 -6.367 35.540 1.00 91.88 325 ARG A O 1
ATOM 2438 N N . LYS A 1 326 ? -12.089 -7.643 35.112 1.00 89.69 326 LYS A N 1
ATOM 2439 C CA . LYS A 1 326 ? -11.694 -7.825 36.526 1.00 89.69 326 LYS A CA 1
ATOM 2440 C C . LYS A 1 326 ? -11.309 -6.506 37.198 1.00 89.69 326 LYS A C 1
ATOM 2442 O O . LYS A 1 326 ? -11.586 -6.328 38.377 1.00 89.69 326 LYS A O 1
ATOM 2447 N N . ALA A 1 327 ? -10.730 -5.573 36.443 1.00 85.69 327 ALA A N 1
ATOM 2448 C CA . ALA A 1 327 ? -10.424 -4.218 36.898 1.00 85.69 327 ALA A CA 1
ATOM 2449 C C . ALA A 1 327 ? -11.670 -3.314 37.043 1.00 85.69 327 ALA A C 1
ATOM 2451 O O . ALA A 1 327 ? -11.535 -2.131 37.344 1.00 85.69 327 ALA A O 1
ATOM 2452 N N . GLY A 1 328 ? -12.880 -3.853 36.844 1.00 84.62 328 GLY A N 1
ATOM 2453 C CA . GLY A 1 328 ? -14.147 -3.149 37.050 1.00 84.62 328 GLY A CA 1
ATOM 2454 C C . GLY A 1 328 ? -14.737 -2.502 35.794 1.00 84.62 328 GLY A C 1
ATOM 2455 O O . GLY A 1 328 ? -15.751 -1.811 35.893 1.00 84.62 328 GLY A O 1
ATOM 2456 N N . LEU A 1 329 ? -14.150 -2.715 34.608 1.00 87.25 329 LEU A N 1
ATOM 2457 C CA . LEU A 1 329 ? -14.700 -2.184 33.358 1.00 87.25 329 LEU A CA 1
ATOM 2458 C C . LEU A 1 329 ? -15.866 -3.045 32.857 1.00 87.25 329 LEU A C 1
ATOM 2460 O O . LEU A 1 329 ? -15.741 -4.254 32.661 1.00 87.25 329 LEU A O 1
ATOM 2464 N N . THR A 1 330 ? -17.004 -2.409 32.572 1.00 91.94 330 THR A N 1
ATOM 2465 C CA . THR A 1 330 ? -18.170 -3.100 32.001 1.00 91.94 330 THR A CA 1
ATOM 2466 C C . THR A 1 330 ? -18.026 -3.182 30.483 1.00 91.94 330 THR A C 1
ATOM 2468 O O . THR A 1 330 ? -18.425 -2.272 29.756 1.00 91.94 330 THR A O 1
ATOM 2471 N N . ILE A 1 331 ? -17.418 -4.272 30.008 1.00 93.12 331 ILE A N 1
ATOM 2472 C CA . ILE A 1 331 ? -17.173 -4.540 28.584 1.00 93.12 331 ILE A CA 1
ATOM 2473 C C . ILE A 1 331 ? -18.120 -5.642 28.102 1.00 93.12 331 ILE A C 1
ATOM 2475 O O . ILE A 1 331 ? -18.031 -6.781 28.566 1.00 93.12 331 ILE A O 1
ATOM 2479 N N . SER A 1 332 ? -18.986 -5.306 27.147 1.00 93.94 332 SER A N 1
ATOM 2480 C CA . SER A 1 332 ? -19.914 -6.240 26.485 1.00 93.94 332 SER A CA 1
ATOM 2481 C C . SER A 1 332 ? -19.207 -7.351 25.693 1.00 93.94 332 SER A C 1
ATOM 2483 O O . SER A 1 332 ? -17.980 -7.370 25.563 1.00 93.94 332 SER A O 1
ATOM 2485 N N . GLU A 1 333 ? -19.984 -8.303 25.175 1.00 94.44 333 GLU A N 1
ATOM 2486 C CA . GLU A 1 333 ? -19.485 -9.292 24.218 1.00 94.44 333 GLU A CA 1
ATOM 2487 C C . GLU A 1 333 ? -19.153 -8.651 22.861 1.00 94.44 333 GLU A C 1
ATOM 2489 O O . GLU A 1 333 ? -19.813 -7.689 22.455 1.00 94.44 333 GLU A O 1
ATOM 2494 N N . PRO A 1 334 ? -18.123 -9.150 22.153 1.00 95.62 334 PRO A N 1
ATOM 2495 C CA . PRO A 1 334 ? -17.681 -8.544 20.911 1.00 95.62 334 PRO A CA 1
ATOM 2496 C C . PRO A 1 334 ? -18.671 -8.782 19.772 1.00 95.62 334 PRO A C 1
ATOM 2498 O O . PRO A 1 334 ? -19.038 -9.916 19.468 1.00 95.62 334 PRO A O 1
ATOM 2501 N N . GLN A 1 335 ? -18.981 -7.720 19.037 1.00 96.50 335 GLN A N 1
ATOM 2502 C CA . GLN A 1 335 ? -19.489 -7.823 17.675 1.00 96.50 335 GLN A CA 1
ATOM 2503 C C . GLN A 1 335 ? -18.316 -8.169 16.751 1.00 96.50 335 GLN A C 1
ATOM 2505 O O . GLN A 1 335 ? -17.341 -7.421 16.668 1.00 96.50 335 GLN A O 1
ATOM 2510 N N . VAL A 1 336 ? -18.394 -9.307 16.060 1.00 96.75 336 VAL A N 1
ATOM 2511 C CA . VAL A 1 336 ? -17.346 -9.772 15.137 1.00 96.75 336 VAL A CA 1
ATOM 2512 C C . VAL A 1 336 ? -17.721 -9.410 13.705 1.00 96.75 336 VAL A C 1
ATOM 2514 O O . VAL A 1 336 ? -18.808 -9.743 13.233 1.00 96.75 336 VAL A O 1
ATOM 2517 N N . PHE A 1 337 ? -16.806 -8.767 12.984 1.00 96.00 337 PHE A N 1
ATOM 2518 C CA . PHE A 1 337 ? -17.043 -8.364 11.602 1.00 96.00 337 PHE A CA 1
ATOM 2519 C C . PHE A 1 337 ? -16.533 -9.409 10.605 1.00 96.00 337 PHE A C 1
ATOM 2521 O O . PHE A 1 337 ? -15.333 -9.667 10.503 1.00 96.00 337 PHE A O 1
ATOM 2528 N N . ALA A 1 338 ? -17.437 -9.945 9.778 1.00 95.38 338 ALA A N 1
ATOM 2529 C CA . ALA A 1 338 ? -17.120 -10.963 8.766 1.00 95.38 338 ALA A CA 1
ATOM 2530 C C . ALA A 1 338 ? -16.146 -10.483 7.670 1.00 95.38 338 ALA A C 1
ATOM 2532 O O . ALA A 1 338 ? -15.538 -11.283 6.962 1.00 95.38 338 ALA A O 1
ATOM 2533 N N . TRP A 1 339 ? -15.987 -9.169 7.494 1.00 94.44 339 TRP A N 1
ATOM 2534 C CA . TRP A 1 339 ? -15.005 -8.608 6.567 1.00 94.44 339 TRP A CA 1
ATOM 2535 C C . TRP A 1 339 ? -13.577 -8.593 7.128 1.00 94.44 339 TRP A C 1
ATOM 2537 O O . TRP A 1 339 ? -12.646 -8.421 6.345 1.00 94.44 339 TRP A O 1
ATOM 2547 N N . GLY A 1 340 ? -13.385 -8.820 8.433 1.00 94.12 340 GLY A N 1
ATOM 2548 C CA . GLY A 1 340 ? -12.084 -8.746 9.101 1.00 94.12 340 GLY A CA 1
ATOM 2549 C C . GLY A 1 340 ? -10.977 -9.550 8.407 1.00 94.12 340 GLY A C 1
ATOM 2550 O O . GLY A 1 340 ? -9.974 -8.944 8.020 1.00 94.12 340 GLY A O 1
ATOM 2551 N N . PRO A 1 341 ? -11.168 -10.854 8.123 1.00 94.62 341 PRO A N 1
ATOM 2552 C CA . PRO A 1 341 ? -10.150 -11.669 7.454 1.00 94.62 341 PRO A CA 1
ATOM 2553 C C . PRO A 1 341 ? -9.762 -11.170 6.053 1.00 94.62 341 PRO A C 1
ATOM 2555 O O . PRO A 1 341 ? -8.614 -11.297 5.630 1.00 94.62 341 PRO A O 1
ATOM 2558 N N . ARG A 1 342 ? -10.692 -10.525 5.332 1.00 93.94 342 ARG A N 1
ATOM 2559 C CA . ARG A 1 342 ? -10.433 -9.994 3.982 1.00 93.94 342 ARG A CA 1
ATOM 2560 C C . ARG A 1 342 ? -9.455 -8.825 3.975 1.00 93.94 342 ARG A C 1
ATOM 2562 O O . ARG A 1 342 ? -8.809 -8.572 2.964 1.00 93.94 342 ARG A O 1
ATOM 2569 N N . VAL A 1 343 ? -9.332 -8.120 5.094 1.00 92.00 343 VAL A N 1
ATOM 2570 C CA . VAL A 1 343 ? -8.437 -6.966 5.224 1.00 92.00 343 VAL A CA 1
ATOM 2571 C C . VAL A 1 343 ? -7.206 -7.337 6.054 1.00 92.00 343 VAL A C 1
ATOM 2573 O O . VAL A 1 343 ? -6.064 -7.085 5.658 1.00 92.00 343 VAL A O 1
ATOM 2576 N N . MET A 1 344 ? -7.432 -8.000 7.188 1.00 93.00 344 MET A N 1
ATOM 2577 C CA . MET A 1 344 ? -6.403 -8.357 8.164 1.00 93.00 344 MET A CA 1
ATOM 2578 C C . MET A 1 344 ? -5.670 -9.671 7.843 1.00 93.00 344 MET A C 1
ATOM 2580 O O . MET A 1 344 ? -4.680 -9.980 8.495 1.00 93.00 344 MET A O 1
ATOM 2584 N N . GLY A 1 345 ? -6.093 -10.421 6.821 1.00 91.75 345 GLY A N 1
ATOM 2585 C CA . GLY A 1 345 ? -5.475 -11.686 6.412 1.00 91.75 345 GLY A CA 1
ATOM 2586 C C . GLY A 1 345 ? -6.192 -12.921 6.956 1.00 91.75 345 GLY A C 1
ATOM 2587 O O . GLY A 1 345 ? -7.122 -12.820 7.750 1.00 91.75 345 GLY A O 1
ATOM 2588 N N . SER A 1 346 ? -5.742 -14.109 6.543 1.00 88.19 346 SER A N 1
ATOM 2589 C CA . SER A 1 346 ? -6.391 -15.404 6.835 1.00 88.19 346 SER A CA 1
ATOM 2590 C C . SER A 1 346 ? -6.604 -15.685 8.323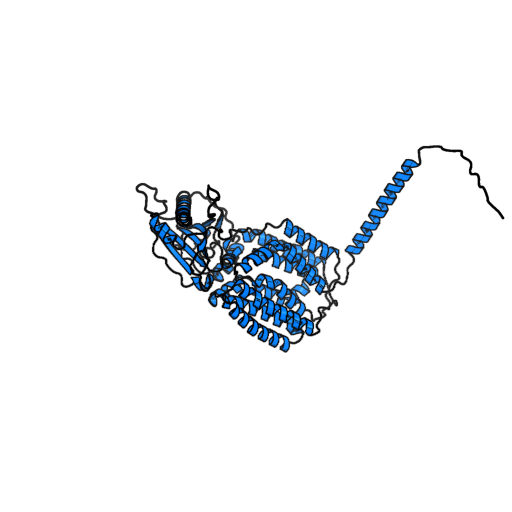 1.00 88.19 346 SER A C 1
ATOM 2592 O O . SER A 1 346 ? -7.543 -16.383 8.692 1.00 88.19 346 SER A O 1
ATOM 2594 N N . HIS A 1 347 ? -5.752 -15.126 9.178 1.00 87.81 347 HIS A N 1
ATOM 2595 C CA . HIS A 1 347 ? -5.857 -15.252 10.627 1.00 87.81 347 HIS A CA 1
ATOM 2596 C C . HIS A 1 347 ? -6.104 -13.912 11.321 1.00 87.81 347 HIS A C 1
ATOM 2598 O O . HIS A 1 347 ? -5.773 -13.764 12.497 1.00 87.81 347 HIS A O 1
ATOM 2604 N N . GLY A 1 348 ? -6.587 -12.921 10.582 1.00 92.12 348 GLY A N 1
ATOM 2605 C CA . GLY A 1 348 ? -6.931 -11.620 11.116 1.00 92.12 348 GLY A CA 1
ATOM 2606 C C . GLY A 1 348 ? -8.423 -11.499 11.389 1.00 92.12 348 GLY A C 1
ATOM 2607 O O . GLY A 1 348 ? -9.246 -12.126 10.723 1.00 92.12 348 GLY A O 1
ATOM 2608 N N . ASP A 1 349 ? -8.776 -10.678 12.366 1.00 94.75 349 ASP A N 1
ATOM 2609 C CA . ASP A 1 349 ? -10.160 -10.415 12.728 1.00 94.75 349 ASP A CA 1
ATOM 2610 C C . ASP A 1 349 ? -10.365 -8.964 13.159 1.00 94.75 349 ASP A C 1
ATOM 2612 O O . ASP A 1 349 ? -9.416 -8.225 13.427 1.00 94.75 349 ASP A O 1
ATOM 2616 N N . VAL A 1 350 ? -11.628 -8.544 13.158 1.00 95.69 350 VAL A N 1
ATOM 2617 C CA . VAL A 1 350 ? -12.033 -7.224 13.634 1.00 95.69 350 VAL A CA 1
ATOM 2618 C C . VAL A 1 350 ? -13.213 -7.403 14.569 1.00 95.69 350 VAL A C 1
ATOM 2620 O O . VAL A 1 350 ? -14.195 -8.070 14.223 1.00 95.69 350 VAL A O 1
ATOM 2623 N N . ARG A 1 351 ? -13.094 -6.829 15.763 1.00 96.62 351 ARG A N 1
ATOM 2624 C CA . ARG A 1 351 ? -14.081 -6.936 16.835 1.00 96.62 351 ARG A CA 1
ATOM 2625 C C . ARG A 1 351 ? -14.396 -5.563 17.396 1.00 96.62 351 ARG A C 1
ATOM 2627 O O . ARG A 1 351 ? -13.480 -4.778 17.609 1.00 96.62 351 ARG A O 1
ATOM 2634 N N . ARG A 1 352 ? -15.666 -5.304 17.686 1.00 96.56 352 ARG A N 1
ATOM 2635 C CA . ARG A 1 352 ? -16.126 -4.118 18.413 1.00 96.56 352 ARG A CA 1
ATOM 2636 C C . ARG A 1 352 ? -16.677 -4.537 19.764 1.00 96.56 352 ARG A C 1
ATOM 2638 O O . ARG A 1 352 ? -17.561 -5.385 19.829 1.00 96.56 352 ARG A O 1
ATOM 2645 N N . TYR A 1 353 ? -16.188 -3.918 20.829 1.00 96.38 353 TYR A N 1
ATOM 2646 C CA . TYR A 1 353 ? -16.745 -4.048 22.170 1.00 96.38 353 TYR A CA 1
ATOM 2647 C C . TYR A 1 353 ? -17.425 -2.740 22.559 1.00 96.38 353 TYR A C 1
ATOM 2649 O O . TYR A 1 353 ? -16.874 -1.663 22.350 1.00 96.38 353 TYR A O 1
ATOM 2657 N N . ARG A 1 354 ? -18.599 -2.813 23.177 1.00 95.19 354 ARG A N 1
ATOM 2658 C CA . ARG A 1 354 ? -19.211 -1.665 23.856 1.00 95.19 354 ARG A CA 1
ATOM 2659 C C . ARG A 1 354 ? -18.751 -1.626 25.310 1.00 95.19 354 ARG A C 1
ATOM 2661 O O . ARG A 1 354 ? -18.859 -2.639 26.006 1.00 95.19 354 ARG A O 1
ATOM 2668 N N . ILE A 1 355 ? -18.269 -0.467 25.745 1.00 92.75 355 ILE A N 1
ATOM 2669 C CA . ILE A 1 355 ? -17.898 -0.163 27.126 1.00 92.75 355 ILE A CA 1
ATOM 2670 C C . ILE A 1 355 ? -18.947 0.781 27.702 1.00 92.75 355 ILE A C 1
ATOM 2672 O O . ILE A 1 355 ? -19.213 1.845 27.134 1.00 92.75 355 ILE A O 1
ATOM 2676 N N . THR A 1 356 ? -19.514 0.400 28.841 1.00 89.50 356 THR A N 1
ATOM 2677 C CA . THR A 1 356 ? -20.403 1.260 29.621 1.00 89.50 356 THR A CA 1
ATOM 2678 C C . THR A 1 356 ? -19.646 1.776 30.835 1.00 89.50 356 THR A C 1
ATOM 2680 O O . THR A 1 356 ? -19.153 0.995 31.648 1.00 89.50 356 THR A O 1
ATOM 2683 N N . VAL A 1 357 ? -19.542 3.097 30.944 1.00 82.44 357 VAL A N 1
ATOM 2684 C CA . VAL A 1 357 ? -18.939 3.771 32.091 1.00 82.44 357 VAL A CA 1
ATOM 2685 C C . VAL A 1 357 ? -20.081 4.211 33.007 1.00 82.44 357 VAL A C 1
ATOM 2687 O O . VAL A 1 357 ? -20.962 4.948 32.557 1.00 82.44 357 VAL A O 1
ATOM 2690 N N . PRO A 1 358 ? -20.130 3.741 34.265 1.00 71.19 358 PRO A N 1
ATOM 2691 C CA . PRO A 1 358 ? -21.194 4.130 35.176 1.00 71.19 358 PRO A CA 1
ATOM 2692 C C . PRO A 1 358 ? -21.138 5.639 35.438 1.00 71.19 358 PRO A C 1
ATOM 2694 O O . PRO A 1 358 ? -20.080 6.186 35.755 1.00 71.19 358 PRO A O 1
ATOM 2697 N N . LEU A 1 359 ? -22.290 6.304 35.322 1.00 63.00 359 LEU A N 1
ATOM 2698 C CA . LEU A 1 359 ? -22.441 7.712 35.685 1.00 63.00 359 LEU A CA 1
ATOM 2699 C C . LEU A 1 359 ? -22.127 7.888 37.171 1.00 63.00 359 LEU A C 1
ATOM 2701 O O . LEU A 1 359 ? -22.709 7.212 38.023 1.00 63.00 359 LEU A O 1
ATOM 2705 N N . ARG A 1 360 ? -21.225 8.817 37.496 1.00 61.00 360 ARG A N 1
ATOM 2706 C CA . ARG A 1 360 ? -20.995 9.203 38.890 1.00 61.00 360 ARG A CA 1
ATOM 2707 C C . ARG A 1 360 ? -22.159 10.094 39.324 1.00 61.00 360 ARG A C 1
ATOM 2709 O O . ARG A 1 360 ? -22.473 11.072 38.650 1.00 61.00 360 ARG A O 1
ATOM 2716 N N . THR A 1 361 ? -22.814 9.770 40.433 1.00 47.72 361 THR A N 1
ATOM 2717 C CA . THR A 1 361 ? -23.925 10.565 40.973 1.00 47.72 361 THR A CA 1
ATOM 2718 C C . THR A 1 361 ? -23.481 12.020 41.183 1.00 47.72 361 THR A C 1
ATOM 2720 O O . THR A 1 361 ? -22.504 12.265 41.887 1.00 47.72 361 THR A O 1
ATOM 2723 N N . GLY A 1 362 ? -24.170 12.980 40.554 1.00 52.94 362 GLY A N 1
ATOM 2724 C CA . GLY A 1 362 ? -23.840 14.415 40.622 1.00 52.94 362 GLY A CA 1
ATOM 2725 C C . GLY A 1 362 ? -22.816 14.919 39.594 1.00 52.94 362 GLY A C 1
ATOM 2726 O O . GLY A 1 362 ? -22.410 16.076 39.668 1.00 52.94 362 GLY A O 1
ATOM 2727 N N . ALA A 1 363 ? -22.387 14.086 38.644 1.00 57.41 363 ALA A N 1
ATOM 2728 C CA . ALA A 1 363 ? -21.506 14.512 37.562 1.00 57.41 363 ALA A CA 1
ATOM 2729 C C . ALA A 1 363 ? -22.252 15.289 36.453 1.00 57.41 363 ALA A C 1
ATOM 2731 O O . ALA A 1 363 ? -23.444 15.060 36.236 1.00 57.41 363 ALA A O 1
ATOM 2732 N N . PRO A 1 364 ? -21.566 16.199 35.733 1.00 58.00 364 PRO A N 1
ATOM 2733 C CA . PRO A 1 364 ? -22.163 16.962 34.639 1.00 58.00 364 PRO A CA 1
ATOM 2734 C C . PRO A 1 364 ? -22.639 16.062 33.484 1.00 58.00 364 PRO A C 1
ATOM 2736 O O . PRO A 1 364 ? -22.049 15.021 33.201 1.00 58.00 364 PRO A O 1
ATOM 2739 N N . ALA A 1 365 ? -23.683 16.503 32.771 1.00 52.75 365 ALA A N 1
ATOM 2740 C CA . ALA A 1 365 ? -24.343 15.764 31.683 1.00 52.75 365 ALA A CA 1
ATOM 2741 C C . ALA A 1 365 ? -23.433 15.420 30.479 1.00 52.75 365 ALA A C 1
ATOM 2743 O O . ALA A 1 365 ? -23.789 14.570 29.669 1.00 52.75 365 ALA A O 1
ATOM 2744 N N . ALA A 1 366 ? -22.254 16.044 30.374 1.00 57.34 366 ALA A N 1
ATOM 2745 C CA . ALA A 1 366 ? -21.255 15.791 29.332 1.00 57.34 366 ALA A CA 1
ATOM 2746 C C . ALA A 1 366 ? -20.260 14.658 29.674 1.00 57.34 366 ALA A C 1
ATOM 2748 O O . ALA A 1 366 ? -19.265 14.468 28.971 1.00 57.34 366 ALA A O 1
ATOM 2749 N N . GLN A 1 367 ? -20.484 13.910 30.759 1.00 74.06 367 GLN A N 1
ATOM 2750 C CA . GLN A 1 367 ? -19.590 12.829 31.170 1.00 74.06 367 GLN A CA 1
ATOM 2751 C C . GLN A 1 367 ? -19.669 11.628 30.207 1.00 74.06 367 GLN A C 1
ATOM 2753 O O . GLN A 1 367 ? -20.734 11.271 29.708 1.00 74.06 367 GLN A O 1
ATOM 2758 N N . LEU A 1 368 ? -18.525 10.988 29.944 1.00 83.19 368 LEU A N 1
ATOM 2759 C CA . LEU A 1 368 ? -18.437 9.779 29.121 1.00 83.19 368 LEU A CA 1
ATOM 2760 C C . LEU A 1 368 ? -19.296 8.654 29.727 1.00 83.19 368 LEU A C 1
ATOM 2762 O O . LEU A 1 368 ? -18.999 8.194 30.827 1.00 83.19 368 LEU A O 1
ATOM 2766 N N . THR A 1 369 ? -20.317 8.190 29.003 1.00 86.81 369 THR A N 1
ATOM 2767 C CA . THR A 1 369 ? -21.198 7.085 29.436 1.00 86.81 369 THR A CA 1
ATOM 2768 C C . THR A 1 369 ? -21.014 5.836 28.581 1.00 86.81 369 THR A C 1
ATOM 2770 O O . THR A 1 369 ? -21.015 4.716 29.090 1.00 86.81 369 THR A O 1
ATOM 2773 N N . THR A 1 370 ? -20.828 6.018 27.271 1.00 90.12 370 THR A N 1
ATOM 2774 C CA . THR A 1 370 ? -20.645 4.933 26.309 1.00 90.12 370 THR A CA 1
ATOM 2775 C C . THR A 1 370 ? -19.426 5.202 25.437 1.00 90.12 370 THR A C 1
ATOM 2777 O O . THR A 1 370 ? -19.305 6.258 24.810 1.00 90.12 370 THR A O 1
ATOM 2780 N N . ALA A 1 371 ? -18.552 4.201 25.354 1.00 93.50 371 ALA A N 1
ATOM 2781 C CA . ALA A 1 371 ? -17.450 4.143 24.405 1.00 93.50 371 ALA A CA 1
ATOM 2782 C C . ALA A 1 371 ? -17.477 2.809 23.649 1.00 93.50 371 ALA A C 1
ATOM 2784 O O . ALA A 1 371 ? -18.009 1.808 24.132 1.00 93.50 371 ALA A O 1
ATOM 2785 N N . TYR A 1 372 ? -16.887 2.793 22.463 1.00 95.25 372 TYR A N 1
ATOM 2786 C CA . TYR A 1 372 ? -16.713 1.609 21.635 1.00 95.25 372 TYR A CA 1
ATOM 2787 C C . TYR A 1 372 ? -15.227 1.339 21.463 1.00 95.25 372 TYR A C 1
ATOM 2789 O O . TYR A 1 372 ? -14.438 2.258 21.263 1.00 95.25 372 TYR A O 1
ATOM 2797 N N . LEU A 1 373 ? -14.848 0.077 21.566 1.00 95.25 373 LEU A N 1
ATOM 2798 C CA . LEU A 1 373 ? -13.479 -0.389 21.478 1.00 95.25 373 LEU A CA 1
ATOM 2799 C C . LEU A 1 373 ? -13.363 -1.314 20.272 1.00 95.25 373 LEU A C 1
ATOM 2801 O O . LEU A 1 373 ? -13.801 -2.462 20.320 1.00 95.25 373 LEU A O 1
ATOM 2805 N N . ASP A 1 374 ? -12.782 -0.800 19.198 1.00 95.44 374 ASP A N 1
ATOM 2806 C CA . ASP A 1 374 ? -12.579 -1.518 17.948 1.00 95.44 374 ASP A CA 1
ATOM 2807 C C . ASP A 1 374 ? -11.160 -2.094 17.918 1.00 95.44 374 ASP A C 1
ATOM 2809 O O . ASP A 1 374 ? -10.167 -1.365 17.956 1.00 95.44 374 ASP A O 1
ATOM 2813 N N . VAL A 1 375 ? -11.063 -3.419 17.869 1.00 94.38 375 VAL A N 1
ATOM 2814 C CA . VAL A 1 375 ? -9.817 -4.186 17.925 1.00 94.38 375 VAL A CA 1
ATOM 2815 C C . VAL A 1 375 ? -9.614 -4.888 16.592 1.00 94.38 375 VAL A C 1
ATOM 2817 O O . VAL A 1 375 ? -10.426 -5.717 16.184 1.00 94.38 375 VAL A O 1
ATOM 2820 N N . TYR A 1 376 ? -8.510 -4.565 15.931 1.00 94.00 376 TYR A N 1
ATOM 2821 C CA . TYR A 1 376 ? -8.077 -5.166 14.676 1.00 94.00 376 TYR A CA 1
ATOM 2822 C C . TYR A 1 376 ? -6.897 -6.073 14.985 1.00 94.00 376 TYR A C 1
ATOM 2824 O O . TYR A 1 376 ? -5.889 -5.576 15.483 1.00 94.00 376 TYR A O 1
ATOM 2832 N N . THR A 1 377 ? -6.991 -7.367 14.689 1.00 93.69 377 THR A N 1
ATOM 2833 C CA . THR A 1 377 ? -5.911 -8.335 14.934 1.00 93.69 377 THR A CA 1
ATOM 2834 C C . THR A 1 377 ? -5.366 -8.875 13.623 1.00 93.69 377 THR A C 1
ATOM 2836 O O . THR A 1 377 ? -6.122 -9.156 12.698 1.00 93.69 377 THR A O 1
ATOM 2839 N N . THR A 1 378 ? -4.056 -9.094 13.557 1.00 93.19 378 THR A N 1
ATOM 2840 C CA . THR A 1 378 ? -3.373 -9.742 12.429 1.00 93.19 378 THR A CA 1
ATOM 2841 C C . THR A 1 378 ? -2.172 -10.557 12.918 1.00 93.19 378 THR A C 1
ATOM 2843 O O . THR A 1 378 ? -1.610 -10.273 13.976 1.00 93.19 378 THR A O 1
ATOM 2846 N N . ALA A 1 379 ? -1.771 -11.578 12.155 1.00 91.75 379 ALA A N 1
ATOM 2847 C CA . ALA A 1 379 ? -0.455 -12.212 12.311 1.00 91.75 379 ALA A CA 1
ATOM 2848 C C . ALA A 1 379 ? 0.670 -11.350 11.703 1.00 91.75 379 ALA A C 1
ATOM 2850 O O . ALA A 1 379 ? 1.795 -11.359 12.186 1.00 91.75 379 ALA A O 1
ATOM 2851 N N . ASP A 1 380 ? 0.346 -10.553 10.683 1.00 89.81 380 ASP A N 1
ATOM 2852 C CA . ASP A 1 380 ? 1.316 -9.806 9.884 1.00 89.81 380 ASP A CA 1
ATOM 2853 C C . ASP A 1 380 ? 1.367 -8.342 10.331 1.00 89.81 380 ASP A C 1
ATOM 2855 O O . ASP A 1 380 ? 0.485 -7.549 9.973 1.00 89.81 380 ASP A O 1
ATOM 2859 N N . ARG A 1 381 ? 2.406 -7.944 11.076 1.00 87.44 381 ARG A N 1
ATOM 2860 C CA . ARG A 1 381 ? 2.599 -6.544 11.515 1.00 87.44 381 ARG A CA 1
ATOM 2861 C C . ARG A 1 381 ? 2.572 -5.564 10.339 1.00 87.44 381 ARG A C 1
ATOM 2863 O O . ARG A 1 381 ? 1.994 -4.481 10.440 1.00 87.44 381 ARG A O 1
ATOM 2870 N N . GLY A 1 382 ? 3.136 -5.966 9.201 1.00 87.88 382 GLY A N 1
ATOM 2871 C CA . GLY A 1 382 ? 3.231 -5.168 7.984 1.00 87.88 382 GLY A CA 1
ATOM 2872 C C . GLY A 1 382 ? 1.877 -4.810 7.364 1.00 87.88 382 GLY A C 1
ATOM 2873 O O . GLY A 1 382 ? 1.790 -3.825 6.634 1.00 87.88 382 GLY A O 1
ATOM 2874 N N . ARG A 1 383 ? 0.780 -5.514 7.685 1.00 88.81 383 ARG A N 1
ATOM 2875 C CA . ARG A 1 383 ? -0.567 -5.128 7.216 1.00 88.81 383 ARG A CA 1
ATOM 2876 C C . ARG A 1 383 ? -1.009 -3.788 7.778 1.00 88.81 383 ARG A C 1
ATOM 2878 O O . ARG A 1 383 ? -1.570 -2.968 7.046 1.00 88.81 383 ARG A O 1
ATOM 2885 N N . PHE A 1 384 ? -0.654 -3.508 9.029 1.00 87.31 384 PHE A N 1
ATOM 2886 C CA . PHE A 1 384 ? -0.868 -2.194 9.614 1.00 87.31 384 PHE A CA 1
ATOM 2887 C C . PHE A 1 384 ? 0.033 -1.125 9.010 1.00 87.31 384 PHE A C 1
ATOM 2889 O O . PHE A 1 384 ? -0.106 0.013 9.411 1.00 87.31 384 PHE A O 1
ATOM 2896 N N . ALA A 1 385 ? 0.951 -1.403 8.078 1.00 82.50 385 ALA A N 1
ATOM 2897 C CA . ALA A 1 385 ? 1.621 -0.340 7.322 1.00 82.50 385 ALA A CA 1
ATOM 2898 C C . ALA A 1 385 ? 0.680 0.319 6.301 1.00 82.50 385 ALA A C 1
ATOM 2900 O O . ALA A 1 385 ? 0.793 1.517 6.064 1.00 82.50 385 ALA A O 1
ATOM 2901 N N . ASN A 1 386 ? -0.261 -0.449 5.741 1.00 82.94 386 ASN A N 1
ATOM 2902 C CA . ASN A 1 386 ? -1.137 0.008 4.657 1.00 82.94 386 ASN A CA 1
ATOM 2903 C C . ASN A 1 386 ? -2.537 0.377 5.156 1.00 82.94 386 ASN A C 1
ATOM 2905 O O . ASN A 1 386 ? -3.165 1.289 4.636 1.00 82.94 386 ASN A O 1
ATOM 2909 N N . TYR A 1 387 ? -3.024 -0.303 6.191 1.00 80.38 387 TYR A N 1
ATOM 2910 C CA . TYR A 1 387 ? -4.352 -0.074 6.750 1.00 80.38 387 TYR A CA 1
ATOM 2911 C C . TYR A 1 387 ? -4.284 0.727 8.058 1.00 80.38 387 TYR A C 1
ATOM 2913 O O . TYR A 1 387 ? -4.658 0.246 9.130 1.00 80.38 387 TYR A O 1
ATOM 2921 N N . ARG A 1 388 ? -3.717 1.939 7.998 1.00 72.75 388 ARG A N 1
ATOM 2922 C CA . ARG A 1 388 ? -3.519 2.787 9.186 1.00 72.75 388 ARG A CA 1
ATOM 2923 C C . ARG A 1 388 ? -4.692 3.726 9.434 1.00 72.75 388 ARG A C 1
ATOM 2925 O O . ARG A 1 388 ? -5.245 4.300 8.508 1.00 72.75 388 ARG A O 1
ATOM 2932 N N . ARG A 1 389 ? -4.955 3.924 10.731 1.00 66.25 389 ARG A N 1
ATOM 2933 C CA . ARG A 1 389 ? -5.576 5.089 11.375 1.00 66.25 389 ARG A CA 1
ATOM 2934 C C . ARG A 1 389 ? -6.796 5.668 10.660 1.00 66.25 389 ARG A C 1
ATOM 2936 O O . ARG A 1 389 ? -6.667 6.505 9.782 1.00 66.25 389 ARG A O 1
ATOM 2943 N N . GLY A 1 390 ? -7.989 5.310 11.119 1.00 67.31 390 GLY A N 1
ATOM 2944 C CA . GLY A 1 390 ? -9.206 6.057 10.790 1.00 67.31 390 GLY A CA 1
ATOM 2945 C C . GLY A 1 390 ? -9.836 5.775 9.433 1.00 67.31 390 GLY A C 1
ATOM 2946 O O . GLY A 1 390 ? -11.004 6.105 9.257 1.00 67.31 390 GLY A O 1
ATOM 2947 N N . ILE A 1 391 ? -9.130 5.096 8.520 1.00 81.12 391 ILE A N 1
ATOM 2948 C CA . ILE A 1 391 ? -9.685 4.680 7.219 1.00 81.12 391 ILE A CA 1
ATOM 2949 C C . ILE A 1 391 ? -10.950 3.810 7.349 1.00 81.12 391 ILE A C 1
ATOM 2951 O O . ILE A 1 391 ? -11.729 3.685 6.412 1.00 81.12 391 ILE A O 1
ATOM 2955 N N . TRP A 1 392 ? -11.167 3.245 8.534 1.00 85.88 392 TRP A N 1
ATOM 2956 C CA . TRP A 1 392 ? -12.297 2.398 8.894 1.00 85.88 392 TRP A CA 1
ATOM 2957 C C . TRP A 1 392 ? -13.620 3.137 9.092 1.00 85.88 392 TRP A C 1
ATOM 2959 O O . TRP A 1 392 ? -14.665 2.500 9.068 1.00 85.88 392 TRP A O 1
ATOM 2969 N N . TYR A 1 393 ? -13.593 4.447 9.344 1.00 82.12 393 TYR A N 1
ATOM 2970 C CA . TYR A 1 393 ? -14.766 5.181 9.834 1.00 82.12 393 TYR A CA 1
ATOM 2971 C C . TYR A 1 393 ? -15.480 6.026 8.765 1.00 82.12 393 TYR A C 1
ATOM 2973 O O . TYR A 1 393 ? -16.243 6.907 9.134 1.00 82.12 393 TYR A O 1
ATOM 2981 N N . GLU A 1 394 ? -15.246 5.772 7.468 1.00 75.19 394 GLU A N 1
ATOM 2982 C CA . GLU A 1 394 ? -15.910 6.436 6.317 1.00 75.19 394 GLU A CA 1
ATOM 2983 C C . GLU A 1 394 ? -16.161 7.949 6.495 1.00 75.19 394 GLU A C 1
ATOM 2985 O O . GLU A 1 394 ? -17.228 8.460 6.168 1.00 75.19 394 GLU A O 1
ATOM 2990 N N . THR A 1 395 ? -15.188 8.693 7.033 1.00 68.75 395 THR A N 1
ATOM 2991 C CA . THR A 1 395 ? -15.357 10.135 7.256 1.00 68.75 395 THR A CA 1
ATOM 2992 C C . THR A 1 395 ? -14.777 10.946 6.108 1.00 68.75 395 THR A C 1
ATOM 2994 O O . THR A 1 395 ? -13.667 10.686 5.635 1.00 68.75 395 THR A O 1
ATOM 2997 N N . VAL A 1 396 ? -15.496 11.996 5.715 1.00 67.25 396 VAL A N 1
ATOM 2998 C CA . VAL A 1 396 ? -15.034 12.988 4.739 1.00 67.25 396 VAL A CA 1
ATOM 2999 C C . VAL A 1 396 ? -15.340 14.375 5.299 1.00 67.25 396 VAL A C 1
ATOM 3001 O O . VAL A 1 396 ? -16.510 14.739 5.296 1.00 67.25 396 VAL A O 1
ATOM 3004 N N . PRO A 1 397 ? -14.348 15.152 5.772 1.00 69.75 397 PRO A N 1
ATOM 3005 C CA . PRO A 1 397 ? -12.907 14.957 5.618 1.00 69.75 397 PRO A CA 1
ATOM 3006 C C . PRO A 1 397 ? -12.361 13.681 6.263 1.00 69.75 397 PRO A C 1
ATOM 3008 O O . PRO A 1 397 ? -12.925 13.188 7.248 1.00 69.75 397 PRO A O 1
ATOM 3011 N N . PRO A 1 398 ? -11.229 13.170 5.742 1.00 69.50 398 PRO A N 1
ATOM 3012 C CA . PRO A 1 398 ? -10.481 12.117 6.403 1.00 69.50 398 PRO A CA 1
ATOM 3013 C C . PRO A 1 398 ? -10.190 12.482 7.852 1.00 69.50 398 PRO A C 1
ATOM 3015 O O . PRO A 1 398 ? -9.932 13.638 8.190 1.00 69.50 398 PRO A O 1
ATOM 3018 N N . VAL A 1 399 ? -10.242 11.465 8.701 1.00 68.88 399 VAL A N 1
ATOM 3019 C CA . VAL A 1 399 ? -10.147 11.635 10.143 1.00 68.88 399 VAL A CA 1
ATOM 3020 C C . VAL A 1 399 ? -8.883 12.402 10.538 1.00 68.88 399 VAL A C 1
ATOM 3022 O O . VAL A 1 399 ? -7.781 12.095 10.069 1.00 68.88 399 VAL A O 1
ATOM 3025 N N . GLN A 1 400 ? -9.031 13.367 11.446 1.00 74.00 400 GLN A N 1
ATOM 3026 C CA . GLN A 1 400 ? -7.893 14.076 12.012 1.00 74.00 400 GLN A CA 1
ATOM 3027 C C . GLN A 1 400 ? -7.131 13.156 12.955 1.00 74.00 400 GLN A C 1
ATOM 3029 O O . GLN A 1 400 ? -7.715 12.464 13.792 1.00 74.00 400 GLN A O 1
ATOM 3034 N N . ILE A 1 401 ? -5.810 13.160 12.818 1.00 71.38 401 ILE A N 1
ATOM 3035 C CA . ILE A 1 401 ? -4.919 12.302 13.585 1.00 71.38 401 ILE A CA 1
ATOM 3036 C C . ILE A 1 401 ? -3.890 13.189 14.275 1.00 71.38 401 ILE A C 1
ATOM 3038 O O . ILE A 1 401 ? -3.063 13.815 13.617 1.00 71.38 401 ILE A O 1
ATOM 3042 N N . GLY A 1 402 ? -3.924 13.195 15.603 1.00 68.19 402 GLY A N 1
ATOM 3043 C CA . GLY A 1 402 ? -2.921 13.833 16.448 1.00 68.19 402 GLY A CA 1
ATOM 3044 C C . GLY A 1 402 ? -2.133 12.797 17.244 1.00 68.19 402 GLY A C 1
ATOM 3045 O O . GLY A 1 402 ? -2.637 11.718 17.556 1.00 68.19 402 GLY A O 1
ATOM 3046 N N . ALA A 1 403 ? -0.892 13.116 17.600 1.00 64.56 403 ALA A N 1
ATOM 3047 C CA . ALA A 1 403 ? -0.180 12.410 18.663 1.00 64.56 403 ALA A CA 1
ATOM 3048 C C . ALA A 1 403 ? -0.401 13.159 19.988 1.00 64.56 403 ALA A C 1
ATOM 3050 O O . ALA A 1 403 ? -0.387 14.387 20.008 1.00 64.56 403 ALA A O 1
ATOM 3051 N N . GLN A 1 404 ? -0.632 12.423 21.073 1.00 60.84 404 GLN A N 1
ATOM 3052 C CA . GLN A 1 404 ? -0.789 12.926 22.444 1.00 60.84 404 GLN A CA 1
ATOM 3053 C C . GLN A 1 404 ? 0.276 12.251 23.343 1.00 60.84 404 GLN A C 1
ATOM 3055 O O . GLN A 1 404 ? 0.984 11.369 22.842 1.00 60.84 404 GLN A O 1
ATOM 3060 N N . PRO A 1 405 ? 0.529 12.752 24.572 1.00 50.34 405 PRO A N 1
ATOM 3061 C CA . PRO A 1 405 ? 1.843 12.640 25.210 1.00 50.34 405 PRO A CA 1
ATOM 3062 C C . PRO A 1 405 ? 2.287 11.196 25.477 1.00 50.34 405 PRO A C 1
ATOM 3064 O O . PRO A 1 405 ? 1.475 10.273 25.575 1.00 50.34 405 PRO A O 1
ATOM 3067 N N . LEU A 1 406 ? 3.613 11.015 25.578 1.00 54.56 406 LEU A N 1
ATOM 3068 C CA . LEU A 1 406 ? 4.185 9.815 26.189 1.00 54.56 406 LEU A CA 1
ATOM 3069 C C . LEU A 1 406 ? 3.503 9.588 27.537 1.00 54.56 406 LEU A C 1
ATOM 3071 O O . LEU A 1 406 ? 3.154 10.546 28.221 1.00 54.56 406 LEU A O 1
ATOM 3075 N N . SER A 1 407 ? 3.375 8.324 27.916 1.00 54.56 407 SER A N 1
ATOM 3076 C CA . SER A 1 407 ? 3.125 7.976 29.305 1.00 54.56 407 SER A CA 1
ATOM 3077 C C . SER A 1 407 ? 4.011 8.795 30.243 1.00 54.56 407 SER A C 1
ATOM 3079 O O . SER A 1 407 ? 5.207 8.929 29.965 1.00 54.56 407 SER A O 1
ATOM 3081 N N . ASP A 1 408 ? 3.446 9.305 31.339 1.00 48.19 408 ASP A N 1
ATOM 3082 C CA . ASP A 1 408 ? 4.157 10.126 32.331 1.00 48.19 408 ASP A CA 1
ATOM 3083 C C . ASP A 1 408 ? 5.414 9.433 32.899 1.00 48.19 408 ASP A C 1
ATOM 3085 O O . ASP A 1 408 ? 6.309 10.087 33.426 1.00 48.19 408 ASP A O 1
ATOM 3089 N N . ASP A 1 409 ? 5.517 8.110 32.757 1.00 55.47 409 ASP A N 1
ATOM 3090 C CA . ASP A 1 409 ? 6.636 7.292 33.228 1.00 55.47 409 ASP A CA 1
ATOM 3091 C C . ASP A 1 409 ? 7.616 6.834 32.124 1.00 55.47 409 ASP A C 1
ATOM 3093 O O . ASP A 1 409 ? 8.576 6.111 32.401 1.00 55.47 409 ASP A O 1
ATOM 3097 N N . GLY A 1 410 ? 7.379 7.218 30.864 1.00 52.25 410 GLY A N 1
ATOM 3098 C CA . GLY A 1 410 ? 8.221 6.882 29.713 1.00 52.25 410 GLY A CA 1
ATOM 3099 C C . GLY A 1 410 ? 8.302 5.390 29.351 1.00 52.25 410 GLY A C 1
ATOM 3100 O O . GLY A 1 410 ? 9.072 5.038 28.455 1.00 52.25 410 GLY A O 1
ATOM 3101 N N . ARG A 1 411 ? 7.531 4.513 30.013 1.00 52.91 411 ARG A N 1
ATOM 3102 C CA . ARG A 1 411 ? 7.591 3.046 29.849 1.00 52.91 411 ARG A CA 1
ATOM 3103 C C . ARG A 1 411 ? 6.438 2.450 29.041 1.00 52.91 411 ARG A C 1
ATOM 3105 O O . ARG A 1 411 ? 6.549 1.297 28.631 1.00 52.91 411 ARG A O 1
ATOM 3112 N N . HIS A 1 412 ? 5.373 3.211 28.784 1.00 58.41 412 HIS A N 1
ATOM 3113 C CA . HIS A 1 412 ? 4.133 2.676 28.212 1.00 58.41 412 HIS A CA 1
ATOM 3114 C C . HIS A 1 412 ? 3.838 3.087 26.759 1.00 58.41 412 HIS A C 1
ATOM 3116 O O . HIS A 1 412 ? 4.439 3.991 26.168 1.00 58.41 412 HIS A O 1
ATOM 3122 N N . THR A 1 413 ? 2.852 2.382 26.202 1.00 63.41 413 THR A N 1
ATOM 3123 C CA . THR A 1 413 ? 2.199 2.588 24.907 1.00 63.41 413 THR A CA 1
ATOM 3124 C C . THR A 1 413 ? 1.893 4.068 24.620 1.00 63.41 413 THR A C 1
ATOM 3126 O O . THR A 1 413 ? 1.182 4.715 25.378 1.00 63.41 413 THR A O 1
ATOM 3129 N N . ARG A 1 414 ? 2.349 4.619 23.484 1.00 73.00 414 ARG A N 1
ATOM 3130 C CA . ARG A 1 414 ? 1.917 5.958 23.030 1.00 73.00 414 ARG A CA 1
ATOM 3131 C C . ARG A 1 414 ? 0.452 5.940 22.579 1.00 73.00 414 ARG A C 1
ATOM 3133 O O . ARG A 1 414 ? 0.114 5.194 21.656 1.00 73.00 414 ARG A O 1
ATOM 3140 N N . LEU A 1 415 ? -0.377 6.803 23.171 1.00 78.81 415 LEU A N 1
ATOM 3141 C CA . LEU A 1 415 ? -1.762 7.022 22.751 1.00 78.81 415 LEU A CA 1
ATOM 3142 C C . LEU A 1 415 ? -1.831 8.093 21.656 1.00 78.81 415 LEU A C 1
ATOM 3144 O O . LEU A 1 415 ? -1.420 9.240 21.828 1.00 78.81 415 LEU A O 1
ATOM 3148 N N . GLY A 1 416 ? -2.391 7.724 20.512 1.00 79.62 416 GLY A N 1
ATOM 3149 C CA . GLY A 1 416 ? -2.784 8.677 19.486 1.00 79.62 416 GLY A CA 1
ATOM 3150 C C . GLY A 1 416 ? -4.205 9.187 19.709 1.00 79.62 416 GLY A C 1
ATOM 3151 O O . GLY A 1 416 ? -5.037 8.501 20.301 1.00 79.62 416 GLY A O 1
ATOM 3152 N N . ARG A 1 417 ? -4.499 10.385 19.204 1.00 83.75 417 ARG A N 1
ATOM 3153 C CA . ARG A 1 417 ? -5.840 10.977 19.160 1.00 83.75 417 ARG A CA 1
ATOM 3154 C C . ARG A 1 417 ? -6.380 10.903 17.743 1.00 83.75 417 ARG A C 1
ATOM 3156 O O . ARG A 1 417 ? -5.656 11.151 16.779 1.00 83.75 417 ARG A O 1
ATOM 3163 N N . ILE A 1 418 ? -7.656 10.572 17.632 1.00 84.50 418 ILE A N 1
ATOM 3164 C CA . ILE A 1 418 ? -8.352 10.447 16.362 1.00 84.50 418 ILE A CA 1
ATOM 3165 C C . ILE A 1 418 ? -9.752 11.052 16.487 1.00 84.50 418 ILE A C 1
ATOM 3167 O O . ILE A 1 418 ? -10.413 10.816 17.489 1.00 84.50 418 ILE A O 1
ATOM 3171 N N . ALA A 1 419 ? -10.205 11.855 15.527 1.00 85.50 419 ALA A N 1
ATOM 3172 C CA . ALA A 1 419 ? -11.547 12.436 15.577 1.00 85.50 419 ALA A CA 1
ATOM 3173 C C . ALA A 1 419 ? -12.062 12.863 14.199 1.00 85.50 419 ALA A C 1
ATOM 3175 O O . ALA A 1 419 ? -11.278 13.309 13.355 1.00 85.50 419 ALA A O 1
ATOM 3176 N N . ASN A 1 420 ? -13.377 12.781 13.988 1.00 85.00 420 ASN A N 1
ATOM 3177 C CA . ASN A 1 420 ? -14.009 13.425 12.838 1.00 85.00 420 ASN A CA 1
ATOM 3178 C C . ASN A 1 420 ? -14.248 14.920 13.107 1.00 85.00 420 ASN A C 1
ATOM 3180 O O . ASN A 1 420 ? -14.112 15.411 14.234 1.00 85.00 420 ASN A O 1
ATOM 3184 N N . THR A 1 421 ? -14.566 15.651 12.043 1.00 79.44 421 THR A N 1
ATOM 3185 C CA . THR A 1 421 ? -14.884 17.081 12.100 1.00 79.44 421 THR A CA 1
ATOM 3186 C C . THR A 1 421 ? -16.365 17.310 11.819 1.00 79.44 421 THR A C 1
ATOM 3188 O O . THR A 1 421 ? -17.072 16.405 11.379 1.00 79.44 421 THR A O 1
ATOM 3191 N N . VAL A 1 422 ? -16.832 18.540 12.044 1.00 77.75 422 VAL A N 1
ATOM 3192 C CA . VAL A 1 422 ? -18.208 18.954 11.720 1.00 77.75 422 VAL A CA 1
ATOM 3193 C C . VAL A 1 422 ? -18.508 18.785 10.231 1.00 77.75 422 VAL A C 1
ATOM 3195 O O . VAL A 1 422 ? -19.603 18.367 9.877 1.00 77.75 422 VAL A O 1
ATOM 3198 N N . ASP A 1 423 ? -17.513 18.992 9.366 1.00 74.88 423 ASP A N 1
ATOM 3199 C CA . ASP A 1 423 ? -17.651 18.790 7.919 1.00 74.88 423 ASP A CA 1
ATOM 3200 C C . ASP A 1 423 ? -17.927 17.324 7.536 1.00 74.88 423 ASP A C 1
ATOM 3202 O O . ASP A 1 423 ? -18.369 17.058 6.420 1.00 74.88 423 ASP A O 1
ATOM 3206 N N . ALA A 1 424 ? -17.664 16.372 8.443 1.00 76.69 424 ALA A N 1
ATOM 3207 C CA . ALA A 1 424 ? -17.946 14.955 8.228 1.00 76.69 424 ALA A CA 1
ATOM 3208 C C . ALA A 1 424 ? -19.409 14.578 8.492 1.00 76.69 424 ALA A C 1
ATOM 3210 O O . ALA A 1 424 ? -19.803 13.460 8.169 1.00 76.69 424 ALA A O 1
ATOM 3211 N N . ILE A 1 425 ? -20.209 15.486 9.058 1.00 80.12 425 ILE A N 1
ATOM 3212 C CA . ILE A 1 425 ? -21.642 15.287 9.273 1.00 80.12 425 ILE A CA 1
ATOM 3213 C C . ILE A 1 425 ? -22.365 15.628 7.966 1.00 80.12 425 ILE A C 1
ATOM 3215 O O . ILE A 1 425 ? -22.456 16.795 7.586 1.00 80.12 425 ILE A O 1
ATOM 3219 N N . ARG A 1 426 ? -22.876 14.617 7.259 1.00 77.31 426 ARG A N 1
ATOM 3220 C CA . ARG A 1 426 ? -23.620 14.804 6.000 1.00 77.31 426 ARG A CA 1
ATOM 3221 C C . ARG A 1 426 ? -25.118 14.638 6.190 1.00 77.31 426 ARG A C 1
ATOM 3223 O O . ARG A 1 426 ? -25.909 15.249 5.476 1.00 77.31 426 ARG A O 1
ATOM 3230 N N . THR A 1 427 ? -25.498 13.787 7.131 1.00 79.31 427 THR A N 1
ATOM 3231 C CA . THR A 1 427 ? -26.876 13.404 7.409 1.00 79.31 427 THR A CA 1
ATOM 3232 C C . THR A 1 427 ? -27.201 13.609 8.881 1.00 79.31 427 THR A C 1
ATOM 3234 O O . THR A 1 427 ? -26.316 13.730 9.725 1.00 79.31 427 THR A O 1
ATOM 3237 N N . ALA A 1 428 ? -28.495 13.620 9.202 1.00 77.88 428 ALA A N 1
ATOM 3238 C CA . ALA A 1 428 ? -28.950 13.698 10.584 1.00 77.88 428 ALA A CA 1
ATOM 3239 C C . ALA A 1 428 ? -28.546 12.473 11.422 1.00 77.88 428 ALA A C 1
ATOM 3241 O O . ALA A 1 428 ? -28.646 12.551 12.642 1.00 77.88 428 ALA A O 1
ATOM 3242 N N . ASP A 1 429 ? -28.114 11.373 10.799 1.00 78.75 429 ASP A N 1
ATOM 3243 C CA . ASP A 1 429 ? -27.679 10.149 11.478 1.00 78.75 429 ASP A CA 1
ATOM 3244 C C . ASP A 1 429 ? -26.167 10.126 11.761 1.00 78.75 429 ASP A C 1
ATOM 3246 O O . ASP A 1 429 ? -25.704 9.307 12.558 1.00 78.75 429 ASP A O 1
ATOM 3250 N N . ASP A 1 430 ? -25.398 11.047 11.173 1.00 82.75 430 ASP A N 1
ATOM 3251 C CA . ASP A 1 430 ? -23.960 11.144 11.405 1.00 82.75 430 ASP A CA 1
ATOM 3252 C C . ASP A 1 430 ? -23.664 11.799 12.761 1.00 82.75 430 ASP A C 1
ATOM 3254 O O . ASP A 1 430 ? -24.221 12.836 13.126 1.00 82.75 430 ASP A O 1
ATOM 3258 N N . THR A 1 431 ? -22.743 11.204 13.518 1.00 86.06 431 THR A N 1
ATOM 3259 C CA . THR A 1 431 ? -22.356 11.691 14.849 1.00 86.06 431 THR A CA 1
ATOM 3260 C C . THR A 1 431 ? -20.949 12.268 14.846 1.00 86.06 431 THR A C 1
ATOM 3262 O O . THR A 1 431 ? -20.033 11.688 14.254 1.00 86.06 431 THR A O 1
ATOM 3265 N N . LEU A 1 432 ? -20.731 13.347 15.597 1.00 88.06 432 LEU A N 1
ATOM 3266 C CA . LEU A 1 432 ? -19.382 13.770 15.963 1.00 88.06 432 LEU A CA 1
ATOM 3267 C C . LEU A 1 432 ? -18.787 12.796 16.969 1.00 88.06 432 LEU A C 1
ATOM 3269 O O . LEU A 1 432 ? -19.417 12.460 17.964 1.00 88.06 432 LEU A O 1
ATOM 3273 N N . TRP A 1 433 ? -17.550 12.380 16.757 1.00 89.19 433 TRP A N 1
ATOM 3274 C CA . TRP A 1 433 ? -16.861 11.444 17.624 1.00 89.19 433 TRP A CA 1
ATOM 3275 C C . TRP A 1 433 ? -15.408 11.861 17.862 1.00 89.19 433 TRP A C 1
ATOM 3277 O O . TRP A 1 433 ? -14.787 12.618 17.110 1.00 89.19 433 TRP A O 1
ATOM 3287 N N . THR A 1 434 ? -14.871 11.407 18.985 1.00 89.31 434 THR A N 1
ATOM 3288 C CA . THR A 1 434 ? -13.452 11.515 19.337 1.00 89.31 434 THR A CA 1
ATOM 3289 C C . THR A 1 434 ? -12.970 10.153 19.804 1.00 89.31 434 THR A C 1
ATOM 3291 O O . THR A 1 434 ? -13.759 9.308 20.229 1.00 89.31 434 THR A O 1
ATOM 3294 N N . GLY A 1 435 ? -11.676 9.914 19.684 1.00 89.62 435 GLY A N 1
ATOM 3295 C CA . GLY A 1 435 ? -11.094 8.611 19.900 1.00 89.62 435 GLY A CA 1
ATOM 3296 C C . GLY A 1 435 ? -9.646 8.655 20.351 1.00 89.62 435 GLY A C 1
ATOM 3297 O O . GLY A 1 435 ? -8.922 9.644 20.176 1.00 89.62 435 GLY A O 1
ATOM 3298 N N . ARG A 1 436 ? -9.224 7.535 20.928 1.00 89.12 436 ARG A N 1
ATOM 3299 C CA . ARG A 1 436 ? -7.838 7.190 21.222 1.00 89.12 436 ARG A CA 1
ATOM 3300 C C . ARG A 1 436 ? -7.465 5.939 20.456 1.00 89.12 436 ARG A C 1
ATOM 3302 O O . ARG A 1 436 ? -8.289 5.047 20.300 1.00 89.12 436 ARG A O 1
ATOM 3309 N N . PHE A 1 437 ? -6.235 5.871 19.971 1.00 87.50 437 PHE A N 1
ATOM 3310 C CA . PHE A 1 437 ? -5.748 4.673 19.304 1.00 87.50 437 PHE A CA 1
ATOM 3311 C C . PHE A 1 437 ? -4.353 4.303 19.775 1.00 87.50 437 PHE A C 1
ATOM 3313 O O . PHE A 1 437 ? -3.534 5.168 20.087 1.00 87.50 437 PHE A O 1
ATOM 3320 N N . TRP A 1 438 ? -4.081 3.008 19.793 1.00 87.38 438 TRP A N 1
ATOM 3321 C CA . TRP A 1 438 ? -2.770 2.458 20.090 1.00 87.38 438 TRP A CA 1
ATOM 3322 C C . TRP A 1 438 ? -2.596 1.101 19.414 1.00 87.38 438 TRP A C 1
ATOM 3324 O O . TRP A 1 438 ? -3.508 0.582 18.772 1.00 87.38 438 TRP A O 1
ATOM 3334 N N . GLY A 1 439 ? -1.403 0.529 19.525 1.00 86.94 439 GLY A N 1
ATOM 3335 C CA . GLY A 1 439 ? -1.150 -0.832 19.081 1.00 86.94 439 GLY A CA 1
ATOM 3336 C C . GLY A 1 439 ? -0.160 -1.525 19.997 1.00 86.94 439 GLY A C 1
ATOM 3337 O O . GLY A 1 439 ? 0.709 -0.870 20.576 1.00 86.94 439 GLY A O 1
ATOM 3338 N N . TRP A 1 440 ? -0.315 -2.838 20.101 1.00 88.25 440 TRP A N 1
ATOM 3339 C CA . TRP A 1 440 ? 0.499 -3.721 20.930 1.00 88.25 440 TRP A CA 1
ATOM 3340 C C . TRP A 1 440 ? 0.619 -5.102 20.288 1.00 88.25 440 TRP A C 1
ATOM 3342 O O . TRP A 1 440 ? 0.015 -5.393 19.245 1.00 88.25 440 TRP A O 1
ATOM 3352 N N . GLN A 1 441 ? 1.389 -5.965 20.934 1.00 89.56 441 GLN A N 1
ATOM 3353 C CA . GLN A 1 441 ? 1.557 -7.361 20.563 1.00 89.56 441 GLN A CA 1
ATOM 3354 C C . GLN A 1 441 ? 0.935 -8.263 21.629 1.00 89.56 441 GLN A C 1
ATOM 3356 O O . GLN A 1 441 ? 0.914 -7.919 22.805 1.00 89.56 441 GLN A O 1
ATOM 3361 N N . ILE A 1 4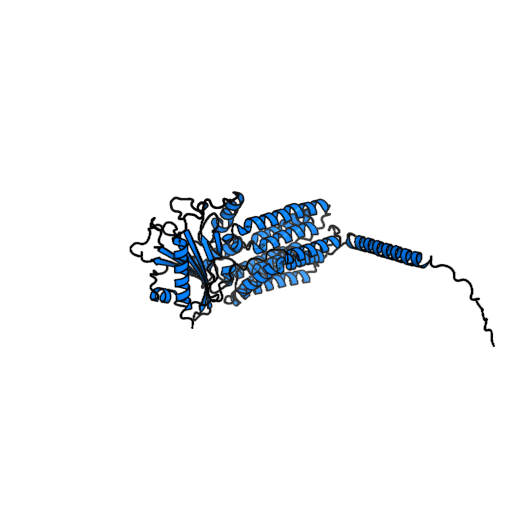42 ? 0.417 -9.414 21.221 1.00 90.38 442 ILE A N 1
ATOM 3362 C CA . ILE A 1 442 ? -0.170 -10.405 22.116 1.00 90.38 442 ILE A CA 1
ATOM 3363 C C . ILE A 1 442 ? 0.487 -11.756 21.843 1.00 90.38 442 ILE A C 1
ATOM 3365 O O . ILE A 1 442 ? 0.374 -12.263 20.721 1.00 90.38 442 ILE A O 1
ATOM 3369 N N . PRO A 1 443 ? 1.139 -12.378 22.839 1.00 88.56 443 PRO A N 1
ATOM 3370 C CA . PRO A 1 443 ? 1.610 -13.744 22.706 1.00 88.56 443 PRO A CA 1
ATOM 3371 C C . PRO A 1 443 ? 0.406 -14.692 22.684 1.00 88.56 443 PRO A C 1
ATOM 3373 O O . PRO A 1 443 ? -0.447 -14.668 23.573 1.00 88.56 443 PRO A O 1
ATOM 3376 N N . THR A 1 444 ? 0.326 -15.537 21.659 1.00 87.25 444 THR A N 1
ATOM 3377 C CA . THR A 1 444 ? -0.663 -16.619 21.574 1.00 87.25 444 THR A CA 1
ATOM 3378 C C . THR A 1 444 ? 0.047 -17.961 21.398 1.00 87.25 444 THR A C 1
ATOM 3380 O O . THR A 1 444 ? 1.198 -17.978 20.955 1.00 87.25 444 THR A O 1
ATOM 3383 N N . PRO A 1 445 ? -0.615 -19.101 21.676 1.00 85.19 445 PRO A N 1
ATOM 3384 C CA . PRO A 1 445 ? -0.036 -20.425 21.424 1.00 85.19 445 PRO A CA 1
ATOM 3385 C C . PRO A 1 445 ? 0.401 -20.645 19.966 1.00 85.19 445 PRO A C 1
ATOM 3387 O O . PRO A 1 445 ? 1.262 -21.472 19.696 1.00 85.19 445 PRO A O 1
ATOM 3390 N N . TYR A 1 446 ? -0.172 -19.881 19.032 1.00 84.38 446 TYR A N 1
ATOM 3391 C CA . TYR A 1 446 ? 0.108 -19.938 17.595 1.00 84.38 446 TYR A CA 1
ATOM 3392 C C . TYR A 1 446 ? 1.086 -18.846 17.128 1.00 84.38 446 TYR A C 1
ATOM 3394 O O . TYR A 1 446 ? 1.132 -18.529 15.941 1.00 84.38 446 TYR A O 1
ATOM 3402 N N . GLY A 1 447 ? 1.825 -18.229 18.054 1.00 87.38 447 GLY A N 1
ATOM 3403 C CA . GLY A 1 447 ? 2.765 -17.144 17.782 1.00 87.38 447 GLY A CA 1
ATOM 3404 C C . GLY A 1 447 ? 2.256 -15.767 18.209 1.00 87.38 447 GLY A C 1
ATOM 3405 O O . GLY A 1 447 ? 1.198 -15.618 18.827 1.00 87.38 447 GLY A O 1
ATOM 3406 N N . VAL A 1 448 ? 3.039 -14.736 17.906 1.00 90.56 448 VAL A N 1
ATOM 3407 C CA . VAL A 1 448 ? 2.709 -13.353 18.263 1.00 90.56 448 VAL A CA 1
ATOM 3408 C C . VAL A 1 448 ? 1.627 -12.814 17.328 1.00 90.56 448 VAL A C 1
ATOM 3410 O O . VAL A 1 448 ? 1.690 -12.973 16.112 1.00 90.56 448 VAL A O 1
ATOM 3413 N N . ARG A 1 449 ? 0.617 -12.166 17.906 1.00 91.88 449 ARG A N 1
ATOM 3414 C CA . ARG A 1 449 ? -0.426 -11.429 17.190 1.00 91.88 449 ARG A CA 1
ATOM 3415 C C . ARG A 1 449 ? -0.218 -9.942 17.388 1.00 91.88 449 ARG A C 1
ATOM 3417 O O . ARG A 1 449 ? 0.109 -9.500 18.481 1.00 91.88 449 ARG A O 1
ATOM 3424 N N . HIS A 1 450 ? -0.463 -9.160 16.352 1.00 91.31 450 HIS A N 1
ATOM 3425 C CA . HIS A 1 450 ? -0.409 -7.707 16.429 1.00 91.31 450 HIS A CA 1
ATOM 3426 C C . HIS A 1 450 ? -1.828 -7.161 16.468 1.00 91.31 450 HIS A C 1
ATOM 3428 O O . HIS A 1 450 ? -2.669 -7.588 15.673 1.00 91.31 450 HIS A O 1
ATOM 3434 N N . GLN A 1 451 ? -2.084 -6.205 17.361 1.00 91.56 451 GLN A N 1
ATOM 3435 C CA . GLN A 1 451 ? -3.371 -5.524 17.427 1.00 91.56 451 GLN A CA 1
ATOM 3436 C C . GLN A 1 451 ? -3.231 -4.019 17.247 1.00 91.56 451 GLN A C 1
ATOM 3438 O O . GLN A 1 451 ? -2.316 -3.398 17.788 1.00 91.56 451 GLN A O 1
ATOM 3443 N N . ALA A 1 452 ? -4.179 -3.443 16.514 1.00 90.12 452 ALA A N 1
ATOM 3444 C CA . ALA A 1 452 ? -4.457 -2.016 16.514 1.00 90.12 452 ALA A CA 1
ATOM 3445 C C . ALA A 1 452 ? -5.809 -1.799 17.198 1.00 90.12 452 ALA A C 1
ATOM 3447 O O . ALA A 1 452 ? -6.809 -2.399 16.804 1.00 90.12 452 ALA A O 1
ATOM 3448 N N . VAL A 1 453 ? -5.823 -0.965 18.231 1.00 91.31 453 VAL A N 1
ATOM 3449 C CA . VAL A 1 453 ? -6.982 -0.733 19.091 1.00 91.31 453 VAL A CA 1
ATOM 3450 C C . VAL A 1 453 ? -7.425 0.716 18.950 1.00 91.31 453 VAL A C 1
ATOM 3452 O O . VAL A 1 453 ? -6.598 1.625 19.013 1.00 91.31 453 VAL A O 1
ATOM 3455 N N . TYR A 1 454 ? -8.724 0.923 18.758 1.00 92.38 454 TYR A N 1
ATOM 3456 C CA . TYR A 1 454 ? -9.361 2.229 18.635 1.00 92.38 454 TYR A CA 1
ATOM 3457 C C . TYR A 1 454 ? -10.486 2.328 19.660 1.00 92.38 454 TYR A C 1
ATOM 3459 O O . TYR A 1 454 ? -11.488 1.628 19.566 1.00 92.38 454 TYR A O 1
ATOM 3467 N N . LEU A 1 455 ? -10.324 3.200 20.645 1.00 93.06 455 LEU A N 1
ATOM 3468 C CA . LEU A 1 455 ? -11.353 3.547 21.610 1.00 93.06 455 LEU A CA 1
ATOM 3469 C C . LEU A 1 455 ? -12.049 4.820 21.127 1.00 93.06 455 LEU A C 1
ATOM 3471 O O . LEU A 1 455 ? -11.436 5.881 21.148 1.00 93.06 455 LEU A O 1
ATOM 3475 N N . VAL A 1 456 ? -13.298 4.729 20.685 1.00 93.06 456 VAL A N 1
ATOM 3476 C CA . VAL A 1 456 ? -14.066 5.840 20.106 1.00 93.06 456 VAL A CA 1
ATOM 3477 C C . VAL A 1 456 ? -15.338 6.111 20.902 1.00 93.06 456 VAL A C 1
ATOM 3479 O O . VAL A 1 456 ? -15.994 5.195 21.392 1.00 93.06 456 VAL A O 1
ATOM 3482 N N . ALA A 1 457 ? -15.710 7.379 21.030 1.00 92.12 457 ALA A N 1
ATOM 3483 C CA . ALA A 1 457 ? -16.919 7.804 21.721 1.00 92.12 457 ALA A CA 1
ATOM 3484 C C . ALA A 1 457 ? -17.605 8.940 20.958 1.00 92.12 457 ALA A C 1
ATOM 3486 O O . ALA A 1 457 ? -16.941 9.806 20.381 1.00 92.12 457 ALA A O 1
ATOM 3487 N N . ASN A 1 458 ? -18.939 8.939 20.977 1.00 90.56 458 ASN A N 1
ATOM 3488 C CA . ASN A 1 458 ? -19.735 10.055 20.476 1.00 90.56 458 ASN A CA 1
ATOM 3489 C C . ASN A 1 458 ? -19.450 11.289 21.351 1.00 90.56 458 ASN A C 1
ATOM 3491 O O . ASN A 1 458 ? -19.335 11.173 22.570 1.00 90.56 458 ASN A O 1
ATOM 3495 N N . ARG A 1 459 ? -19.293 12.467 20.749 1.00 86.69 459 ARG A N 1
ATOM 3496 C CA . ARG A 1 459 ? -19.121 13.712 21.506 1.00 86.69 459 ARG A CA 1
ATOM 3497 C C . ARG A 1 459 ? -20.418 14.122 22.198 1.00 86.69 459 ARG A C 1
ATOM 3499 O O . ARG A 1 459 ? -20.357 14.661 23.296 1.00 86.69 459 ARG A O 1
ATOM 3506 N N . ASP A 1 460 ? -21.565 13.805 21.601 1.00 85.12 460 ASP A N 1
ATOM 3507 C CA . ASP A 1 460 ? -22.876 13.970 22.223 1.00 85.12 460 ASP A CA 1
ATOM 3508 C C . ASP A 1 460 ? -23.331 12.660 22.880 1.00 85.12 460 ASP A C 1
ATOM 3510 O O . ASP A 1 460 ? -23.980 11.803 22.272 1.00 85.12 460 ASP A O 1
ATOM 3514 N N . GLN A 1 461 ? -22.987 12.522 24.160 1.00 84.88 461 GLN A N 1
ATOM 3515 C CA . GLN A 1 461 ? -23.347 11.375 24.994 1.00 84.88 461 GLN A CA 1
ATOM 3516 C C . GLN A 1 461 ? -24.838 11.350 25.380 1.00 84.88 461 GLN A C 1
ATOM 3518 O O . GLN A 1 461 ? -25.326 10.316 25.832 1.00 84.88 461 GLN A O 1
ATOM 3523 N N . THR A 1 462 ? -25.569 12.454 25.191 1.00 79.25 462 THR A N 1
ATOM 3524 C CA . THR A 1 462 ? -26.982 12.579 25.585 1.00 79.25 462 THR A CA 1
ATOM 3525 C C . THR A 1 462 ? -27.948 12.134 24.491 1.00 79.25 462 THR A C 1
ATOM 3527 O O . THR A 1 462 ? -29.041 11.661 24.793 1.00 79.25 462 THR A O 1
ATOM 3530 N N . SER A 1 463 ? -27.521 12.193 23.225 1.00 77.12 463 SER A N 1
ATOM 3531 C CA . SER A 1 463 ? -28.319 11.774 22.063 1.00 77.12 463 SER A CA 1
ATOM 3532 C C . SER A 1 463 ? -28.746 10.300 22.064 1.00 77.12 463 SER A C 1
ATOM 3534 O O . SER A 1 463 ? -29.606 9.908 21.277 1.00 77.12 463 SER A O 1
ATOM 3536 N N . GLY A 1 464 ? -28.098 9.451 22.871 1.00 74.94 464 GLY A N 1
ATOM 3537 C CA . GLY A 1 464 ? -28.272 7.996 22.830 1.00 74.94 464 GLY A CA 1
ATOM 3538 C C . GLY A 1 464 ? -27.756 7.337 21.542 1.00 74.94 464 GLY A C 1
ATOM 3539 O O . GLY A 1 464 ? -27.851 6.117 21.402 1.00 74.94 464 GLY A O 1
ATOM 3540 N N . ARG A 1 465 ? -27.188 8.110 20.604 1.00 81.06 465 ARG A N 1
ATOM 3541 C CA . ARG A 1 465 ? -26.659 7.611 19.331 1.00 81.06 465 ARG A CA 1
ATOM 3542 C C . ARG A 1 465 ? -25.240 7.075 19.498 1.00 81.06 465 ARG A C 1
ATOM 3544 O O . ARG A 1 465 ? -24.392 7.690 20.147 1.00 81.06 465 ARG A O 1
ATOM 3551 N N . GLY A 1 466 ? -24.982 5.913 18.903 1.00 84.31 466 GLY A N 1
ATOM 3552 C CA . GLY A 1 466 ? -23.658 5.295 18.874 1.00 84.31 466 GLY A CA 1
ATOM 3553 C C . GLY A 1 466 ? -22.734 5.913 17.824 1.00 84.31 466 GLY A C 1
ATOM 3554 O O . GLY A 1 466 ? -23.172 6.663 16.960 1.00 84.31 466 GLY A O 1
ATOM 3555 N N . VAL A 1 467 ? -21.450 5.557 17.890 1.00 88.31 467 VAL A N 1
ATOM 3556 C CA . VAL A 1 467 ? -20.495 5.847 16.811 1.00 88.31 467 VAL A CA 1
ATOM 3557 C C . VAL A 1 467 ? -20.728 4.843 15.684 1.00 88.31 467 VAL A C 1
ATOM 3559 O O . VAL A 1 467 ? -20.913 3.655 15.960 1.00 88.31 467 VAL A O 1
ATOM 3562 N N . ALA A 1 468 ? -20.671 5.296 14.430 1.00 88.44 468 ALA A N 1
ATOM 3563 C CA . ALA A 1 468 ? -20.801 4.433 13.259 1.00 88.44 468 ALA A CA 1
ATOM 3564 C C . ALA A 1 468 ? -19.891 3.190 13.335 1.00 88.44 468 ALA A C 1
ATOM 3566 O O . ALA A 1 468 ? -18.770 3.234 13.863 1.00 88.44 468 ALA A O 1
ATOM 3567 N N . ASP A 1 469 ? -20.398 2.066 12.828 1.00 91.38 469 ASP A N 1
ATOM 3568 C CA . ASP A 1 469 ? -19.646 0.814 12.743 1.00 91.38 469 ASP A CA 1
ATOM 3569 C C . ASP A 1 469 ? -18.466 0.945 11.774 1.00 91.38 469 ASP A C 1
ATOM 3571 O O . ASP A 1 469 ? -18.613 1.566 10.716 1.00 91.38 469 ASP A O 1
ATOM 3575 N N . PRO A 1 470 ? -17.300 0.353 12.097 1.00 92.06 470 PRO A N 1
ATOM 3576 C CA . PRO A 1 470 ? -16.177 0.341 11.184 1.00 92.06 470 PRO A CA 1
ATOM 3577 C C . PRO A 1 470 ? -16.532 -0.448 9.924 1.00 92.06 470 PRO A C 1
ATOM 3579 O O . PRO A 1 470 ? -17.145 -1.521 9.972 1.00 92.06 470 PRO A O 1
ATOM 3582 N N . ARG A 1 471 ? -16.095 0.072 8.782 1.00 91.94 471 ARG A N 1
ATOM 3583 C CA . ARG A 1 471 ? -16.299 -0.523 7.464 1.00 91.94 471 ARG A CA 1
ATOM 3584 C C . ARG A 1 471 ? -14.955 -0.744 6.773 1.00 91.94 471 ARG A C 1
ATOM 3586 O O . ARG A 1 471 ? -13.995 -0.006 7.013 1.00 91.94 471 ARG A O 1
ATOM 3593 N N . PRO A 1 472 ? -14.846 -1.784 5.930 1.00 91.00 472 PRO A N 1
ATOM 3594 C CA . PRO A 1 472 ? -13.638 -1.995 5.153 1.00 91.00 472 PRO A CA 1
ATOM 3595 C C . PRO A 1 472 ? -13.490 -0.872 4.112 1.00 91.00 472 PRO A C 1
ATOM 3597 O O . PRO A 1 472 ? -14.497 -0.400 3.578 1.00 91.00 472 PRO A O 1
ATOM 3600 N N . PRO A 1 473 ? -12.257 -0.462 3.771 1.00 90.00 473 PRO A N 1
ATOM 3601 C CA . PRO A 1 473 ? -12.044 0.553 2.752 1.00 90.00 473 PRO A CA 1
ATOM 3602 C C . PRO A 1 473 ? -12.621 0.101 1.409 1.00 90.00 473 PRO A C 1
ATOM 3604 O O . PRO A 1 473 ? -12.553 -1.074 1.030 1.00 90.00 473 PRO A O 1
ATOM 3607 N N . SER A 1 474 ? -13.170 1.064 0.677 1.00 91.44 474 SER A N 1
ATOM 3608 C CA . SER A 1 474 ? -13.699 0.892 -0.672 1.00 91.44 474 SER A CA 1
ATOM 3609 C C . SER A 1 474 ? -13.072 1.924 -1.607 1.00 91.44 474 SER A C 1
ATOM 3611 O O . SER A 1 474 ? -12.432 2.873 -1.158 1.00 91.44 474 SER A O 1
ATOM 3613 N N . TYR A 1 475 ? -13.244 1.767 -2.921 1.00 91.31 475 TYR A N 1
ATOM 3614 C CA . TYR A 1 475 ? -12.699 2.744 -3.868 1.00 91.31 475 TYR A CA 1
ATOM 3615 C C . TYR A 1 475 ? -13.327 4.135 -3.683 1.00 91.31 475 TYR A C 1
ATOM 3617 O O . TYR A 1 475 ? -12.639 5.147 -3.799 1.00 91.31 475 TYR A O 1
ATOM 3625 N N . THR A 1 476 ? -14.617 4.198 -3.343 1.00 90.19 476 THR A N 1
ATOM 3626 C CA . THR A 1 476 ? -15.301 5.468 -3.084 1.00 90.19 476 THR A CA 1
ATOM 3627 C C . THR A 1 476 ? -14.714 6.148 -1.850 1.00 90.19 476 THR A C 1
ATOM 3629 O O . THR A 1 476 ? -14.211 7.263 -1.959 1.00 90.19 476 THR A O 1
ATOM 3632 N N . THR A 1 477 ? -14.663 5.441 -0.721 1.00 85.88 477 THR A N 1
ATOM 3633 C CA . THR A 1 477 ? -14.263 6.014 0.576 1.00 85.88 477 THR A CA 1
ATOM 3634 C C . THR A 1 477 ? -12.758 6.235 0.712 1.00 85.88 477 THR A C 1
ATOM 3636 O O . THR A 1 477 ? -12.320 7.164 1.387 1.00 85.88 477 THR A O 1
ATOM 3639 N N . ALA A 1 478 ? -11.938 5.415 0.050 1.00 87.06 478 ALA A N 1
ATOM 3640 C CA . ALA A 1 478 ? -10.484 5.495 0.147 1.00 87.06 478 ALA A CA 1
ATOM 3641 C C . ALA A 1 478 ? -9.820 6.257 -1.007 1.00 87.06 478 ALA A C 1
ATOM 3643 O O . ALA A 1 478 ? -8.651 6.605 -0.873 1.00 87.06 478 ALA A O 1
ATOM 3644 N N . VAL A 1 479 ? -10.498 6.495 -2.139 1.00 89.00 479 VAL A N 1
ATOM 3645 C CA . VAL A 1 479 ? -9.904 7.174 -3.309 1.00 89.00 479 VAL A CA 1
ATOM 3646 C C . VAL A 1 479 ? -10.741 8.366 -3.756 1.00 89.00 479 VAL A C 1
ATOM 3648 O O . VAL A 1 479 ? -10.239 9.487 -3.747 1.00 89.00 479 VAL A O 1
ATOM 3651 N N . VAL A 1 480 ? -12.005 8.147 -4.124 1.00 90.12 480 VAL A N 1
ATOM 3652 C CA . VAL A 1 480 ? -12.836 9.185 -4.759 1.00 90.12 480 VAL A CA 1
ATOM 3653 C C . VAL A 1 480 ? -13.132 10.336 -3.804 1.00 90.12 480 VAL A C 1
ATOM 3655 O O . VAL A 1 480 ? -12.811 11.479 -4.119 1.00 90.12 480 VAL A O 1
ATOM 3658 N N . GLU A 1 481 ? -13.697 10.051 -2.632 1.00 86.81 481 GLU A N 1
ATOM 3659 C CA . GLU A 1 481 ? -14.120 11.106 -1.709 1.00 86.81 481 GLU A CA 1
ATOM 3660 C C . GLU A 1 481 ? -12.950 11.911 -1.121 1.00 86.81 481 GLU A C 1
ATOM 3662 O O . GLU A 1 481 ? -13.069 13.135 -1.037 1.00 86.81 481 GLU A O 1
ATOM 3667 N N . PRO A 1 482 ? -11.797 11.305 -0.758 1.00 84.69 482 PRO A N 1
ATOM 3668 C CA . PRO A 1 482 ? -10.633 12.079 -0.340 1.00 84.69 482 PRO A CA 1
ATOM 3669 C C . PRO A 1 482 ? -10.108 13.005 -1.442 1.00 84.69 482 PRO A C 1
ATOM 3671 O O . PRO A 1 482 ? -9.776 14.152 -1.152 1.00 84.69 482 PRO A O 1
ATOM 3674 N N . ILE A 1 483 ? -10.060 12.548 -2.702 1.00 86.12 483 ILE A N 1
ATOM 3675 C CA . ILE A 1 483 ? -9.672 13.403 -3.837 1.00 86.12 483 ILE A CA 1
ATOM 3676 C C . ILE A 1 483 ? -10.674 14.545 -3.996 1.00 86.12 483 ILE A C 1
ATOM 3678 O O . ILE A 1 483 ? -10.270 15.698 -4.123 1.00 86.12 483 ILE A O 1
ATOM 3682 N N . GLU A 1 484 ? -11.970 14.244 -3.955 1.00 85.88 484 GLU A N 1
ATOM 3683 C CA . GLU A 1 484 ? -13.027 15.243 -4.081 1.00 85.88 484 GLU A CA 1
ATOM 3684 C C . GLU A 1 484 ? -12.933 16.309 -2.981 1.00 85.88 484 GLU A C 1
ATOM 3686 O O . GLU A 1 484 ? -13.038 17.503 -3.259 1.00 85.88 484 GLU A O 1
ATOM 3691 N N . TRP A 1 485 ? -12.675 15.894 -1.740 1.00 83.31 485 TRP A N 1
ATOM 3692 C CA . TRP A 1 485 ? -12.484 16.801 -0.612 1.00 83.31 485 TRP A CA 1
ATOM 3693 C C . TRP A 1 485 ? -11.245 17.692 -0.780 1.00 83.31 485 TRP A C 1
ATOM 3695 O O . TRP A 1 485 ? -11.324 18.904 -0.565 1.00 83.31 485 TRP A O 1
ATOM 3705 N N . VAL A 1 486 ? -10.119 17.119 -1.225 1.00 81.81 486 VAL A N 1
ATOM 3706 C CA . VAL A 1 486 ? -8.896 17.882 -1.523 1.00 81.81 486 VAL A CA 1
ATOM 3707 C C . VAL A 1 486 ? -9.154 18.906 -2.632 1.00 81.81 486 VAL A C 1
ATOM 3709 O O . VAL A 1 486 ? -8.762 20.063 -2.498 1.00 81.81 486 VAL A O 1
ATOM 3712 N N . VAL A 1 487 ? -9.843 18.510 -3.707 1.00 83.31 487 VAL A N 1
ATOM 3713 C CA . VAL A 1 487 ? -10.165 19.389 -4.845 1.00 83.31 487 VAL A CA 1
ATOM 3714 C C . VAL A 1 487 ? -11.116 20.514 -4.439 1.00 83.31 487 VAL A C 1
ATOM 3716 O O . VAL A 1 487 ? -10.956 21.640 -4.905 1.00 83.31 487 VAL A O 1
ATOM 3719 N N . ARG A 1 488 ? -12.059 20.252 -3.525 1.00 79.94 488 ARG A N 1
ATOM 3720 C CA . ARG A 1 488 ? -12.939 21.279 -2.940 1.00 79.94 488 ARG A CA 1
ATOM 3721 C C . ARG A 1 488 ? -12.202 22.280 -2.036 1.00 79.94 488 ARG A C 1
ATOM 3723 O O . ARG A 1 488 ? -12.831 23.210 -1.540 1.00 79.94 488 ARG A O 1
ATOM 3730 N N . GLY A 1 489 ? -10.888 22.127 -1.846 1.00 69.00 489 GLY A N 1
ATOM 3731 C CA . GLY A 1 489 ? -10.064 23.060 -1.083 1.00 69.00 489 GLY A CA 1
ATOM 3732 C C . GLY A 1 489 ? -10.297 22.956 0.419 1.00 69.00 489 GLY A C 1
ATOM 3733 O O . GLY A 1 489 ? -10.238 23.973 1.102 1.00 69.00 489 GLY A O 1
ATOM 3734 N N . GLY A 1 490 ? -10.598 21.750 0.916 1.00 62.59 490 GLY A N 1
ATOM 3735 C CA . GLY A 1 490 ? -10.887 21.484 2.322 1.00 62.59 490 GLY A CA 1
ATOM 3736 C C . GLY A 1 490 ? -9.817 22.034 3.269 1.00 62.59 490 GLY A C 1
ATOM 3737 O O . GLY A 1 490 ? -8.795 21.403 3.502 1.00 62.59 490 GLY A O 1
ATOM 3738 N N . ASP A 1 491 ? -10.080 23.231 3.781 1.00 57.03 491 ASP A N 1
ATOM 3739 C CA . ASP A 1 491 ? -9.363 23.948 4.828 1.00 57.03 491 ASP A CA 1
ATOM 3740 C C . ASP A 1 491 ? -10.350 24.965 5.411 1.00 57.03 491 ASP A C 1
ATOM 3742 O O . ASP A 1 491 ? -10.468 26.104 4.953 1.00 57.03 491 ASP A O 1
ATOM 3746 N N . ARG A 1 492 ? -11.072 24.575 6.456 1.00 49.53 492 ARG A N 1
ATOM 3747 C CA . ARG A 1 492 ? -11.488 25.552 7.457 1.00 49.53 492 ARG A CA 1
ATOM 3748 C C . ARG A 1 492 ? -10.781 25.185 8.753 1.00 49.53 492 ARG A C 1
ATOM 3750 O O . ARG A 1 492 ? -11.074 24.132 9.319 1.00 49.53 492 ARG A O 1
ATOM 3757 N N . PRO A 1 493 ? -9.822 26.008 9.212 1.00 46.75 493 PRO A N 1
ATOM 3758 C CA . PRO A 1 493 ? -9.343 25.911 10.577 1.00 46.75 493 PRO A CA 1
ATOM 3759 C C . PRO A 1 493 ? -10.529 26.119 11.519 1.00 46.75 493 PRO A C 1
ATOM 3761 O O . PRO A 1 493 ? -11.433 26.902 11.227 1.00 46.75 493 PRO A O 1
ATOM 3764 N N . LEU A 1 494 ? -10.497 25.400 12.636 1.00 46.84 494 LEU A N 1
ATOM 3765 C CA . LEU A 1 494 ? -11.478 25.413 13.714 1.00 46.84 494 LEU A CA 1
ATOM 3766 C C . LEU A 1 494 ? -12.042 26.817 13.985 1.00 46.84 494 LEU A C 1
ATOM 3768 O O . LEU A 1 494 ? -11.363 27.682 14.539 1.00 46.84 494 LEU A O 1
ATOM 3772 N N . ALA A 1 495 ? -13.336 26.990 13.723 1.00 35.59 495 ALA A N 1
ATOM 3773 C CA . ALA A 1 495 ? -14.150 27.709 14.685 1.00 35.59 495 ALA A CA 1
ATOM 3774 C C . ALA A 1 495 ? -14.109 26.887 15.988 1.00 35.59 495 ALA A C 1
ATOM 3776 O O . ALA A 1 495 ? -14.771 25.863 16.091 1.00 35.59 495 ALA A O 1
ATOM 3777 N N . GLY A 1 496 ? -13.237 27.294 16.914 1.00 40.97 496 GLY A N 1
ATOM 3778 C CA . GLY A 1 496 ? -13.276 26.972 18.342 1.00 40.97 496 GLY A CA 1
ATOM 3779 C C . GLY A 1 496 ? -13.239 25.495 18.754 1.00 40.97 496 GLY A C 1
ATOM 3780 O O . GLY A 1 496 ? -14.266 24.833 18.837 1.00 40.97 496 GLY A O 1
ATOM 3781 N N . ASP A 1 497 ? -12.076 25.054 19.236 1.00 45.41 497 ASP A N 1
ATOM 3782 C CA . ASP A 1 497 ? -11.847 23.897 20.133 1.00 45.41 497 ASP A CA 1
ATOM 3783 C C . ASP A 1 497 ? -12.576 24.014 21.508 1.00 45.41 497 ASP A C 1
ATOM 3785 O O . ASP A 1 497 ? -12.169 23.440 22.521 1.00 45.41 497 ASP A O 1
ATOM 3789 N N . THR A 1 498 ? -13.644 24.808 21.599 1.00 44.19 498 THR A N 1
ATOM 3790 C CA . THR A 1 498 ? -14.242 25.259 22.863 1.00 44.19 498 THR A CA 1
ATOM 3791 C C . THR A 1 498 ? -15.296 24.321 23.457 1.00 44.19 498 THR A C 1
ATOM 3793 O O . THR A 1 498 ? -15.589 24.457 24.641 1.00 44.19 498 THR A O 1
ATOM 3796 N N . GLU A 1 499 ? -15.809 23.333 22.715 1.00 45.56 499 GLU A N 1
ATOM 3797 C CA . GLU A 1 499 ? -16.863 22.414 23.204 1.00 45.56 499 GLU A CA 1
ATOM 3798 C C . GLU A 1 499 ? -16.368 21.016 23.635 1.00 45.56 499 GLU A C 1
ATOM 3800 O O . GLU A 1 499 ? -17.155 20.171 24.048 1.00 45.56 499 GLU A O 1
ATOM 3805 N N . THR A 1 500 ? -15.062 20.736 23.591 1.00 53.03 500 THR A N 1
ATOM 3806 C CA . THR A 1 500 ? -14.509 19.378 23.815 1.00 53.03 500 THR A CA 1
ATOM 3807 C C . THR A 1 500 ? -14.045 19.056 25.244 1.00 53.03 500 THR A C 1
ATOM 3809 O O . THR A 1 500 ? -13.352 18.056 25.438 1.00 53.03 500 THR A O 1
ATOM 3812 N N . ARG A 1 501 ? -14.377 19.870 26.255 1.00 57.28 501 ARG A N 1
ATOM 3813 C CA . ARG A 1 501 ? -13.651 19.842 27.543 1.00 57.28 501 ARG A CA 1
ATOM 3814 C C . ARG A 1 501 ? -13.794 18.566 28.386 1.00 57.28 501 ARG A C 1
ATOM 3816 O O . ARG A 1 501 ? -12.812 18.219 29.033 1.00 57.28 501 ARG A O 1
ATOM 3823 N N . ASP A 1 502 ? -14.909 17.830 28.327 1.00 63.03 502 ASP A N 1
ATOM 3824 C CA . ASP A 1 502 ? -15.161 16.771 29.329 1.00 63.03 502 ASP A CA 1
ATOM 3825 C C . ASP A 1 502 ? -15.018 15.326 28.805 1.00 63.03 502 ASP A C 1
ATOM 3827 O O . ASP A 1 502 ? -14.518 14.454 29.520 1.00 63.03 502 ASP A O 1
ATOM 3831 N N . VAL A 1 503 ? -15.382 15.048 27.544 1.00 74.56 503 VAL A N 1
ATOM 3832 C CA . VAL A 1 503 ? -15.307 13.683 26.973 1.00 74.56 503 VAL A CA 1
ATOM 3833 C C . VAL A 1 503 ? -13.863 13.270 26.677 1.00 74.56 503 VAL A C 1
ATOM 3835 O O . VAL A 1 503 ? -13.487 12.119 26.889 1.00 74.56 503 VAL A O 1
ATOM 3838 N N . ASP A 1 504 ? -13.035 14.197 26.192 1.00 81.44 504 ASP A N 1
ATOM 3839 C CA . ASP A 1 504 ? -11.682 13.893 25.712 1.00 81.44 504 ASP A CA 1
ATOM 3840 C C . ASP A 1 504 ? -10.711 13.482 26.849 1.00 81.44 504 ASP A C 1
ATOM 3842 O O . ASP A 1 504 ? -10.009 12.472 26.694 1.00 81.44 504 ASP A O 1
ATOM 3846 N N . PRO A 1 505 ? -10.701 14.152 28.025 1.00 83.56 505 PRO A N 1
ATOM 3847 C CA . PRO A 1 505 ? -9.930 13.694 29.183 1.00 83.56 505 PRO A CA 1
ATOM 3848 C C . PRO A 1 505 ? -10.433 12.357 29.739 1.00 83.56 505 PRO A C 1
ATOM 3850 O O . PRO A 1 505 ? -9.627 11.464 29.992 1.00 83.56 505 PRO A O 1
ATOM 3853 N N . ALA A 1 506 ? -11.755 12.175 29.861 1.00 85.50 506 ALA A N 1
ATOM 3854 C CA . ALA A 1 506 ? -12.344 10.930 30.359 1.00 85.50 506 ALA A CA 1
ATOM 3855 C C . ALA A 1 506 ? -12.020 9.730 29.453 1.00 85.50 506 ALA A C 1
ATOM 3857 O O . ALA A 1 506 ? -11.698 8.646 29.938 1.00 85.50 506 ALA A O 1
ATOM 3858 N N . LEU A 1 507 ? -12.042 9.929 28.131 1.00 87.38 507 LEU A N 1
ATOM 3859 C CA . LEU A 1 507 ? -11.668 8.904 27.159 1.00 87.38 507 LEU A CA 1
ATOM 3860 C C . LEU A 1 507 ? -10.175 8.559 27.226 1.00 87.38 507 LEU A C 1
ATOM 3862 O O . LEU A 1 507 ? -9.796 7.408 27.022 1.00 87.38 507 LEU A O 1
ATOM 3866 N N . THR A 1 508 ? -9.330 9.548 27.523 1.00 86.81 508 THR A N 1
ATOM 3867 C CA . THR A 1 508 ? -7.887 9.343 27.721 1.00 86.81 508 THR A CA 1
ATOM 3868 C C . THR A 1 508 ? -7.617 8.521 28.976 1.00 86.81 508 THR A C 1
ATOM 3870 O O . THR A 1 508 ? -6.852 7.563 28.922 1.00 86.81 508 THR A O 1
ATOM 3873 N N . GLU A 1 509 ? -8.286 8.842 30.083 1.00 86.94 509 GLU A N 1
ATOM 3874 C CA . GLU A 1 509 ? -8.174 8.075 31.325 1.00 86.94 509 GLU A CA 1
ATOM 3875 C C . GLU A 1 509 ? -8.680 6.637 31.142 1.00 86.94 509 GLU A C 1
ATOM 3877 O O . GLU A 1 509 ? -8.001 5.691 31.540 1.00 86.94 509 GLU A O 1
ATOM 3882 N N . LEU A 1 510 ? -9.815 6.447 30.459 1.00 89.44 510 LEU A N 1
ATOM 3883 C CA . LEU A 1 510 ? -10.326 5.115 30.128 1.00 89.44 510 LEU A CA 1
ATOM 3884 C C . LEU A 1 510 ? -9.328 4.318 29.271 1.00 89.44 510 LEU A C 1
ATOM 3886 O O . LEU A 1 510 ? -9.093 3.140 29.540 1.00 89.44 510 LEU A O 1
ATOM 3890 N N . ALA A 1 511 ? -8.703 4.949 28.271 1.00 89.06 511 ALA A N 1
ATOM 3891 C CA . ALA A 1 511 ? -7.662 4.307 27.470 1.00 89.06 511 ALA A CA 1
ATOM 3892 C C . ALA A 1 511 ? -6.484 3.851 28.347 1.00 89.06 511 ALA A C 1
ATOM 3894 O O . ALA A 1 511 ? -6.060 2.700 28.250 1.00 89.06 511 ALA A O 1
ATOM 3895 N N . TRP A 1 512 ? -6.001 4.702 29.256 1.00 87.19 512 TRP A N 1
ATOM 3896 C CA . TRP A 1 512 ? -4.925 4.338 30.181 1.00 87.19 512 TRP A CA 1
ATOM 3897 C C . TRP A 1 512 ? -5.320 3.260 31.188 1.00 87.19 512 TRP A C 1
ATOM 3899 O O . TRP A 1 512 ? -4.477 2.456 31.579 1.00 87.19 512 TRP A O 1
ATOM 3909 N N . GLN A 1 513 ? -6.577 3.205 31.625 1.00 87.56 513 GLN A N 1
ATOM 3910 C CA . GLN A 1 513 ? -7.069 2.110 32.467 1.00 87.56 513 GLN A CA 1
ATOM 3911 C C . GLN A 1 513 ? -7.027 0.772 31.724 1.00 87.56 513 GLN A C 1
ATOM 3913 O O . GLN A 1 513 ? -6.532 -0.209 32.275 1.00 87.56 513 GLN A O 1
ATOM 3918 N N . ILE A 1 514 ? -7.462 0.745 30.459 1.00 89.62 514 ILE A N 1
ATOM 3919 C CA . ILE A 1 514 ? -7.389 -0.456 29.613 1.00 89.62 514 ILE A CA 1
ATOM 3920 C C . ILE A 1 514 ? -5.931 -0.877 29.403 1.00 89.62 514 ILE A C 1
ATOM 3922 O O . ILE A 1 514 ? -5.602 -2.048 29.576 1.00 89.62 514 ILE A O 1
ATOM 3926 N N . VAL A 1 515 ? -5.052 0.072 29.067 1.00 88.06 515 VAL A N 1
ATOM 3927 C CA . VAL A 1 515 ? -3.621 -0.192 28.854 1.00 88.06 515 VAL A CA 1
ATOM 3928 C C . VAL A 1 515 ? -2.966 -0.747 30.122 1.00 88.06 515 VAL A C 1
ATOM 3930 O O . VAL A 1 515 ? -2.333 -1.798 30.068 1.00 88.06 515 VAL A O 1
ATOM 3933 N N . ARG A 1 516 ? -3.187 -0.122 31.285 1.00 86.56 516 ARG A N 1
ATOM 3934 C CA . ARG A 1 516 ? -2.641 -0.599 32.568 1.00 86.56 516 ARG A CA 1
ATOM 3935 C C . ARG A 1 516 ? -3.156 -1.989 32.945 1.00 86.56 516 ARG A C 1
ATOM 3937 O O . ARG A 1 516 ? -2.371 -2.813 33.405 1.00 86.56 516 ARG A O 1
ATOM 3944 N N . ALA A 1 517 ? -4.441 -2.270 32.726 1.00 86.69 517 ALA A N 1
ATOM 3945 C CA . ALA A 1 517 ? -5.012 -3.597 32.968 1.00 86.69 517 ALA A CA 1
ATOM 3946 C C . ALA A 1 517 ? -4.421 -4.666 32.030 1.00 86.69 517 ALA A C 1
ATOM 3948 O O . ALA A 1 517 ? -4.197 -5.799 32.450 1.00 86.69 517 ALA A O 1
ATOM 3949 N N . ALA A 1 518 ? -4.136 -4.302 30.777 1.00 87.19 518 ALA A N 1
ATOM 3950 C CA . ALA A 1 518 ? -3.554 -5.198 29.783 1.00 87.19 518 ALA A CA 1
ATOM 3951 C C . ALA A 1 518 ? -2.065 -5.504 30.030 1.00 87.19 518 ALA A C 1
ATOM 3953 O O . ALA A 1 518 ? -1.616 -6.611 29.727 1.00 87.19 518 ALA A O 1
ATOM 3954 N N . GLU A 1 519 ? -1.309 -4.541 30.569 1.00 82.81 519 GLU A N 1
ATOM 3955 C CA . GLU A 1 519 ? 0.133 -4.656 30.837 1.00 82.81 519 GLU A CA 1
ATOM 3956 C C . GLU A 1 519 ? 0.451 -5.205 32.244 1.00 82.81 519 GLU A C 1
ATOM 3958 O O . GLU A 1 519 ? 1.454 -5.895 32.431 1.00 82.81 519 GLU A O 1
ATOM 3963 N N . GLY A 1 520 ? -0.395 -4.928 33.245 1.00 65.81 520 GLY A N 1
ATOM 3964 C CA . GLY A 1 520 ? -0.123 -5.159 34.673 1.00 65.81 520 GLY A CA 1
ATOM 3965 C C . GLY A 1 520 ? 0.083 -6.614 35.114 1.00 65.81 520 GLY A C 1
ATOM 3966 O O . GLY A 1 520 ? 0.538 -6.846 36.231 1.00 65.81 520 GLY A O 1
ATOM 3967 N N . THR A 1 521 ? -0.207 -7.591 34.255 1.00 52.41 521 THR A N 1
ATOM 3968 C CA . THR A 1 521 ? -0.008 -9.032 34.507 1.00 52.41 521 THR A CA 1
ATOM 3969 C C . THR A 1 521 ? 1.091 -9.664 33.651 1.00 52.41 521 THR A C 1
ATOM 3971 O O . THR A 1 521 ? 1.361 -10.849 33.802 1.00 52.41 521 THR A O 1
ATOM 3974 N N . ALA A 1 522 ? 1.758 -8.907 32.773 1.00 49.28 522 ALA A N 1
ATOM 3975 C CA . ALA A 1 522 ? 2.828 -9.425 31.914 1.00 49.28 522 ALA A CA 1
ATOM 3976 C C . ALA A 1 522 ? 4.204 -9.546 32.617 1.00 49.28 522 ALA A C 1
ATOM 3978 O O . ALA A 1 522 ? 5.226 -9.601 31.934 1.00 49.28 522 ALA A O 1
ATOM 3979 N N . ARG A 1 523 ? 4.245 -9.551 33.959 1.00 38.97 523 ARG A N 1
ATOM 3980 C CA . ARG A 1 523 ? 5.472 -9.696 34.763 1.00 38.97 523 ARG A CA 1
ATOM 3981 C C . ARG A 1 523 ? 5.604 -11.076 35.375 1.00 38.97 523 ARG A C 1
ATOM 3983 O O . ARG A 1 523 ? 4.596 -11.550 35.943 1.00 38.97 523 ARG A O 1
#

Radius of gyration: 31.72 Å; chains: 1; bounding box: 124×71×76 Å

Foldseek 3Di:
DDDDDDDDDDDDDDDDDPVVVVVVVVVVVVVVVVVVVVVVVVVCQQFPFDLDFPVCLLCLLLVLLCLLLVLLLVVLLVLLQLQALLVLVNCLSVLLVLLLLLVPPDQDQDPAPLVVLLVCLCCQLVVVVVLLVVQCLQFVQLCLQQVSSCVNSVSSSLSSCCNFFNPVSSVVSCVSVVLVVCSRRVNLQQQLLVVQQALLSSLLVSLLSLLVSLQSNCVSLPNVVSNVLSVVLSVVLSVQLVVCRVRSSCSNPVSSVVSSVSSVVVCVVSPSDSDDSRNGGGGGNNSSVVSNVVSVVSNVPPDRDPPLDQQPQAEFEPPLVVLLVVLVKDKDDWDWDPSQCSQQHPPKTKTKIKTADDDDVPDDPQAFGIKIKIKIKHSRSSSCSNNDDQLQQLFVVNKDKAWDDQDPVNPFWTKIKTWGDPNRCPDPLAFTKIWIKHKYWYQDPVGIMIMIMIIMAGSNPPVVHGRDGTDDHDCCSSPVRNVVSVVVVPDDDDPDPPSRPHHVVNNVVSVVSSRCSRRVPVD